Protein AF-A0A8H7FJN4-F1 (afdb_monomer)

Nearest PDB structures (foldseek):
  4h8s-assembly1_A  TM=1.788E-01  e=5.592E-01  Homo sapiens
  4eah-assembly2_B  TM=1.424E-01  e=6.650E-01  Mus musculus

pLDDT: mean 86.38, std 14.14, range [22.06, 98.62]

Mean predicted aligned error: 12.9 Å

Structure (mmCIF, N/CA/C/O backbone):
data_AF-A0A8H7FJN4-F1
#
_entry.id   AF-A0A8H7FJN4-F1
#
loop_
_atom_site.group_PDB
_atom_site.id
_atom_site.type_symbol
_atom_site.label_atom_id
_atom_site.label_alt_id
_atom_site.label_comp_id
_atom_site.label_asym_id
_atom_site.label_entity_id
_atom_site.label_seq_id
_atom_site.pdbx_PDB_ins_code
_atom_site.Cartn_x
_atom_site.Cartn_y
_atom_site.Cartn_z
_atom_site.occupancy
_atom_site.B_iso_or_equiv
_atom_site.auth_seq_id
_atom_site.auth_comp_id
_atom_site.auth_asym_id
_atom_site.auth_atom_id
_atom_site.pdbx_PDB_model_num
ATOM 1 N N . MET A 1 1 ? 7.540 -5.098 -15.852 1.00 84.69 1 MET A N 1
ATOM 2 C CA . MET A 1 1 ? 7.985 -4.522 -14.562 1.00 84.69 1 MET A CA 1
ATOM 3 C C . MET A 1 1 ? 6.885 -4.714 -13.533 1.00 84.69 1 MET A C 1
ATOM 5 O O . MET A 1 1 ? 5.757 -4.326 -13.802 1.00 84.69 1 MET A O 1
ATOM 9 N N . ASN A 1 2 ? 7.214 -5.278 -12.373 1.00 84.56 2 ASN A N 1
ATOM 10 C CA . ASN A 1 2 ? 6.299 -5.390 -11.236 1.00 84.56 2 ASN A CA 1
ATOM 11 C C . ASN A 1 2 ? 6.789 -4.509 -10.079 1.00 84.56 2 ASN A C 1
ATOM 13 O O . ASN A 1 2 ? 7.994 -4.302 -9.934 1.00 84.56 2 ASN A O 1
ATOM 17 N N . GLY A 1 3 ? 5.871 -3.982 -9.278 1.00 82.81 3 GLY A N 1
ATOM 18 C CA . GLY A 1 3 ? 6.174 -3.224 -8.073 1.00 82.81 3 GLY A CA 1
ATOM 19 C C . GLY A 1 3 ? 4.917 -2.835 -7.304 1.00 82.81 3 GLY A C 1
ATOM 20 O O . GLY A 1 3 ? 3.797 -3.219 -7.649 1.00 82.81 3 GLY A O 1
ATOM 21 N N . ASN A 1 4 ? 5.096 -2.048 -6.246 1.00 80.56 4 ASN A N 1
ATOM 22 C CA . ASN A 1 4 ? 3.973 -1.459 -5.526 1.00 80.56 4 ASN A CA 1
ATOM 23 C C . ASN A 1 4 ? 3.246 -0.399 -6.396 1.00 80.56 4 ASN A C 1
ATOM 25 O O . ASN A 1 4 ? 3.569 -0.154 -7.568 1.00 80.56 4 ASN A O 1
ATOM 29 N N . HIS A 1 5 ? 2.217 0.224 -5.823 1.00 84.31 5 HIS A N 1
ATOM 30 C CA . HIS A 1 5 ? 1.430 1.261 -6.501 1.00 84.31 5 HIS A CA 1
ATOM 31 C C . HIS A 1 5 ? 1.834 2.690 -6.124 1.00 84.31 5 HIS A C 1
ATOM 33 O O . HIS A 1 5 ? 1.048 3.619 -6.314 1.00 84.31 5 HIS A O 1
ATOM 39 N N . ALA A 1 6 ? 3.037 2.880 -5.582 1.00 84.69 6 ALA A N 1
ATOM 40 C CA . ALA A 1 6 ? 3.533 4.202 -5.237 1.00 84.69 6 ALA A CA 1
ATOM 41 C C . ALA A 1 6 ? 3.803 5.039 -6.505 1.00 84.69 6 ALA A C 1
ATOM 43 O O . ALA A 1 6 ? 4.132 4.521 -7.580 1.00 84.69 6 ALA A O 1
ATOM 44 N N . ALA A 1 7 ? 3.592 6.354 -6.409 1.00 86.00 7 ALA A N 1
ATOM 45 C CA . ALA A 1 7 ? 3.633 7.253 -7.565 1.00 86.00 7 ALA A CA 1
ATOM 46 C C . ALA A 1 7 ? 5.037 7.354 -8.186 1.00 86.00 7 ALA A C 1
ATOM 48 O O . ALA A 1 7 ? 5.188 7.509 -9.401 1.00 86.00 7 ALA A O 1
ATOM 49 N N . ASP A 1 8 ? 6.067 7.251 -7.356 1.00 84.81 8 ASP A N 1
ATOM 50 C CA . ASP A 1 8 ? 7.466 7.177 -7.750 1.00 84.81 8 ASP A CA 1
ATOM 51 C C . ASP A 1 8 ? 7.766 5.880 -8.518 1.00 84.81 8 ASP A C 1
ATOM 53 O O . ASP A 1 8 ? 8.412 5.957 -9.562 1.00 84.81 8 ASP A O 1
ATOM 57 N N . VAL A 1 9 ? 7.216 4.730 -8.108 1.00 84.81 9 VAL A N 1
ATOM 58 C CA . VAL A 1 9 ? 7.362 3.448 -8.821 1.00 84.81 9 VAL A CA 1
ATOM 59 C C . VAL A 1 9 ? 6.690 3.497 -10.191 1.00 84.81 9 VAL A C 1
ATOM 61 O O . VAL A 1 9 ? 7.279 3.064 -11.184 1.00 84.81 9 VAL A O 1
ATOM 64 N N . VAL A 1 10 ? 5.500 4.098 -10.290 1.00 86.06 10 VAL A N 1
ATOM 65 C CA . VAL A 1 10 ? 4.830 4.339 -11.583 1.00 86.06 10 VAL A CA 1
ATOM 66 C C . VAL A 1 10 ? 5.689 5.237 -12.479 1.00 86.06 10 VAL A C 1
ATOM 68 O O . VAL A 1 10 ? 5.926 4.924 -13.647 1.00 86.06 10 VAL A O 1
ATOM 71 N N . LYS A 1 11 ? 6.222 6.332 -11.928 1.00 89.19 11 LYS A N 1
ATOM 72 C CA . LYS A 1 11 ? 7.126 7.238 -12.651 1.00 89.19 11 LYS A CA 1
ATOM 73 C C . LYS A 1 11 ? 8.418 6.538 -13.075 1.00 89.19 11 LYS A C 1
ATOM 75 O O . LYS A 1 11 ? 8.953 6.823 -14.146 1.00 89.19 11 LYS A O 1
ATOM 80 N N . HIS A 1 12 ? 8.935 5.644 -12.241 1.00 89.00 12 HIS A N 1
ATOM 81 C CA . HIS A 1 12 ? 10.135 4.870 -12.518 1.00 89.00 12 HIS A CA 1
ATOM 82 C C . HIS A 1 12 ? 9.901 3.886 -13.667 1.00 89.00 12 HIS A C 1
ATOM 84 O O . HIS A 1 12 ? 10.749 3.792 -14.551 1.00 89.00 12 HIS A O 1
ATOM 90 N N . ALA A 1 13 ? 8.729 3.245 -13.729 1.00 89.81 13 ALA A N 1
ATOM 91 C CA . ALA A 1 13 ? 8.348 2.384 -14.848 1.00 89.81 13 ALA A CA 1
ATOM 92 C C . ALA A 1 13 ? 8.378 3.128 -16.191 1.00 89.81 13 ALA A C 1
ATOM 94 O O . ALA A 1 13 ? 8.994 2.640 -17.134 1.00 89.81 13 ALA A O 1
ATOM 95 N N . GLY A 1 14 ? 7.834 4.349 -16.252 1.00 91.44 14 GLY A N 1
ATOM 96 C CA . GLY A 1 14 ? 7.905 5.169 -17.469 1.00 91.44 14 GLY A CA 1
ATOM 97 C C . GLY A 1 14 ? 9.340 5.542 -17.872 1.00 91.44 14 GLY A C 1
ATOM 98 O O . GLY A 1 14 ? 9.669 5.605 -19.055 1.00 91.44 14 GLY A O 1
ATOM 99 N N . LYS A 1 15 ? 10.242 5.736 -16.899 1.00 93.75 15 LYS A N 1
ATOM 100 C CA . LYS A 1 15 ? 11.673 5.945 -17.189 1.00 93.75 15 LYS A CA 1
ATOM 101 C C . LYS A 1 15 ? 12.344 4.683 -17.728 1.00 93.75 15 LYS A C 1
ATOM 103 O O . LYS A 1 15 ? 13.183 4.793 -18.617 1.00 93.75 15 LYS A O 1
ATOM 108 N N . TRP A 1 16 ? 11.990 3.509 -17.208 1.00 93.62 16 TRP A N 1
ATOM 109 C CA . TRP A 1 16 ? 12.499 2.229 -17.707 1.00 93.62 16 TRP A CA 1
ATOM 110 C C . TRP A 1 16 ? 12.020 1.925 -19.117 1.00 93.62 16 TRP A C 1
ATOM 112 O O . TRP A 1 16 ? 12.818 1.483 -19.936 1.00 93.62 16 TRP A O 1
ATOM 122 N N . GLU A 1 17 ? 10.758 2.207 -19.418 1.00 93.88 17 GLU A N 1
ATOM 123 C CA . GLU A 1 17 ? 10.215 2.092 -20.768 1.00 93.88 17 GLU A CA 1
ATOM 124 C C . GLU A 1 17 ? 10.972 3.002 -21.746 1.00 93.88 17 GLU A C 1
ATOM 126 O O . GLU A 1 17 ? 11.465 2.547 -22.781 1.00 93.88 17 GLU A O 1
ATOM 131 N N . ALA A 1 18 ? 11.169 4.272 -21.375 1.00 93.31 18 ALA A N 1
ATOM 132 C CA . ALA A 1 18 ? 11.949 5.214 -22.172 1.00 93.31 18 ALA A CA 1
ATOM 133 C C . ALA A 1 18 ? 13.403 4.750 -22.358 1.00 93.31 18 ALA A C 1
ATOM 135 O O . ALA A 1 18 ? 13.939 4.821 -23.463 1.00 93.31 18 ALA A O 1
ATOM 136 N N . LEU A 1 19 ? 14.038 4.230 -21.302 1.00 94.00 19 LEU A N 1
ATOM 137 C CA . LEU A 1 19 ? 15.393 3.688 -21.371 1.00 94.00 19 LEU A CA 1
ATOM 138 C C . LEU A 1 19 ? 15.464 2.456 -22.282 1.00 94.00 19 LEU A C 1
ATOM 140 O O . LEU A 1 19 ? 16.357 2.387 -23.126 1.00 94.00 19 LEU A O 1
ATOM 144 N N . LYS A 1 20 ? 14.515 1.518 -22.162 1.00 93.56 20 LYS A N 1
ATOM 145 C CA . LYS A 1 20 ? 14.405 0.345 -23.040 1.00 93.56 20 LYS A CA 1
ATOM 146 C C . LYS A 1 20 ? 14.312 0.788 -24.496 1.00 93.56 20 LYS A C 1
ATOM 148 O O . LYS A 1 20 ? 15.053 0.273 -25.336 1.00 93.56 20 LYS A O 1
ATOM 153 N N . ARG A 1 21 ? 13.464 1.775 -24.793 1.00 92.00 21 ARG A N 1
ATOM 154 C CA . ARG A 1 21 ? 13.335 2.338 -26.140 1.00 92.00 21 ARG A CA 1
ATOM 155 C C . ARG A 1 21 ? 14.651 2.946 -26.620 1.00 92.00 21 ARG A C 1
ATOM 157 O O . ARG A 1 21 ? 15.100 2.615 -27.712 1.00 92.00 21 ARG A O 1
ATOM 164 N N . CYS A 1 22 ? 15.315 3.763 -25.803 1.00 90.81 22 CYS A N 1
ATOM 165 C CA . CYS A 1 22 ? 16.617 4.342 -26.145 1.00 90.81 22 CYS A CA 1
ATOM 166 C C . CYS A 1 22 ? 17.676 3.273 -26.452 1.00 90.81 22 CYS A C 1
ATOM 168 O O . CYS A 1 22 ? 18.395 3.398 -27.440 1.00 90.81 22 CYS A O 1
ATOM 170 N N . ILE A 1 23 ? 17.758 2.209 -25.647 1.00 92.31 23 ILE A N 1
ATOM 171 C CA . ILE A 1 23 ? 18.691 1.093 -25.873 1.00 92.31 23 ILE A CA 1
ATOM 172 C C . ILE A 1 23 ? 18.337 0.345 -27.163 1.00 92.31 23 ILE A C 1
ATOM 174 O O . ILE A 1 23 ? 19.227 0.032 -27.950 1.00 92.31 23 ILE A O 1
ATOM 178 N N . THR A 1 24 ? 17.049 0.102 -27.407 1.00 92.00 24 THR A N 1
ATOM 179 C CA . THR A 1 24 ? 16.553 -0.592 -28.604 1.00 92.00 24 THR A CA 1
ATOM 180 C C . THR A 1 24 ? 16.916 0.180 -29.869 1.00 92.00 24 THR A C 1
ATOM 182 O O . THR A 1 24 ? 17.625 -0.348 -30.726 1.00 92.00 24 THR A O 1
ATOM 185 N N . ILE A 1 25 ? 16.545 1.462 -29.943 1.00 92.06 25 ILE A N 1
ATOM 186 C CA . ILE A 1 25 ? 16.936 2.368 -31.035 1.00 92.06 25 ILE A CA 1
ATOM 187 C C . ILE A 1 25 ? 18.465 2.430 -31.160 1.00 92.06 25 ILE A C 1
ATOM 189 O O . ILE A 1 25 ? 19.007 2.371 -32.265 1.00 92.06 25 ILE A O 1
ATOM 193 N N . GLY A 1 26 ? 19.158 2.466 -30.018 1.00 90.12 26 GLY A N 1
ATOM 194 C CA . GLY A 1 26 ? 20.611 2.422 -29.905 1.00 90.12 26 GLY A CA 1
ATOM 195 C C . GLY A 1 26 ? 21.251 1.209 -30.586 1.00 90.12 26 GLY A C 1
ATOM 196 O O . GLY A 1 26 ? 22.253 1.317 -31.291 1.00 90.12 26 GLY A O 1
ATOM 197 N N . SER A 1 27 ? 20.665 0.035 -30.378 1.00 91.31 27 SER A N 1
ATOM 198 C CA . SER A 1 27 ? 21.135 -1.219 -30.967 1.00 91.31 27 SER A CA 1
ATOM 199 C C . SER A 1 27 ? 20.869 -1.290 -32.474 1.00 91.31 27 SER A C 1
ATOM 201 O O . SER A 1 27 ? 21.698 -1.808 -33.224 1.00 91.31 27 SER A O 1
ATOM 203 N N . LEU A 1 28 ? 19.753 -0.715 -32.931 1.00 93.75 28 LEU A N 1
ATOM 204 C CA . LEU A 1 28 ? 19.343 -0.759 -34.331 1.00 93.75 28 LEU A CA 1
ATOM 205 C C . LEU A 1 28 ? 20.243 0.095 -35.218 1.00 93.75 28 LEU A C 1
ATOM 207 O O . LEU A 1 28 ? 20.711 -0.407 -36.239 1.00 93.75 28 LEU A O 1
ATOM 211 N N . TRP A 1 29 ? 20.570 1.332 -34.828 1.00 92.25 29 TRP A N 1
ATOM 212 C CA . TRP A 1 29 ? 21.487 2.140 -35.642 1.00 92.25 29 TRP A CA 1
ATOM 213 C C . TRP A 1 29 ? 22.875 1.498 -35.738 1.00 92.25 29 TRP A C 1
ATOM 215 O O . TRP A 1 29 ? 23.477 1.526 -36.810 1.00 92.25 29 TRP A O 1
ATOM 225 N N . ARG A 1 30 ? 23.366 0.853 -34.665 1.00 90.06 30 ARG A N 1
ATOM 226 C CA . ARG A 1 30 ? 24.649 0.122 -34.690 1.00 90.06 30 ARG A CA 1
ATOM 227 C C . ARG A 1 30 ? 24.614 -0.998 -35.715 1.00 90.06 30 ARG A C 1
ATOM 229 O O . ARG A 1 30 ? 25.552 -1.141 -36.494 1.00 90.06 30 ARG A O 1
ATOM 236 N N . LYS A 1 31 ? 23.512 -1.752 -35.744 1.00 90.81 31 LYS A N 1
ATOM 237 C CA . LYS A 1 31 ? 23.301 -2.808 -36.731 1.00 90.81 31 LYS A CA 1
ATOM 238 C C . LYS A 1 31 ? 23.276 -2.236 -38.148 1.00 90.81 31 LYS A C 1
ATOM 240 O O . LYS A 1 31 ? 23.972 -2.759 -39.010 1.00 90.81 31 LYS A O 1
ATOM 245 N N . VAL A 1 32 ? 22.550 -1.140 -38.381 1.00 90.44 32 VAL A N 1
ATOM 246 C CA . VAL A 1 32 ? 22.505 -0.481 -39.699 1.00 90.44 32 VAL A CA 1
ATOM 247 C C . VAL A 1 32 ? 23.893 -0.057 -40.165 1.00 90.44 32 VAL A C 1
ATOM 249 O O . VAL A 1 32 ? 24.256 -0.362 -41.296 1.00 90.44 32 VAL A O 1
ATOM 252 N N . LEU A 1 33 ? 24.685 0.593 -39.310 1.00 88.75 33 LEU A N 1
ATOM 253 C CA . LEU A 1 33 ? 26.047 0.991 -39.674 1.00 88.75 33 LEU A CA 1
ATOM 254 C C . LEU A 1 33 ? 26.957 -0.217 -39.922 1.00 88.75 33 LEU A C 1
ATOM 256 O O . LEU A 1 33 ? 27.740 -0.185 -40.862 1.00 88.75 33 LEU A O 1
ATOM 260 N N . SER A 1 34 ? 26.820 -1.295 -39.143 1.00 88.81 34 SER A N 1
ATOM 261 C CA . SER A 1 34 ? 27.616 -2.519 -39.335 1.00 88.81 34 SER A CA 1
ATOM 262 C C . SER A 1 34 ? 27.321 -3.261 -40.642 1.00 88.81 34 SER A C 1
ATOM 264 O O . SER A 1 34 ? 28.137 -4.064 -41.079 1.00 88.81 34 SER A O 1
ATOM 266 N N . MET A 1 35 ? 26.158 -3.010 -41.254 1.00 89.69 35 MET A N 1
ATOM 267 C CA . MET A 1 35 ? 25.771 -3.603 -42.537 1.00 89.69 35 MET A CA 1
ATOM 268 C C . MET A 1 35 ? 26.256 -2.788 -43.743 1.00 89.69 35 MET A C 1
ATOM 270 O O . MET A 1 35 ? 26.157 -3.282 -44.861 1.00 89.69 35 MET A O 1
ATOM 274 N N . LYS A 1 36 ? 26.754 -1.560 -43.539 1.00 88.00 36 LYS A N 1
ATOM 275 C CA . LYS A 1 36 ? 27.287 -0.715 -44.615 1.00 88.00 36 LYS A CA 1
ATOM 276 C C . LYS A 1 36 ? 28.739 -1.064 -44.911 1.00 88.00 36 LYS A C 1
ATOM 278 O O . LYS A 1 36 ? 29.519 -1.289 -43.983 1.00 88.00 36 LYS A O 1
ATO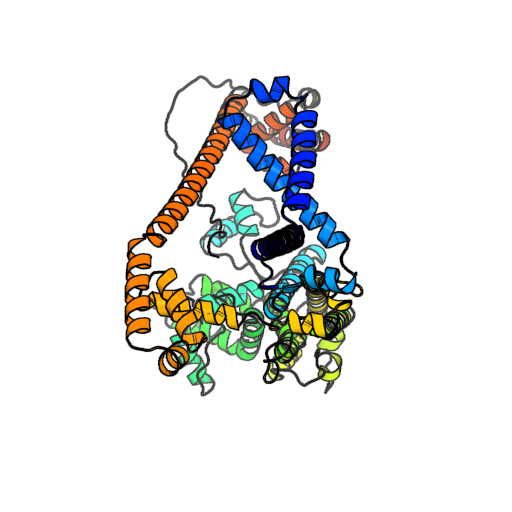M 283 N N . SER A 1 37 ? 29.122 -1.041 -46.185 1.00 90.81 37 SER A N 1
ATOM 284 C CA . SER A 1 37 ? 30.543 -1.081 -46.546 1.00 90.81 37 SER A CA 1
ATOM 285 C C . SER A 1 37 ? 31.249 0.227 -46.138 1.00 90.81 37 SER A C 1
ATOM 287 O O . SER A 1 37 ? 30.584 1.252 -45.934 1.00 90.81 37 SER A O 1
ATOM 289 N N . PRO A 1 38 ? 32.591 0.243 -46.028 1.00 88.75 38 PRO A N 1
ATOM 290 C CA . PRO A 1 38 ? 33.341 1.474 -45.775 1.00 88.75 38 PRO A CA 1
ATOM 291 C C . PRO A 1 38 ? 33.018 2.601 -46.771 1.00 88.75 38 PRO A C 1
ATOM 293 O O . PRO A 1 38 ? 32.898 3.761 -46.378 1.00 88.75 38 PRO A O 1
ATOM 296 N N . GLU A 1 39 ? 32.821 2.267 -48.047 1.00 90.38 39 GLU A N 1
ATOM 297 C CA . GLU A 1 39 ? 32.496 3.218 -49.115 1.00 90.38 39 GLU A CA 1
ATOM 298 C C . GLU A 1 39 ? 31.094 3.813 -48.931 1.00 90.38 39 GLU A C 1
ATOM 300 O O . GLU A 1 39 ? 30.915 5.030 -49.003 1.00 90.38 39 GLU A O 1
ATOM 305 N N . GLU A 1 40 ? 30.099 2.977 -48.629 1.00 87.31 40 GLU A N 1
ATOM 306 C CA . GLU A 1 40 ? 28.727 3.422 -48.357 1.00 87.31 40 GLU A CA 1
ATOM 307 C C . GLU A 1 40 ? 28.641 4.287 -47.099 1.00 87.31 40 GLU A C 1
ATOM 309 O O . GLU A 1 40 ? 27.866 5.247 -47.045 1.00 87.31 40 GLU A O 1
ATOM 314 N N . LEU A 1 41 ? 29.436 3.954 -46.079 1.00 86.19 41 LEU A N 1
ATOM 315 C CA . LEU A 1 41 ? 29.516 4.726 -44.849 1.00 86.19 41 LEU A CA 1
ATOM 316 C C . LEU A 1 41 ? 30.108 6.114 -45.111 1.00 86.19 41 LEU A C 1
ATOM 318 O O . LEU A 1 41 ? 29.571 7.101 -44.612 1.00 86.19 41 LEU A O 1
ATOM 322 N N . MET A 1 42 ? 31.162 6.206 -45.925 1.00 86.19 42 MET A N 1
ATOM 323 C CA . MET A 1 42 ? 31.768 7.484 -46.312 1.00 86.19 42 MET A CA 1
ATOM 324 C C . MET A 1 42 ? 30.789 8.379 -47.074 1.00 86.19 42 MET A C 1
ATOM 326 O O . MET A 1 42 ? 30.672 9.562 -46.753 1.00 86.19 42 MET A O 1
ATOM 330 N N . VAL A 1 43 ? 30.046 7.822 -48.037 1.00 89.94 43 VAL A N 1
ATOM 331 C CA . VAL A 1 43 ? 29.014 8.568 -48.780 1.00 89.94 43 VAL A CA 1
ATOM 332 C C . VAL A 1 43 ? 27.923 9.070 -47.834 1.00 89.94 43 VAL A C 1
ATOM 334 O O . VAL A 1 43 ? 27.578 10.252 -47.858 1.00 89.94 43 VAL A O 1
ATOM 337 N N . PHE A 1 44 ? 27.424 8.197 -46.957 1.00 86.69 44 PHE A N 1
ATOM 338 C CA . PHE A 1 44 ? 26.390 8.540 -45.983 1.00 86.69 44 PHE A CA 1
ATOM 339 C C . PHE A 1 44 ? 26.836 9.651 -45.021 1.00 86.69 44 PHE A C 1
ATOM 341 O O . PHE A 1 44 ? 26.119 10.634 -44.836 1.00 86.69 44 PHE A O 1
ATOM 348 N N . LEU A 1 45 ? 28.031 9.526 -44.433 1.00 87.44 45 LEU A N 1
ATOM 349 C CA . LEU A 1 45 ? 28.573 10.524 -43.509 1.00 87.44 45 LEU A CA 1
ATOM 350 C C . LEU A 1 45 ? 28.820 11.864 -44.204 1.00 87.44 45 LEU A C 1
ATOM 352 O O . LEU A 1 45 ? 28.557 12.909 -43.613 1.00 87.44 45 LEU A O 1
ATOM 356 N N . HIS A 1 46 ? 29.279 11.852 -45.457 1.00 88.31 46 HIS A N 1
ATOM 357 C CA . HIS A 1 46 ? 29.469 13.076 -46.230 1.00 88.31 46 HIS A CA 1
ATOM 358 C C . HIS A 1 46 ? 28.139 13.796 -46.490 1.00 88.31 46 HIS A C 1
ATOM 360 O O . HIS A 1 46 ? 28.048 15.014 -46.322 1.00 88.31 46 HIS A O 1
ATOM 366 N N . GLU A 1 47 ? 27.088 13.055 -46.846 1.00 88.75 47 GLU A N 1
ATOM 367 C CA . GLU A 1 47 ? 25.760 13.621 -47.082 1.00 88.75 47 GLU A CA 1
ATOM 368 C C . GLU A 1 47 ? 25.139 14.198 -45.801 1.00 88.75 47 GLU A C 1
ATOM 370 O O . GLU A 1 47 ? 24.611 15.312 -45.814 1.00 88.75 47 GLU A O 1
ATOM 375 N N . GLU A 1 48 ? 25.235 13.480 -44.682 1.00 88.31 48 GLU A N 1
ATOM 376 C CA . GLU A 1 48 ? 24.747 13.959 -43.386 1.00 88.31 48 GLU A CA 1
ATOM 377 C C . GLU A 1 48 ? 25.554 15.176 -42.899 1.00 88.31 48 GLU A C 1
ATOM 379 O O . GLU A 1 48 ? 24.965 16.165 -42.460 1.00 88.31 48 GLU A O 1
ATOM 384 N N . ASN A 1 49 ? 26.881 15.178 -43.065 1.00 89.31 49 ASN A N 1
ATOM 385 C CA . ASN A 1 49 ? 27.718 16.332 -42.732 1.00 89.31 49 ASN A CA 1
ATOM 386 C C . ASN A 1 49 ? 27.370 17.566 -43.583 1.00 89.31 49 ASN A C 1
ATOM 388 O O . ASN A 1 49 ? 27.329 18.684 -43.067 1.00 89.31 49 ASN A O 1
ATOM 392 N N . ARG A 1 50 ? 27.044 17.380 -44.868 1.00 90.19 50 ARG A N 1
ATOM 393 C CA . ARG A 1 50 ? 26.552 18.467 -45.724 1.00 90.19 50 ARG A CA 1
ATOM 394 C C . ARG A 1 50 ? 25.238 19.045 -45.193 1.00 90.19 50 ARG A C 1
ATOM 396 O O . ARG A 1 50 ? 25.139 20.260 -45.049 1.00 90.19 50 ARG A O 1
ATOM 403 N N . LYS A 1 51 ? 24.266 18.199 -44.823 1.00 88.81 51 LYS A N 1
ATOM 404 C CA . LYS A 1 51 ? 22.986 18.641 -44.226 1.00 88.81 51 LYS A CA 1
ATOM 405 C C . LYS A 1 51 ? 23.197 19.415 -42.922 1.00 88.81 51 LYS A C 1
ATOM 407 O O . LYS A 1 51 ? 22.522 20.416 -42.694 1.00 88.81 51 LYS A O 1
ATOM 412 N N . LYS A 1 52 ? 24.140 18.975 -42.078 1.00 92.44 52 LYS A N 1
ATOM 413 C CA . LYS A 1 52 ? 24.549 19.690 -40.856 1.00 92.44 52 LYS A CA 1
ATOM 414 C C . LYS A 1 52 ? 25.024 21.106 -41.183 1.00 92.44 52 LYS A C 1
ATOM 416 O O . LYS A 1 52 ? 24.521 22.064 -40.607 1.00 92.44 52 LYS A O 1
ATOM 421 N N . ILE A 1 53 ? 25.968 21.234 -42.115 1.00 90.88 53 ILE A N 1
ATOM 422 C CA . ILE A 1 53 ? 26.558 22.522 -42.507 1.00 90.88 53 ILE A CA 1
ATOM 423 C C . ILE A 1 53 ? 25.510 23.438 -43.154 1.00 90.88 53 ILE A C 1
ATOM 425 O O . ILE A 1 53 ? 25.445 24.622 -42.827 1.00 90.88 53 ILE A O 1
ATOM 429 N N . GLU A 1 54 ? 24.646 22.904 -44.019 1.00 92.00 54 GLU A N 1
ATOM 430 C CA . GLU A 1 54 ? 23.533 23.656 -44.614 1.00 92.00 54 GLU A CA 1
ATOM 431 C C . GLU A 1 54 ? 22.574 24.199 -43.540 1.00 92.00 54 GLU A C 1
ATOM 433 O O . GLU A 1 54 ? 22.223 25.379 -43.570 1.00 92.00 54 GLU A O 1
ATOM 438 N N . ALA A 1 55 ? 22.211 23.385 -42.543 1.00 88.19 55 ALA A N 1
ATOM 439 C CA . ALA A 1 55 ? 21.323 23.793 -41.450 1.00 88.19 55 ALA A CA 1
ATOM 440 C C . ALA A 1 55 ? 21.912 24.896 -40.548 1.00 88.19 55 ALA A C 1
ATOM 442 O O . ALA A 1 55 ? 21.160 25.638 -39.919 1.00 88.19 55 ALA A O 1
ATOM 443 N N . LEU A 1 56 ? 23.241 25.023 -40.495 1.00 89.88 56 LEU A N 1
ATOM 444 C CA . LEU A 1 56 ? 23.946 26.064 -39.738 1.00 89.88 56 LEU A CA 1
ATOM 445 C C . LEU A 1 56 ? 24.085 27.387 -40.507 1.00 89.88 56 LEU A C 1
ATOM 447 O O . LEU A 1 56 ? 24.604 28.354 -39.955 1.00 89.88 56 LEU A O 1
ATOM 451 N N . GLY A 1 57 ? 23.624 27.452 -41.760 1.00 90.81 57 GLY A N 1
ATOM 452 C CA . GLY A 1 57 ? 23.763 28.633 -42.619 1.00 90.81 57 GLY A CA 1
ATOM 453 C C . GLY A 1 57 ? 24.928 28.559 -43.608 1.00 90.81 57 GLY A C 1
ATOM 454 O O . GLY A 1 57 ? 25.283 29.573 -44.207 1.00 90.81 57 GLY A O 1
ATOM 455 N N . GLY A 1 58 ? 25.502 27.370 -43.813 1.00 91.38 58 GLY A N 1
ATOM 456 C CA . GLY A 1 58 ? 26.521 27.102 -44.826 1.00 91.38 58 GLY A CA 1
ATOM 457 C C . GLY A 1 58 ? 27.959 27.097 -44.303 1.00 91.38 58 GLY A C 1
ATOM 458 O O . GLY A 1 58 ? 28.240 27.374 -43.136 1.00 91.38 58 GLY A O 1
ATOM 459 N N . GLN A 1 59 ? 28.892 26.773 -45.203 1.00 92.31 59 GLN A N 1
ATOM 460 C CA . GLN A 1 59 ? 30.301 26.514 -44.879 1.00 92.31 59 GLN A CA 1
ATOM 461 C C . GLN A 1 59 ? 30.992 27.704 -44.196 1.00 92.31 59 GLN A C 1
ATOM 463 O O . GLN A 1 59 ? 31.742 27.520 -43.247 1.00 92.31 59 GLN A O 1
ATOM 468 N N . THR A 1 60 ? 30.677 28.934 -44.608 1.00 91.31 60 THR A N 1
ATOM 469 C CA . THR A 1 60 ? 31.273 30.150 -44.036 1.00 91.31 60 THR A CA 1
ATOM 470 C C . THR A 1 60 ? 30.957 30.323 -42.551 1.00 91.31 60 THR A C 1
ATOM 472 O O . THR A 1 60 ? 31.788 30.832 -41.808 1.00 91.31 60 THR A O 1
ATOM 475 N N . VAL A 1 61 ? 29.772 29.894 -42.104 1.00 89.75 61 VAL A N 1
ATOM 476 C CA . VAL A 1 61 ? 29.399 29.947 -40.682 1.00 89.75 61 VAL A CA 1
ATOM 477 C C . VAL A 1 61 ? 30.148 28.870 -39.899 1.00 89.75 61 VAL A C 1
ATOM 479 O O . VAL A 1 61 ? 30.629 29.142 -38.804 1.00 89.75 61 VAL A O 1
ATOM 482 N N . TRP A 1 62 ? 30.294 27.676 -40.479 1.00 90.25 62 TRP A N 1
ATOM 483 C CA . TRP A 1 62 ? 31.038 26.566 -39.882 1.00 90.25 62 TRP A CA 1
ATOM 484 C C . TRP A 1 62 ? 32.528 26.885 -39.701 1.00 90.25 62 TRP A C 1
ATOM 486 O O . TRP A 1 62 ? 33.078 26.659 -38.626 1.00 90.25 62 TRP A O 1
ATOM 496 N N . ASP A 1 63 ? 33.172 27.461 -40.716 1.00 91.62 63 ASP A N 1
ATOM 497 C CA . ASP A 1 63 ? 34.619 27.721 -40.716 1.00 91.62 63 ASP A CA 1
ATOM 498 C C . ASP A 1 63 ? 35.047 28.808 -39.712 1.00 91.62 63 ASP A C 1
ATOM 500 O O . ASP A 1 63 ? 36.210 28.858 -39.315 1.00 91.62 63 ASP A O 1
ATOM 504 N N . VAL A 1 64 ? 34.123 29.683 -39.297 1.00 93.31 64 VAL A N 1
ATOM 505 C CA . VAL A 1 64 ? 34.377 30.768 -38.327 1.00 93.31 64 VAL A CA 1
ATOM 506 C C . VAL A 1 64 ? 34.112 30.325 -36.878 1.00 93.31 64 VAL A C 1
ATOM 508 O O . VAL A 1 64 ? 34.512 31.017 -35.940 1.00 93.31 64 VAL A O 1
ATOM 511 N N . MET A 1 65 ? 33.463 29.173 -36.668 1.00 93.00 65 MET A N 1
ATOM 512 C CA . MET A 1 65 ? 33.272 28.598 -35.332 1.00 93.00 65 MET A CA 1
ATOM 513 C C . MET A 1 65 ? 34.607 28.161 -34.720 1.00 93.00 65 MET A C 1
ATOM 515 O O . MET A 1 65 ? 35.500 27.677 -35.415 1.00 93.00 65 MET A O 1
ATOM 519 N N . SER A 1 66 ? 34.736 28.289 -33.398 1.00 94.38 66 SER A N 1
ATOM 520 C CA . SER A 1 66 ? 35.875 27.702 -32.687 1.00 94.38 66 SER A CA 1
ATOM 521 C C . SER A 1 66 ? 35.807 26.172 -32.716 1.00 94.38 66 SER A C 1
ATOM 523 O O . SER A 1 66 ? 34.733 25.594 -32.882 1.00 94.38 66 SER A O 1
ATOM 525 N N . THR A 1 67 ? 36.937 25.499 -32.485 1.00 91.44 67 THR A N 1
ATOM 526 C CA . THR A 1 67 ? 36.982 24.028 -32.384 1.00 91.44 67 THR A CA 1
ATOM 527 C C . THR A 1 67 ? 35.988 23.499 -31.349 1.00 91.44 67 THR A C 1
ATOM 529 O O . THR A 1 67 ? 35.241 22.575 -31.628 1.00 91.44 67 THR A O 1
ATOM 532 N N . GLU A 1 68 ? 35.884 24.153 -30.191 1.00 90.94 68 GLU A N 1
ATOM 533 C CA . GLU A 1 68 ? 34.945 23.773 -29.126 1.00 90.94 68 GLU A CA 1
ATOM 534 C C . GLU A 1 68 ? 33.476 23.891 -29.566 1.00 90.94 68 GLU A C 1
ATOM 536 O O . GLU A 1 68 ? 32.632 23.087 -29.172 1.00 90.94 68 GLU A O 1
ATOM 541 N N . GLN A 1 69 ? 33.153 24.891 -30.393 1.00 89.88 69 GLN A N 1
ATOM 542 C CA . GLN A 1 69 ? 31.814 25.057 -30.959 1.00 89.88 69 GLN A CA 1
ATOM 543 C C . GLN A 1 69 ? 31.528 24.005 -32.033 1.00 89.88 69 GLN A C 1
ATOM 545 O O . GLN A 1 69 ? 30.427 23.457 -32.056 1.00 89.88 69 GLN A O 1
ATOM 550 N N . GLN A 1 70 ? 32.506 23.710 -32.892 1.00 90.19 70 GLN A N 1
ATOM 551 C CA . GLN A 1 70 ? 32.396 22.657 -33.901 1.00 90.19 70 GLN A CA 1
ATOM 552 C C . GLN A 1 70 ? 32.187 21.290 -33.240 1.00 90.19 70 GLN A C 1
ATOM 554 O O . GLN A 1 70 ? 31.231 20.603 -33.594 1.00 90.19 70 GLN A O 1
ATOM 559 N N . ASP A 1 71 ? 32.977 20.954 -32.216 1.00 90.50 71 ASP A N 1
ATOM 560 C CA . ASP A 1 71 ? 32.861 19.704 -31.457 1.00 90.50 71 ASP A CA 1
ATOM 561 C C . ASP A 1 71 ? 31.484 19.568 -30.789 1.00 90.50 71 ASP A C 1
ATOM 563 O O . ASP A 1 71 ? 30.840 18.522 -30.886 1.00 90.50 71 ASP A O 1
ATOM 567 N N . ALA A 1 72 ? 30.983 20.633 -30.150 1.00 89.19 72 ALA A N 1
ATOM 568 C CA . ALA A 1 72 ? 29.664 20.619 -29.516 1.00 89.19 72 ALA A CA 1
ATOM 569 C C . ALA A 1 72 ? 28.529 20.428 -30.538 1.00 89.19 72 ALA A C 1
ATOM 571 O O . ALA A 1 72 ? 27.555 19.711 -30.282 1.00 89.19 72 ALA A O 1
ATOM 572 N N . VAL A 1 73 ? 28.640 21.061 -31.708 1.00 90.19 73 VAL A N 1
ATOM 573 C CA . VAL A 1 73 ? 27.672 20.894 -32.796 1.00 90.19 73 VAL A CA 1
ATOM 574 C C . VAL A 1 73 ? 27.759 19.491 -33.395 1.00 90.19 73 VAL A C 1
ATOM 576 O O . VAL A 1 73 ? 26.717 18.886 -33.658 1.00 90.19 73 VAL A O 1
ATOM 579 N N . ASP A 1 74 ? 28.964 18.948 -33.563 1.00 90.06 74 ASP A N 1
ATOM 580 C CA . ASP A 1 74 ? 29.190 17.585 -34.039 1.00 90.06 74 ASP A CA 1
ATOM 581 C C . ASP A 1 74 ? 28.618 16.547 -33.084 1.00 90.06 74 ASP A C 1
ATOM 583 O O . ASP A 1 74 ? 27.910 15.643 -33.527 1.00 90.06 74 ASP A O 1
ATOM 587 N N . GLU A 1 75 ? 28.825 16.697 -31.778 1.00 88.94 75 GLU A N 1
ATOM 588 C CA . GLU A 1 75 ? 28.260 15.791 -30.780 1.00 88.94 75 GLU A CA 1
ATOM 589 C C . GLU A 1 75 ? 26.724 15.761 -30.855 1.00 88.94 75 GLU A C 1
ATOM 591 O O . GLU A 1 75 ? 26.108 14.689 -30.916 1.00 88.94 75 GLU A O 1
ATOM 596 N N . VAL A 1 76 ? 26.082 16.932 -30.895 1.00 88.88 76 VAL A N 1
ATOM 597 C CA . VAL A 1 76 ? 24.619 17.038 -31.010 1.00 88.88 76 VAL A CA 1
ATOM 598 C C . VAL A 1 76 ? 24.133 16.453 -32.337 1.00 88.88 76 VAL A C 1
ATOM 600 O O . VAL A 1 76 ? 23.147 15.706 -32.363 1.00 88.88 76 VAL A O 1
ATOM 603 N N . PHE A 1 77 ? 24.823 16.763 -33.435 1.00 90.38 77 PHE A N 1
ATOM 604 C CA . PHE A 1 77 ? 24.456 16.296 -34.765 1.00 90.38 77 PHE A CA 1
ATOM 605 C C . PHE A 1 77 ? 24.579 14.778 -34.890 1.00 90.38 77 PHE A C 1
ATOM 607 O O . PHE A 1 77 ? 23.623 14.131 -35.323 1.00 90.38 77 PHE A O 1
ATOM 614 N N . VAL A 1 78 ? 25.711 14.204 -34.475 1.00 89.06 78 VAL A N 1
ATOM 615 C CA . VAL A 1 78 ? 25.960 12.760 -34.509 1.00 89.06 78 VAL A CA 1
ATOM 616 C C . VAL A 1 78 ? 24.911 12.039 -33.672 1.00 89.06 78 VAL A C 1
ATOM 618 O O . VAL A 1 78 ? 24.255 11.131 -34.180 1.00 89.06 78 VAL A O 1
ATOM 621 N N . ASN A 1 79 ? 24.654 12.478 -32.438 1.00 88.31 79 ASN A N 1
ATOM 622 C CA . ASN A 1 79 ? 23.612 11.879 -31.601 1.00 88.31 79 ASN A CA 1
ATOM 623 C C . ASN A 1 79 ? 22.222 11.945 -32.262 1.00 88.31 79 ASN A C 1
ATOM 625 O O . ASN A 1 79 ? 21.476 10.961 -32.251 1.00 88.31 79 ASN A O 1
ATOM 629 N N . GLY A 1 80 ? 21.883 13.076 -32.888 1.00 88.94 80 GLY A N 1
ATOM 630 C CA . GLY A 1 80 ? 20.639 13.238 -33.641 1.00 88.94 80 GLY A CA 1
ATOM 631 C C . GLY A 1 80 ? 20.551 12.325 -34.869 1.00 88.94 80 GLY A C 1
ATOM 632 O O . GLY A 1 80 ? 19.515 11.701 -35.096 1.00 88.94 80 GLY A O 1
ATOM 633 N N . MET A 1 81 ? 21.631 12.214 -35.642 1.00 90.62 81 MET A N 1
ATOM 634 C CA . MET A 1 81 ? 21.741 11.350 -36.820 1.00 90.62 81 MET A CA 1
ATOM 635 C C . MET A 1 81 ? 21.586 9.874 -36.445 1.00 90.62 81 MET A C 1
ATOM 637 O O . MET A 1 81 ? 20.761 9.178 -37.036 1.00 90.62 81 MET A O 1
ATOM 641 N N . LEU A 1 82 ? 22.328 9.400 -35.439 1.00 90.75 82 LEU A N 1
ATOM 642 C CA . LEU A 1 82 ? 22.263 8.012 -34.973 1.00 90.75 82 LEU A CA 1
ATOM 643 C C . LEU A 1 82 ? 20.862 7.661 -34.462 1.00 90.75 82 LEU A C 1
ATOM 645 O O . LEU A 1 82 ? 20.338 6.589 -34.769 1.00 90.75 82 LEU A O 1
ATOM 649 N N . LYS A 1 83 ? 20.217 8.587 -33.743 1.00 90.25 83 LYS A N 1
ATOM 650 C CA . LYS A 1 83 ? 18.827 8.426 -33.308 1.00 90.25 83 LYS A CA 1
ATOM 651 C C . LYS A 1 83 ? 17.873 8.289 -34.500 1.00 90.25 83 LYS A C 1
ATOM 653 O O . LYS A 1 83 ? 17.123 7.318 -34.533 1.00 90.25 83 LYS A O 1
ATOM 658 N N . ARG A 1 84 ? 17.944 9.188 -35.494 1.00 91.50 84 ARG A N 1
ATOM 659 C CA . ARG A 1 84 ? 17.113 9.116 -36.717 1.00 91.50 84 ARG A CA 1
ATOM 660 C C . ARG A 1 84 ? 17.314 7.802 -37.467 1.00 91.50 84 ARG A C 1
ATOM 662 O O . ARG A 1 84 ? 16.343 7.196 -37.905 1.00 91.50 84 ARG A O 1
ATOM 669 N N . LEU A 1 85 ? 18.563 7.350 -37.593 1.00 92.50 85 LEU A N 1
ATOM 670 C CA . LEU A 1 85 ? 18.894 6.094 -38.265 1.00 92.50 85 LEU A CA 1
ATOM 671 C C . LEU A 1 85 ? 18.265 4.894 -37.546 1.00 92.50 85 LEU A C 1
ATOM 673 O O . LEU A 1 85 ? 17.684 4.021 -38.187 1.00 92.50 85 LEU A O 1
ATOM 677 N N . GLY A 1 86 ? 18.353 4.865 -36.215 1.00 94.19 86 GLY A N 1
ATOM 678 C CA . GLY A 1 86 ? 17.749 3.813 -35.402 1.00 94.19 86 GLY A CA 1
ATOM 679 C C . GLY A 1 86 ? 16.219 3.846 -35.432 1.00 94.19 86 GLY A C 1
ATOM 680 O O . GLY A 1 86 ? 15.599 2.791 -35.509 1.00 94.19 86 GLY A O 1
ATOM 681 N N . GLU A 1 87 ? 15.607 5.033 -35.419 1.00 94.56 87 GLU A N 1
ATOM 682 C CA . GLU A 1 87 ? 14.152 5.210 -35.541 1.00 94.56 87 GLU A CA 1
ATOM 683 C C . GLU A 1 87 ? 13.635 4.774 -36.917 1.00 94.56 87 GLU A C 1
ATOM 685 O O . GLU A 1 87 ? 12.632 4.070 -36.993 1.00 94.56 87 GLU A O 1
ATOM 690 N N . ALA A 1 88 ? 14.342 5.116 -37.998 1.00 94.00 88 ALA A N 1
ATOM 691 C CA . ALA A 1 88 ? 14.003 4.659 -39.344 1.00 94.00 88 ALA A CA 1
ATOM 692 C C . ALA A 1 88 ? 14.119 3.132 -39.465 1.00 94.00 88 ALA A C 1
ATOM 694 O O . ALA A 1 88 ? 13.225 2.480 -40.004 1.00 94.00 88 ALA A O 1
ATOM 695 N N . ALA A 1 89 ? 15.187 2.553 -38.907 1.00 94.38 89 ALA A N 1
ATOM 696 C CA . ALA A 1 89 ? 15.366 1.107 -38.866 1.00 94.38 89 ALA A CA 1
ATOM 697 C C . ALA A 1 89 ? 14.242 0.423 -38.080 1.00 94.38 89 ALA A C 1
ATOM 699 O O . ALA A 1 89 ? 13.677 -0.554 -38.560 1.00 94.38 89 ALA A O 1
ATOM 700 N N . HIS A 1 90 ? 13.878 0.963 -36.914 1.00 95.69 90 HIS A N 1
ATOM 701 C CA . HIS A 1 90 ? 12.774 0.467 -36.090 1.00 95.69 90 HIS A CA 1
ATOM 702 C C . HIS A 1 90 ? 11.432 0.519 -36.825 1.00 95.69 90 HIS A C 1
ATOM 704 O O . HIS A 1 90 ? 10.716 -0.478 -36.852 1.00 95.69 90 HIS A O 1
ATOM 710 N N . ALA A 1 91 ? 11.126 1.634 -37.493 1.00 95.06 91 ALA A N 1
ATOM 711 C CA . ALA A 1 91 ? 9.902 1.790 -38.276 1.00 95.06 91 ALA A CA 1
ATOM 712 C C . ALA A 1 91 ? 9.822 0.810 -39.459 1.00 95.06 91 ALA A C 1
ATOM 714 O O . ALA A 1 91 ? 8.729 0.380 -39.818 1.00 95.06 91 ALA A O 1
ATOM 715 N N . SER A 1 92 ? 10.969 0.434 -40.037 1.00 94.56 92 SER A N 1
ATOM 716 C CA . SER A 1 92 ? 11.053 -0.534 -41.139 1.00 94.56 92 SER A CA 1
ATOM 717 C C . SER A 1 92 ? 10.938 -2.003 -40.714 1.00 94.56 92 SER A C 1
ATOM 719 O O . SER A 1 92 ? 10.867 -2.879 -41.576 1.00 94.56 92 SER A O 1
ATOM 721 N N . LEU A 1 93 ? 10.946 -2.293 -39.407 1.00 94.88 93 LEU A N 1
ATOM 722 C CA . LEU A 1 93 ? 10.797 -3.661 -38.916 1.00 94.88 93 LEU A CA 1
ATOM 723 C C . LEU A 1 93 ? 9.388 -4.200 -39.210 1.00 94.88 93 LEU A C 1
ATOM 725 O O . LEU A 1 93 ? 8.417 -3.440 -39.114 1.00 94.88 93 LEU A O 1
ATOM 729 N N . PRO A 1 94 ? 9.264 -5.515 -39.476 1.00 96.44 94 PRO A N 1
ATOM 730 C CA . PRO A 1 94 ? 7.982 -6.209 -39.441 1.00 96.44 94 PRO A CA 1
ATOM 731 C C . PRO A 1 94 ? 7.228 -5.940 -38.133 1.00 96.44 94 PRO A C 1
ATOM 733 O O . PRO A 1 94 ? 7.844 -5.783 -37.074 1.00 96.44 94 PRO A O 1
ATOM 736 N N . ASP A 1 95 ? 5.898 -5.876 -38.206 1.00 94.25 95 ASP A N 1
ATOM 737 C CA . ASP A 1 95 ? 5.053 -5.455 -37.083 1.00 94.25 95 ASP A CA 1
ATOM 738 C C . ASP A 1 95 ? 5.213 -6.344 -35.841 1.00 94.25 95 ASP A C 1
ATOM 740 O O . ASP A 1 95 ? 5.227 -5.831 -34.724 1.00 94.25 95 ASP A O 1
ATOM 744 N N . ASP A 1 96 ? 5.386 -7.652 -36.024 1.00 91.31 96 ASP A N 1
ATOM 745 C CA . ASP A 1 96 ? 5.631 -8.635 -34.964 1.00 91.31 96 ASP A CA 1
ATOM 746 C C . ASP A 1 96 ? 6.979 -8.403 -34.264 1.00 91.31 96 ASP A C 1
ATOM 748 O O . ASP A 1 96 ? 7.048 -8.350 -33.033 1.00 91.31 96 ASP A O 1
ATOM 752 N N . VAL A 1 97 ? 8.044 -8.169 -35.035 1.00 92.19 97 VAL A N 1
ATOM 753 C CA . VAL A 1 97 ? 9.387 -7.885 -34.502 1.00 92.19 97 VAL A CA 1
ATOM 754 C C . VAL A 1 97 ? 9.405 -6.544 -33.774 1.00 92.19 97 VAL A C 1
ATOM 756 O O . VAL A 1 97 ? 9.951 -6.433 -32.671 1.00 92.19 97 VAL A O 1
ATOM 759 N N . ARG A 1 98 ? 8.786 -5.520 -34.370 1.00 93.31 98 ARG A N 1
ATOM 760 C CA . ARG A 1 98 ? 8.670 -4.188 -33.770 1.00 93.31 98 ARG A CA 1
ATOM 761 C C . ARG A 1 98 ? 7.885 -4.252 -32.463 1.00 93.31 98 ARG A C 1
ATOM 763 O O . ARG A 1 98 ? 8.339 -3.716 -31.455 1.00 93.31 98 ARG A O 1
ATOM 770 N N . ARG A 1 99 ? 6.761 -4.975 -32.454 1.00 93.38 99 ARG A N 1
ATOM 771 C CA . ARG A 1 99 ? 5.943 -5.195 -31.260 1.00 93.38 99 ARG A CA 1
ATOM 772 C C . ARG A 1 99 ? 6.731 -5.887 -30.155 1.00 93.38 99 ARG A C 1
ATOM 774 O O . ARG A 1 99 ? 6.735 -5.375 -29.042 1.00 93.38 99 ARG A O 1
ATOM 781 N N . ALA A 1 100 ? 7.447 -6.972 -30.446 1.00 91.69 100 ALA A N 1
ATOM 782 C CA . ALA A 1 100 ? 8.269 -7.659 -29.448 1.00 91.69 100 ALA A CA 1
ATOM 783 C C . ALA A 1 100 ? 9.352 -6.737 -28.850 1.00 91.69 100 ALA A C 1
ATOM 785 O O . ALA A 1 100 ? 9.587 -6.730 -27.638 1.00 91.69 100 ALA A O 1
ATOM 786 N N . MET A 1 101 ? 9.984 -5.905 -29.685 1.00 91.06 101 MET A N 1
ATOM 787 C CA . MET A 1 101 ? 10.957 -4.906 -29.233 1.00 91.06 101 MET A CA 1
ATOM 788 C C . MET A 1 101 ? 10.328 -3.826 -28.352 1.00 91.06 101 MET A C 1
ATOM 790 O O . MET A 1 101 ? 10.922 -3.442 -27.342 1.00 91.06 101 MET A O 1
ATOM 794 N N . ASP A 1 102 ? 9.125 -3.368 -28.682 1.00 91.94 102 ASP A N 1
ATOM 795 C CA . ASP A 1 102 ? 8.442 -2.301 -27.951 1.00 91.94 102 ASP A CA 1
ATOM 796 C C . ASP A 1 102 ? 7.733 -2.807 -26.694 1.00 91.94 102 ASP A C 1
ATOM 798 O O . ASP A 1 102 ? 7.643 -2.066 -25.718 1.00 91.94 102 ASP A O 1
ATOM 802 N N . PHE A 1 103 ? 7.339 -4.083 -26.648 1.00 94.12 103 PHE A N 1
ATOM 803 C CA . PHE A 1 103 ? 6.506 -4.662 -25.595 1.00 94.12 103 PHE A CA 1
ATOM 804 C C . PHE A 1 103 ? 7.072 -4.419 -24.190 1.00 94.12 103 PHE A C 1
ATOM 806 O O . PHE A 1 103 ? 8.042 -5.044 -23.750 1.00 94.12 103 PHE A O 1
ATOM 813 N N . PHE A 1 104 ? 6.489 -3.464 -23.474 1.00 94.56 104 PHE A N 1
ATOM 814 C CA . PHE A 1 104 ? 6.844 -3.133 -22.105 1.00 94.56 104 PHE A CA 1
ATOM 815 C C . PHE A 1 104 ? 5.561 -3.046 -21.300 1.00 94.56 104 PHE A C 1
ATOM 817 O O . PHE A 1 104 ? 4.712 -2.196 -21.543 1.00 94.56 104 PHE A O 1
ATOM 824 N N . VAL A 1 105 ? 5.429 -3.936 -20.327 1.00 93.69 105 VAL A N 1
ATOM 825 C CA . VAL A 1 105 ? 4.220 -4.044 -19.521 1.00 93.69 105 VAL A CA 1
ATOM 826 C C . VAL A 1 105 ? 4.545 -3.830 -18.052 1.00 93.69 105 VAL A C 1
ATOM 828 O O . VAL A 1 105 ? 5.563 -4.310 -17.535 1.00 93.69 105 VAL A O 1
ATOM 831 N N . ARG A 1 106 ? 3.677 -3.082 -17.372 1.00 92.00 106 ARG A N 1
ATOM 832 C CA . ARG A 1 106 ? 3.679 -2.933 -15.919 1.00 92.00 106 ARG A CA 1
ATOM 833 C C . ARG A 1 106 ? 2.459 -3.641 -15.353 1.00 92.00 106 ARG A C 1
ATOM 835 O O . ARG A 1 106 ? 1.354 -3.398 -15.818 1.00 92.00 106 ARG A O 1
ATOM 842 N N . ALA A 1 107 ? 2.663 -4.393 -14.283 1.00 91.56 107 ALA A N 1
ATOM 843 C CA . ALA A 1 107 ? 1.590 -4.791 -13.386 1.00 91.56 107 ALA A CA 1
ATOM 844 C C . ALA A 1 107 ? 1.941 -4.364 -11.959 1.00 91.56 107 ALA A C 1
ATOM 846 O O . ALA A 1 107 ? 3.118 -4.262 -11.605 1.00 91.56 107 ALA A O 1
ATOM 847 N N . GLY A 1 108 ? 0.933 -4.051 -11.151 1.00 89.69 108 GLY A N 1
ATOM 848 C CA . GLY A 1 108 ? 1.144 -3.766 -9.733 1.00 89.69 108 GLY A CA 1
ATOM 849 C C . GLY A 1 108 ? 0.878 -4.973 -8.835 1.00 89.69 108 GLY A C 1
ATOM 850 O O . GLY A 1 108 ? 0.010 -5.793 -9.131 1.00 89.69 108 GLY A O 1
ATOM 851 N N . CYS A 1 109 ? 1.566 -5.026 -7.694 1.00 91.75 109 CYS A N 1
ATOM 852 C CA . CYS A 1 109 ? 1.430 -6.075 -6.682 1.00 91.75 109 CYS A CA 1
ATOM 853 C C . CYS A 1 109 ? -0.031 -6.295 -6.258 1.00 91.75 109 CYS A C 1
ATOM 855 O O . CYS A 1 109 ? -0.715 -5.347 -5.850 1.00 91.75 109 CYS A O 1
ATOM 857 N N . CYS A 1 110 ? -0.487 -7.551 -6.295 1.00 93.62 110 CYS A N 1
ATOM 858 C CA . CYS A 1 110 ? -1.855 -7.928 -5.943 1.00 93.62 110 CYS A CA 1
ATOM 859 C C . CYS A 1 110 ? -2.207 -7.628 -4.479 1.00 93.62 110 CYS A C 1
ATOM 861 O O . CYS A 1 110 ? -3.308 -7.150 -4.214 1.00 93.62 110 CYS A O 1
ATOM 863 N N . MET A 1 111 ? -1.277 -7.824 -3.542 1.00 90.81 111 MET A N 1
ATOM 864 C CA . MET A 1 111 ? -1.508 -7.565 -2.112 1.00 90.81 111 MET A CA 1
ATOM 865 C C . MET A 1 111 ? -1.707 -6.076 -1.818 1.00 90.81 111 MET A C 1
ATOM 867 O O . MET A 1 111 ? -2.609 -5.686 -1.079 1.00 90.81 111 MET A O 1
ATOM 871 N N . HIS A 1 112 ? -0.918 -5.220 -2.474 1.00 90.50 112 HIS A N 1
ATOM 872 C CA . HIS A 1 112 ? -1.096 -3.774 -2.383 1.00 90.50 112 HIS A CA 1
ATOM 873 C C . HIS A 1 112 ? -2.382 -3.295 -3.051 1.00 90.50 112 HIS A C 1
ATOM 875 O O . HIS A 1 112 ? -2.890 -2.249 -2.646 1.00 90.50 112 HIS A O 1
ATOM 881 N N . LYS A 1 113 ? -2.906 -4.006 -4.064 1.00 92.38 113 LYS A N 1
ATOM 882 C CA . LYS A 1 113 ? -4.256 -3.706 -4.555 1.00 92.38 113 LYS A CA 1
ATOM 883 C C . LYS A 1 113 ? -5.199 -3.853 -3.366 1.00 92.38 113 LYS A C 1
ATOM 885 O O . LYS A 1 113 ? -5.768 -2.850 -2.950 1.00 92.38 113 LYS A O 1
ATOM 890 N N . ASP A 1 114 ? -5.327 -5.055 -2.799 1.00 93.62 114 ASP A N 1
ATOM 891 C CA . ASP A 1 114 ? -6.303 -5.344 -1.733 1.00 93.62 114 ASP A CA 1
ATOM 892 C C . ASP A 1 114 ? -6.190 -4.388 -0.532 1.00 93.62 114 ASP A C 1
ATOM 894 O O . ASP A 1 114 ? -7.183 -3.813 -0.087 1.00 93.62 114 ASP A O 1
ATOM 898 N N . LEU A 1 115 ? -4.970 -4.091 -0.081 1.00 91.50 115 LEU A N 1
ATOM 899 C CA . LEU A 1 115 ? -4.749 -3.122 0.996 1.00 91.50 115 LEU A CA 1
ATOM 900 C C . LEU A 1 115 ? -5.312 -1.730 0.670 1.00 91.50 115 LEU A C 1
ATOM 902 O O . LEU A 1 115 ? -5.957 -1.088 1.503 1.00 91.50 115 LEU A O 1
ATOM 906 N N . ASN A 1 116 ? -5.087 -1.247 -0.553 1.00 92.06 116 ASN A N 1
ATOM 907 C CA . ASN A 1 116 ? -5.626 0.041 -0.980 1.00 92.06 116 ASN A CA 1
ATOM 908 C C . ASN A 1 116 ? -7.156 0.023 -1.099 1.00 92.06 116 ASN A C 1
ATOM 910 O O . ASN A 1 116 ? -7.791 1.071 -0.978 1.00 92.06 116 ASN A O 1
ATOM 914 N N . LEU A 1 117 ? -7.747 -1.147 -1.311 1.00 92.88 117 LEU A N 1
ATOM 915 C CA . LEU A 1 117 ? -9.184 -1.343 -1.484 1.00 92.88 117 LEU A CA 1
ATOM 916 C C . LEU A 1 117 ? -9.931 -1.269 -0.166 1.00 92.88 117 LEU A C 1
ATOM 918 O O . LEU A 1 117 ? -10.963 -0.599 -0.089 1.00 92.88 117 LEU A O 1
ATOM 922 N N . VAL A 1 118 ? -9.347 -1.851 0.879 1.00 94.81 118 VAL A N 1
ATOM 923 C CA . VAL A 1 118 ? -9.776 -1.641 2.264 1.00 94.81 118 VAL A CA 1
ATOM 924 C C . VAL A 1 118 ? -9.717 -0.152 2.607 1.00 94.81 118 VAL A C 1
ATOM 926 O O . VAL A 1 118 ? -10.683 0.408 3.118 1.00 94.81 118 VAL A O 1
ATOM 929 N N . LYS A 1 119 ? -8.625 0.540 2.247 1.00 94.12 119 LYS A N 1
ATOM 930 C CA . LYS A 1 119 ? -8.498 1.993 2.463 1.00 94.12 119 LYS A CA 1
ATOM 931 C C . LYS A 1 119 ? -9.584 2.791 1.727 1.00 94.12 119 LYS A C 1
ATOM 933 O O . LYS A 1 119 ? -10.109 3.759 2.281 1.00 94.12 119 LYS A O 1
ATOM 938 N N . GLY A 1 120 ? -9.924 2.397 0.500 1.00 96.19 120 GLY A N 1
ATOM 939 C CA . GLY A 1 120 ? -11.026 2.975 -0.273 1.00 96.19 120 GLY A CA 1
ATOM 940 C C . GLY A 1 120 ? -12.383 2.787 0.408 1.00 96.19 120 GLY A C 1
ATOM 941 O O . GLY A 1 120 ? -13.128 3.758 0.558 1.00 96.19 120 GLY A O 1
ATOM 942 N N . GLY A 1 121 ? -12.660 1.572 0.887 1.00 97.25 121 GLY A N 1
ATOM 943 C CA . GLY A 1 121 ? -13.887 1.239 1.610 1.00 97.25 121 GLY A CA 1
ATOM 944 C C . GLY A 1 121 ? -14.023 1.997 2.928 1.00 97.25 121 GLY A C 1
ATOM 945 O O . GLY A 1 121 ? -15.030 2.670 3.143 1.00 97.25 121 GLY A O 1
ATOM 946 N N . CYS A 1 122 ? -12.977 2.018 3.761 1.00 96.25 122 CYS A N 1
ATOM 947 C CA . CYS A 1 122 ? -12.959 2.795 5.006 1.00 96.25 122 CYS A CA 1
ATOM 948 C C . CYS A 1 122 ? -13.218 4.288 4.760 1.00 96.25 122 CYS A C 1
ATOM 950 O O . CYS A 1 122 ? -13.947 4.930 5.515 1.00 96.25 122 CYS A O 1
ATOM 952 N N . LYS A 1 123 ? -12.651 4.856 3.686 1.00 96.06 123 LYS A N 1
ATOM 953 C CA . LYS A 1 123 ? -12.873 6.262 3.329 1.00 96.06 123 LYS A CA 1
ATOM 954 C C . LYS A 1 123 ? -14.328 6.533 2.938 1.00 96.06 123 LYS A C 1
ATOM 956 O O . LYS A 1 123 ? -14.872 7.562 3.335 1.00 96.06 123 LYS A O 1
ATOM 961 N N . ALA A 1 124 ? -14.945 5.648 2.158 1.00 97.25 124 ALA A N 1
ATOM 962 C CA . ALA A 1 124 ? -16.343 5.792 1.759 1.00 97.25 124 ALA A CA 1
ATOM 963 C C . ALA A 1 124 ? -17.298 5.614 2.948 1.00 97.25 124 ALA A C 1
ATOM 965 O O . ALA A 1 124 ? -18.231 6.398 3.099 1.00 97.25 124 ALA A O 1
ATOM 966 N N . MET A 1 125 ? -17.006 4.663 3.835 1.00 95.75 125 MET A N 1
ATOM 967 C CA . MET A 1 125 ? -17.731 4.458 5.089 1.00 95.75 125 MET A CA 1
ATOM 968 C C . MET A 1 125 ? -17.674 5.707 5.985 1.00 95.75 125 MET A C 1
ATOM 970 O O . MET A 1 125 ? -18.707 6.198 6.429 1.00 95.75 125 MET A O 1
ATOM 974 N N . ALA A 1 126 ? -16.491 6.306 6.159 1.00 93.81 126 ALA A N 1
ATOM 975 C CA . ALA A 1 126 ? -16.344 7.560 6.899 1.00 93.81 126 ALA A CA 1
ATOM 976 C C . ALA A 1 126 ? -17.111 8.730 6.246 1.00 93.81 126 ALA A C 1
ATOM 978 O O . ALA A 1 126 ? -17.713 9.553 6.939 1.00 93.81 126 ALA A O 1
ATOM 979 N N . ALA A 1 127 ? -17.115 8.807 4.910 1.00 94.88 127 ALA A N 1
ATOM 980 C CA . ALA A 1 127 ? -17.849 9.835 4.172 1.00 94.88 127 ALA A CA 1
ATOM 981 C C . ALA A 1 127 ? -19.373 9.668 4.287 1.00 94.88 127 ALA A C 1
ATOM 983 O O . ALA A 1 127 ? -20.085 10.670 4.356 1.00 94.88 127 ALA A O 1
ATOM 984 N N . TRP A 1 128 ? -19.868 8.428 4.361 1.00 97.12 128 TRP A N 1
ATOM 985 C CA . TRP A 1 128 ? -21.295 8.128 4.478 1.00 97.12 128 TRP A CA 1
ATOM 986 C C . TRP A 1 128 ? -21.932 8.814 5.692 1.00 97.12 128 TRP A C 1
ATOM 988 O O . TRP A 1 128 ? -22.960 9.475 5.532 1.00 97.12 128 TRP A O 1
ATOM 998 N N . TYR A 1 129 ? -21.279 8.779 6.862 1.00 94.81 129 TYR A N 1
ATOM 999 C CA . TYR A 1 129 ? -21.771 9.447 8.079 1.00 94.81 129 TYR A CA 1
ATOM 1000 C C . TYR A 1 129 ? -22.006 10.950 7.890 1.00 94.81 129 TYR A C 1
ATOM 1002 O O . TYR A 1 129 ? -22.953 11.508 8.436 1.00 94.81 129 TYR A O 1
ATOM 1010 N N . SER A 1 130 ? -21.176 11.612 7.075 1.00 89.56 130 SER A N 1
ATOM 1011 C CA . SER A 1 130 ? -21.319 13.050 6.802 1.00 89.56 130 SER A CA 1
ATOM 1012 C C . SER A 1 130 ? -22.571 13.374 5.978 1.00 89.56 130 SER A C 1
ATOM 1014 O O . SER A 1 130 ? -23.041 14.507 5.992 1.00 89.56 130 SER A O 1
ATOM 1016 N N . THR A 1 131 ? -23.100 12.392 5.245 1.00 91.62 131 THR A N 1
ATOM 1017 C CA . THR A 1 131 ? -24.251 12.550 4.342 1.00 91.62 131 THR A CA 1
ATOM 1018 C C . THR A 1 131 ? -25.538 11.933 4.883 1.00 91.62 131 THR A C 1
ATOM 1020 O O . THR A 1 131 ? -26.616 12.351 4.474 1.00 91.62 131 THR A O 1
ATOM 1023 N N . SER A 1 132 ? -25.447 10.962 5.797 1.00 93.75 132 SER A N 1
ATOM 1024 C CA . SER A 1 132 ? -26.608 10.235 6.324 1.00 93.75 132 SER A CA 1
ATOM 1025 C C . SER A 1 132 ? -27.259 10.895 7.539 1.00 93.75 132 SER A C 1
ATOM 1027 O O . SER A 1 132 ? -28.406 10.590 7.852 1.00 93.75 132 SER A O 1
ATOM 1029 N N . GLY A 1 133 ? -26.536 11.774 8.243 1.00 89.31 133 GLY A N 1
ATOM 1030 C CA . GLY A 1 133 ? -26.971 12.331 9.528 1.00 89.31 133 GLY A CA 1
ATOM 1031 C C . GLY A 1 133 ? -26.888 11.338 10.696 1.00 89.31 133 GLY A C 1
ATOM 1032 O O . GLY A 1 133 ? -27.304 11.670 11.804 1.00 89.31 133 GLY A O 1
ATOM 1033 N N . ALA A 1 134 ? -26.348 10.135 10.468 1.00 94.44 134 ALA A N 1
ATOM 1034 C CA . ALA A 1 134 ? -26.117 9.144 11.512 1.00 94.44 134 ALA A CA 1
ATOM 1035 C C . ALA A 1 134 ? -24.981 9.573 12.453 1.00 94.44 134 ALA A C 1
ATOM 1037 O O . ALA A 1 134 ? -24.043 10.268 12.054 1.00 94.44 134 ALA A O 1
ATOM 1038 N N . THR A 1 135 ? -25.034 9.116 13.705 1.00 94.12 135 THR A N 1
ATOM 1039 C CA . THR A 1 135 ? -23.967 9.372 14.678 1.00 94.12 135 THR A CA 1
ATOM 1040 C C . THR A 1 135 ? -22.679 8.662 14.245 1.00 94.12 135 THR A C 1
ATOM 1042 O O . THR A 1 135 ? -22.679 7.435 14.132 1.00 94.12 135 THR A O 1
ATOM 1045 N N . PRO A 1 136 ? -21.578 9.398 13.997 1.00 94.88 136 PRO A N 1
ATOM 1046 C CA . PRO A 1 136 ? -20.310 8.788 13.623 1.00 94.88 136 PRO A CA 1
ATOM 1047 C C . PRO A 1 136 ? -19.645 8.104 14.825 1.00 94.88 136 PRO A C 1
ATOM 1049 O O . PRO A 1 136 ? -19.965 8.434 15.970 1.00 94.88 136 PRO A O 1
ATOM 1052 N N . PRO A 1 137 ? -18.647 7.235 14.585 1.00 96.94 137 PRO A N 1
ATOM 1053 C CA . PRO A 1 137 ? -17.853 6.645 15.650 1.00 96.94 137 PRO A CA 1
ATOM 1054 C C . PRO A 1 137 ? -17.194 7.678 16.556 1.00 96.94 137 PRO A C 1
ATOM 1056 O O . PRO A 1 137 ? -16.856 8.795 16.124 1.00 96.94 137 PRO A O 1
ATOM 1059 N N . VAL A 1 138 ? -16.965 7.265 17.803 1.00 94.81 138 VAL A N 1
ATOM 1060 C CA . VAL A 1 138 ? -16.305 8.093 18.813 1.00 94.81 138 VAL A CA 1
ATOM 1061 C C . VAL A 1 138 ? -14.928 8.553 18.335 1.00 94.81 138 VAL A C 1
ATOM 1063 O O . VAL A 1 138 ? -14.147 7.804 17.743 1.00 94.81 138 VAL A O 1
ATOM 1066 N N . LEU A 1 139 ? -14.626 9.821 18.596 1.00 93.75 139 LEU A N 1
ATOM 1067 C CA . LEU A 1 139 ? -13.350 10.421 18.249 1.00 93.75 139 LEU A CA 1
ATOM 1068 C C . LEU A 1 139 ? -12.245 9.904 19.186 1.00 93.75 139 LEU A C 1
ATOM 1070 O O . LEU A 1 139 ? -12.394 9.946 20.407 1.00 93.75 139 LEU A O 1
ATOM 1074 N N . LEU A 1 140 ? -11.132 9.428 18.623 1.00 94.38 140 LEU A N 1
ATOM 1075 C CA . LEU A 1 140 ? -10.032 8.798 19.365 1.00 94.38 140 LEU A CA 1
ATOM 1076 C C . LEU A 1 140 ? -8.791 9.704 19.348 1.00 94.38 140 LEU A C 1
ATOM 1078 O O . LEU A 1 140 ? -7.754 9.367 18.770 1.00 94.38 140 LEU A O 1
ATOM 1082 N N . ALA A 1 141 ? -8.934 10.888 19.948 1.00 90.88 141 ALA A N 1
ATOM 1083 C CA . ALA A 1 141 ? -7.902 11.925 20.018 1.00 90.88 141 ALA A CA 1
ATOM 1084 C C . ALA A 1 141 ? -6.649 11.443 20.742 1.00 90.88 141 ALA A C 1
ATOM 1086 O O . ALA A 1 141 ? -6.743 10.703 21.709 1.00 90.88 141 ALA A O 1
ATOM 1087 N N . ASN A 1 142 ? -5.461 11.862 20.304 1.00 90.75 142 ASN A N 1
ATOM 1088 C CA . ASN A 1 142 ? -4.278 11.727 21.154 1.00 90.75 142 ASN A CA 1
ATOM 1089 C C . ASN A 1 142 ? -4.373 12.724 22.325 1.00 90.75 142 ASN A C 1
ATOM 1091 O O . ASN A 1 142 ? -5.231 13.603 22.322 1.00 90.75 142 ASN A O 1
ATOM 1095 N N . LYS A 1 143 ? -3.489 12.604 23.320 1.00 87.94 143 LYS A N 1
ATOM 1096 C CA . LYS A 1 143 ? -3.534 13.435 24.533 1.00 87.94 143 LYS A CA 1
ATOM 1097 C C . LYS A 1 143 ? -3.602 14.939 24.233 1.00 87.94 143 LYS A C 1
ATOM 1099 O O . LYS A 1 143 ? -4.379 15.639 24.871 1.00 87.94 143 LYS A O 1
ATOM 1104 N N . ASP A 1 144 ? -2.806 15.416 23.283 1.00 86.56 144 ASP A N 1
ATOM 1105 C CA . ASP A 1 144 ? -2.703 16.847 22.990 1.00 86.56 144 ASP A CA 1
ATOM 1106 C C . ASP A 1 144 ? -3.958 17.353 22.272 1.00 86.56 144 ASP A C 1
ATOM 1108 O O . ASP A 1 144 ? -4.548 18.358 22.670 1.00 86.56 144 ASP A O 1
ATOM 1112 N N . ASN A 1 145 ? -4.438 16.603 21.279 1.00 88.75 145 ASN A N 1
ATOM 1113 C CA . ASN A 1 145 ? -5.674 16.921 20.574 1.00 88.75 145 ASN A CA 1
ATOM 1114 C C . ASN A 1 145 ? -6.890 16.820 21.495 1.00 88.75 145 ASN A C 1
ATOM 1116 O O . ASN A 1 145 ? -7.799 17.627 21.364 1.00 88.75 145 ASN A O 1
ATOM 1120 N N . ASP A 1 146 ? -6.921 15.862 22.422 1.00 87.31 146 ASP A N 1
ATOM 1121 C CA . ASP A 1 146 ? -8.032 15.674 23.362 1.00 87.31 146 ASP A CA 1
ATOM 1122 C C . ASP A 1 146 ? -8.185 16.899 24.268 1.00 87.31 146 ASP A C 1
ATOM 1124 O O . ASP A 1 146 ? -9.294 17.388 24.456 1.00 87.31 146 ASP A O 1
ATOM 1128 N N . VAL A 1 147 ? -7.070 17.471 24.742 1.00 86.38 147 VAL A N 1
ATOM 1129 C CA . VAL A 1 147 ? -7.082 18.739 25.490 1.00 86.38 147 VAL A CA 1
ATOM 1130 C C . VAL A 1 147 ? -7.651 19.864 24.627 1.00 86.38 147 VAL A C 1
ATOM 1132 O O . VAL A 1 147 ? -8.556 20.567 25.071 1.00 86.38 147 VAL A O 1
ATOM 1135 N N . VAL A 1 148 ? -7.174 20.011 23.389 1.00 84.75 148 VAL A N 1
ATOM 1136 C CA . VAL A 1 148 ? -7.664 21.047 22.464 1.00 84.75 148 VAL A CA 1
ATOM 1137 C C . VAL A 1 148 ? -9.163 20.887 22.188 1.00 84.75 148 VAL A C 1
ATOM 1139 O O . VAL A 1 148 ? -9.908 21.856 22.278 1.00 84.75 148 VAL A O 1
ATOM 1142 N N . ILE A 1 149 ? -9.616 19.666 21.908 1.00 85.25 149 ILE A N 1
ATOM 1143 C CA . ILE A 1 149 ? -11.009 19.356 21.569 1.00 85.25 149 ILE A CA 1
ATOM 1144 C C . ILE A 1 149 ? -11.919 19.525 22.789 1.00 85.25 149 ILE A C 1
ATOM 1146 O O . ILE A 1 149 ? -13.013 20.064 22.664 1.00 85.25 149 ILE A O 1
ATOM 1150 N N . SER A 1 150 ? -11.476 19.112 23.978 1.00 82.12 150 SER A N 1
ATOM 1151 C CA . SER A 1 150 ? -12.264 19.242 25.212 1.00 82.12 150 SER A CA 1
ATOM 1152 C C . SER A 1 150 ? -12.512 20.694 25.631 1.00 82.12 150 SER A C 1
ATOM 1154 O O . SER A 1 150 ? -13.504 20.972 26.298 1.00 82.12 150 SER A O 1
ATOM 1156 N N . ASN A 1 151 ? -11.637 21.613 25.216 1.00 81.25 151 ASN A N 1
ATOM 1157 C CA . ASN A 1 151 ? -11.764 23.043 25.484 1.00 81.25 151 ASN A CA 1
ATOM 1158 C C . ASN A 1 151 ? -12.605 23.783 24.428 1.00 81.25 151 ASN A C 1
ATOM 1160 O O . ASN A 1 151 ? -12.837 24.983 24.575 1.00 81.25 151 ASN A O 1
ATOM 1164 N N . MET A 1 152 ? -13.080 23.093 23.384 1.00 78.50 152 MET A N 1
ATOM 1165 C CA . MET A 1 152 ? -13.967 23.690 22.388 1.00 78.50 152 MET A CA 1
ATOM 1166 C C . MET A 1 152 ? -15.325 24.020 23.005 1.00 78.50 152 MET A C 1
ATOM 1168 O O . MET A 1 152 ? -16.008 23.141 23.529 1.00 78.50 152 MET A O 1
ATOM 1172 N N . ALA A 1 153 ? -15.762 25.272 22.858 1.00 67.81 153 ALA A N 1
ATOM 1173 C CA . ALA A 1 153 ? -17.094 25.694 23.294 1.00 67.81 153 ALA A CA 1
ATOM 1174 C C . ALA A 1 153 ? -18.218 24.968 22.527 1.00 67.81 153 ALA A C 1
ATOM 1176 O O . ALA A 1 153 ? -19.244 24.628 23.114 1.00 67.81 153 ALA A O 1
ATOM 1177 N N . ASN A 1 154 ? -18.016 24.703 21.229 1.00 66.25 154 ASN A N 1
ATOM 1178 C CA . ASN A 1 154 ? -18.919 23.901 20.407 1.00 66.25 154 ASN A CA 1
ATOM 1179 C C . ASN A 1 154 ? -18.137 23.152 19.304 1.00 66.25 154 ASN A C 1
ATOM 1181 O O . ASN A 1 154 ? 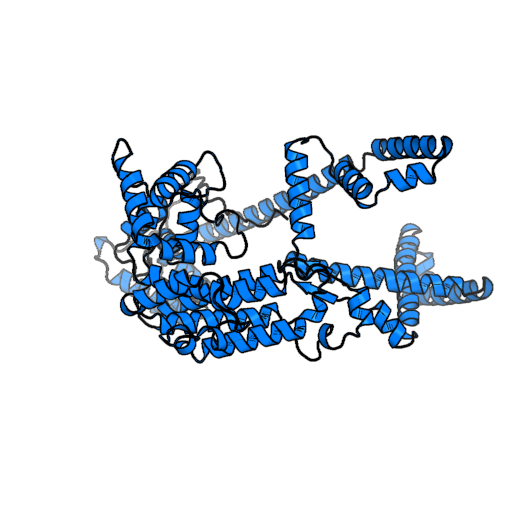-17.661 23.790 18.365 1.00 66.25 154 ASN A O 1
ATOM 1185 N N . PRO A 1 155 ? -18.036 21.809 19.350 1.00 61.47 155 PRO A N 1
ATOM 1186 C CA . PRO A 1 155 ? -17.351 21.014 18.321 1.00 61.47 155 PRO A CA 1
ATOM 1187 C C . PRO A 1 155 ? -17.998 21.085 16.928 1.00 61.47 155 PRO A C 1
ATOM 1189 O O . PRO A 1 155 ? -17.397 20.646 15.949 1.00 61.47 155 PRO A O 1
ATOM 1192 N N . SER A 1 156 ? -19.239 21.580 16.844 1.00 58.22 156 SER A N 1
ATOM 1193 C CA . SER A 1 156 ? -20.007 21.689 15.595 1.00 58.22 156 SER A CA 1
ATOM 1194 C C . SER A 1 156 ? -19.855 23.051 14.909 1.00 58.22 156 SER A C 1
ATOM 1196 O O . SER A 1 156 ? -20.366 23.239 13.805 1.00 58.22 156 SER A O 1
ATOM 1198 N N . GLU A 1 157 ? -19.161 23.998 15.541 1.00 61.44 157 GLU A N 1
ATOM 1199 C CA . GLU A 1 157 ? -18.878 25.323 14.989 1.00 61.44 157 GLU A CA 1
ATOM 1200 C C . GLU A 1 157 ? -17.411 25.437 14.550 1.00 61.44 157 GLU A C 1
ATOM 1202 O O . GLU A 1 157 ? -16.554 24.696 15.038 1.00 61.44 157 GLU A O 1
ATOM 1207 N N . PRO A 1 158 ? -17.084 26.347 13.612 1.00 58.44 158 PRO A N 1
ATOM 1208 C CA . PRO A 1 158 ? -15.699 26.600 13.237 1.00 58.44 158 PRO A CA 1
ATOM 1209 C C . PRO A 1 158 ? -14.894 27.078 14.453 1.00 58.44 158 PRO A C 1
ATOM 1211 O O . PRO A 1 158 ? -15.057 28.207 14.906 1.00 58.44 158 PRO A O 1
ATOM 1214 N N . GLY A 1 159 ? -14.006 26.221 14.959 1.00 69.25 159 GLY A N 1
ATOM 1215 C CA . GLY A 1 159 ? -13.090 26.568 16.044 1.00 69.25 159 GLY A CA 1
ATOM 1216 C C . GLY A 1 159 ? -11.895 27.404 15.573 1.00 69.25 159 GLY A C 1
ATOM 1217 O O . GLY A 1 159 ? -11.792 27.809 14.408 1.00 69.25 159 GLY A O 1
ATOM 1218 N N . THR A 1 160 ? -10.925 27.616 16.456 1.00 79.88 160 THR A N 1
ATOM 1219 C CA . THR A 1 160 ? -9.601 28.152 16.112 1.00 79.88 160 THR A CA 1
ATOM 1220 C C . THR A 1 160 ? -8.871 27.263 15.090 1.00 79.88 160 THR A C 1
ATOM 1222 O O . THR A 1 160 ? -9.261 26.131 14.794 1.00 79.88 160 THR A O 1
ATOM 1225 N N . ALA A 1 161 ? -7.775 27.756 14.506 1.00 78.81 161 ALA A N 1
ATOM 1226 C CA . ALA A 1 161 ? -6.982 26.959 13.565 1.00 78.81 161 ALA A CA 1
ATOM 1227 C C . ALA A 1 161 ? -6.438 25.666 14.207 1.00 78.81 161 ALA A C 1
ATOM 1229 O O . ALA A 1 161 ? -6.479 24.615 13.571 1.00 78.81 161 ALA A O 1
ATOM 1230 N N . ALA A 1 162 ? -5.989 25.738 15.465 1.00 76.69 162 ALA A N 1
ATOM 1231 C CA . ALA A 1 162 ? -5.496 24.589 16.227 1.00 76.69 162 ALA A CA 1
ATOM 1232 C C . ALA A 1 162 ? -6.615 23.582 16.532 1.00 76.69 162 ALA A C 1
ATOM 1234 O O . ALA A 1 162 ? -6.435 22.380 16.384 1.00 76.69 162 ALA A O 1
ATOM 1235 N N . GLU A 1 163 ? -7.789 24.091 16.883 1.00 80.44 163 GLU A N 1
ATOM 1236 C CA . GLU A 1 163 ? -9.015 23.336 17.127 1.00 80.44 163 GLU A CA 1
ATOM 1237 C C . GLU A 1 163 ? -9.501 22.568 15.890 1.00 80.44 163 GLU A C 1
ATOM 1239 O O . GLU A 1 163 ? -9.690 21.350 15.932 1.00 80.44 163 GLU A O 1
ATOM 1244 N N . ASN A 1 164 ? -9.622 23.255 14.754 1.00 78.75 164 ASN A N 1
ATOM 1245 C CA . ASN A 1 164 ? -9.984 22.617 13.489 1.00 78.75 164 ASN A CA 1
ATOM 1246 C C . ASN A 1 164 ? -8.922 21.603 13.052 1.00 78.75 164 ASN A C 1
ATOM 1248 O O . ASN A 1 164 ? -9.262 20.527 12.565 1.00 78.75 164 ASN A O 1
ATOM 1252 N N . HIS A 1 165 ? -7.639 21.926 13.233 1.00 82.06 165 HIS A N 1
ATOM 1253 C CA . HIS A 1 165 ? -6.556 20.998 12.936 1.00 82.06 165 HIS A CA 1
ATOM 1254 C C . HIS A 1 165 ? -6.662 19.734 13.796 1.00 82.06 165 HIS A C 1
ATOM 1256 O O . HIS A 1 165 ? -6.654 18.638 13.242 1.00 82.06 165 HIS A O 1
ATOM 1262 N N . ALA A 1 166 ? -6.848 19.871 15.113 1.00 81.62 166 ALA A N 1
ATOM 1263 C CA . ALA A 1 166 ? -7.010 18.752 16.039 1.00 81.62 166 ALA A CA 1
ATOM 1264 C C . ALA A 1 166 ? -8.188 17.843 15.653 1.00 81.62 166 ALA A C 1
ATOM 1266 O O . ALA A 1 166 ? -8.039 16.620 15.686 1.00 81.62 166 ALA A O 1
ATOM 1267 N N . LEU A 1 167 ? -9.321 18.406 15.216 1.00 81.88 167 LEU A N 1
ATOM 1268 C CA . LEU A 1 167 ? -10.447 17.623 14.691 1.00 81.88 167 LEU A CA 1
ATOM 1269 C C . LEU A 1 167 ? -10.108 16.891 13.384 1.00 81.88 167 LEU A C 1
ATOM 1271 O O . LEU A 1 167 ? -10.512 15.742 13.215 1.00 81.88 167 LEU A O 1
ATOM 1275 N N . ILE A 1 168 ? -9.373 17.533 12.470 1.00 81.75 168 ILE A N 1
ATOM 1276 C CA . ILE A 1 168 ? -9.010 16.963 11.162 1.00 81.75 168 ILE A CA 1
ATOM 1277 C C . ILE A 1 168 ? -8.013 15.810 11.306 1.00 81.75 168 ILE A C 1
ATOM 1279 O O . ILE A 1 168 ? -8.166 14.787 10.639 1.00 81.75 168 ILE A O 1
ATOM 1283 N N . VAL A 1 169 ? -6.987 15.965 12.147 1.00 82.69 169 VAL A N 1
ATOM 1284 C CA . VAL A 1 169 ? -5.929 14.950 12.291 1.00 82.69 169 VAL A CA 1
ATOM 1285 C C . VAL A 1 169 ? -6.319 13.808 13.226 1.00 82.69 169 VAL A C 1
ATOM 1287 O O . VAL A 1 169 ? -5.647 12.777 13.266 1.00 82.69 169 VAL A O 1
ATOM 1290 N N . THR A 1 170 ? -7.395 13.972 13.995 1.00 87.50 170 THR A N 1
ATOM 1291 C CA . THR A 1 170 ? -7.849 12.936 14.915 1.00 87.50 170 THR A CA 1
ATOM 1292 C C . THR A 1 170 ? -8.683 11.878 14.198 1.00 87.50 170 THR A C 1
ATOM 1294 O O . THR A 1 170 ? -9.754 12.149 13.656 1.00 87.50 170 THR A O 1
ATOM 1297 N N . GLY A 1 171 ? -8.204 10.636 14.257 1.00 90.88 171 GLY A N 1
ATOM 1298 C CA . GLY A 1 171 ? -8.920 9.470 13.746 1.00 90.88 171 GLY A CA 1
ATOM 1299 C C . GLY A 1 171 ? -10.083 9.019 14.637 1.00 90.88 171 GLY A C 1
ATOM 1300 O O . GLY A 1 171 ? -10.198 9.392 15.805 1.00 90.88 171 GLY A O 1
ATOM 1301 N N . ARG A 1 172 ? -10.938 8.162 14.077 1.00 94.38 172 ARG A N 1
ATOM 1302 C CA . ARG A 1 172 ? -12.074 7.519 14.752 1.00 94.38 172 ARG A CA 1
ATOM 1303 C C . ARG A 1 172 ? -12.349 6.142 14.146 1.00 94.38 172 ARG A C 1
ATOM 1305 O O . ARG A 1 172 ? -11.761 5.807 13.115 1.00 94.38 172 ARG A O 1
ATOM 1312 N N . GLY A 1 173 ? -13.248 5.390 14.775 1.00 95.62 173 GLY A N 1
ATOM 1313 C CA . GLY A 1 173 ? -13.818 4.177 14.197 1.00 95.62 173 GLY A CA 1
ATOM 1314 C C . GLY A 1 173 ? -12.851 2.998 14.085 1.00 95.62 173 GLY A C 1
ATOM 1315 O O . GLY A 1 173 ? -11.808 2.956 14.745 1.00 95.62 173 GLY A O 1
ATOM 1316 N N . GLY A 1 174 ? -13.215 2.018 13.260 1.00 96.38 174 GLY A N 1
ATOM 1317 C CA . GLY A 1 174 ? -12.557 0.712 13.174 1.00 96.38 174 GLY A CA 1
ATOM 1318 C C . GLY 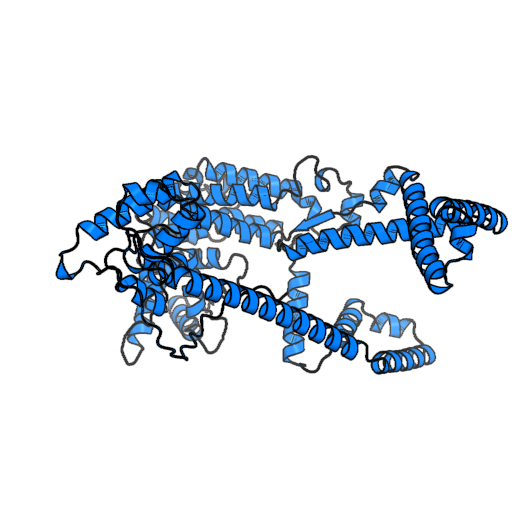A 1 174 ? -11.065 0.773 12.806 1.00 96.38 174 GLY A C 1
ATOM 1319 O O . GLY A 1 174 ? -10.240 0.168 13.505 1.00 96.38 174 GLY A O 1
ATOM 1320 N N . PRO A 1 175 ? -10.662 1.547 11.777 1.00 94.75 175 PRO A N 1
ATOM 1321 C CA . PRO A 1 175 ? -9.253 1.690 11.412 1.00 94.75 175 PRO A CA 1
ATOM 1322 C C . PRO A 1 175 ? -8.402 2.259 12.550 1.00 94.75 175 PRO A C 1
ATOM 1324 O O . PRO A 1 175 ? -7.323 1.742 12.835 1.00 94.75 175 PRO A O 1
ATOM 1327 N N . LYS A 1 176 ? -8.902 3.284 13.255 1.00 95.62 176 LYS A N 1
ATOM 1328 C CA . LYS A 1 176 ? -8.158 3.883 14.367 1.00 95.62 176 LYS A CA 1
ATOM 1329 C C . LYS A 1 176 ? -8.144 2.978 15.600 1.00 95.62 176 LYS A C 1
ATOM 1331 O O . LYS A 1 176 ? -7.129 2.907 16.287 1.00 95.62 176 LYS A O 1
ATOM 1336 N N . ALA A 1 177 ? -9.232 2.256 15.867 1.00 97.50 177 ALA A N 1
ATOM 1337 C CA . ALA A 1 177 ? -9.297 1.288 16.959 1.00 97.50 177 ALA A CA 1
ATOM 1338 C C . ALA A 1 177 ? -8.258 0.165 16.792 1.00 97.50 177 ALA A C 1
ATOM 1340 O O . ALA A 1 177 ? -7.541 -0.153 17.737 1.00 97.50 177 ALA A O 1
ATOM 1341 N N . THR A 1 178 ? -8.124 -0.386 15.584 1.00 96.88 178 THR A N 1
ATOM 1342 C CA . THR A 1 178 ? -7.144 -1.446 15.270 1.00 96.88 178 THR A CA 1
ATOM 1343 C C . THR A 1 178 ? -5.698 -0.942 15.259 1.00 96.88 178 THR A C 1
ATOM 1345 O O . THR A 1 178 ? -4.791 -1.671 15.664 1.00 96.88 178 THR A O 1
ATOM 1348 N N . GLU A 1 179 ? -5.468 0.314 14.869 1.00 94.75 179 GLU A N 1
ATOM 1349 C CA . GLU A 1 179 ? -4.168 0.986 15.015 1.00 94.75 179 GLU A CA 1
ATOM 1350 C C . GLU A 1 179 ? -3.765 1.105 16.496 1.00 94.75 179 GLU A C 1
ATOM 1352 O O . GLU A 1 179 ? -2.667 0.701 16.880 1.00 94.75 179 GLU A O 1
ATOM 1357 N N . ILE A 1 180 ? -4.669 1.599 17.353 1.00 95.44 180 ILE A N 1
ATOM 1358 C CA . ILE A 1 180 ? -4.416 1.725 18.797 1.00 95.44 180 ILE A CA 1
ATOM 1359 C C . ILE A 1 180 ? -4.236 0.342 19.434 1.00 95.44 180 ILE A C 1
ATOM 1361 O O . ILE A 1 180 ? -3.339 0.167 20.256 1.00 95.44 180 ILE A O 1
ATOM 1365 N N . ALA A 1 181 ? -5.046 -0.647 19.047 1.00 95.88 181 ALA A N 1
ATOM 1366 C CA . ALA A 1 181 ? -4.920 -2.014 19.540 1.00 95.88 181 ALA A CA 1
ATOM 1367 C C . ALA A 1 181 ? -3.542 -2.607 19.224 1.00 95.88 181 ALA A C 1
ATOM 1369 O O . ALA A 1 181 ? -2.893 -3.111 20.134 1.00 95.88 181 ALA A O 1
ATOM 1370 N N . GLY A 1 182 ? -3.034 -2.462 17.997 1.00 94.31 182 GLY A N 1
ATOM 1371 C CA . GLY A 1 182 ? -1.672 -2.904 17.680 1.00 94.31 182 GLY A CA 1
ATOM 1372 C C . GLY A 1 182 ? -0.607 -2.124 18.441 1.00 94.31 182 GLY A C 1
ATOM 1373 O O . GLY A 1 182 ? 0.314 -2.725 18.981 1.00 94.31 182 GLY A O 1
ATOM 1374 N N . ALA A 1 183 ? -0.757 -0.808 18.599 1.00 92.75 183 ALA A N 1
ATOM 1375 C CA . ALA A 1 183 ? 0.176 -0.015 19.400 1.00 92.75 183 ALA A CA 1
ATOM 1376 C C . ALA A 1 183 ? 0.207 -0.427 20.889 1.00 92.75 183 ALA A C 1
ATOM 1378 O O . ALA A 1 183 ? 1.208 -0.200 21.570 1.00 92.75 183 ALA A O 1
ATOM 1379 N N . ILE A 1 184 ? -0.863 -1.029 21.415 1.00 94.00 184 ILE A N 1
ATOM 1380 C CA . ILE A 1 184 ? -0.893 -1.551 22.786 1.00 94.00 184 ILE A CA 1
ATOM 1381 C C . ILE A 1 184 ? -0.430 -3.012 22.826 1.00 94.00 184 ILE A C 1
ATOM 1383 O O . ILE A 1 184 ? 0.370 -3.354 23.690 1.00 94.00 184 ILE A O 1
ATOM 1387 N N . PHE A 1 185 ? -0.907 -3.874 21.929 1.00 94.00 185 PHE A N 1
ATOM 1388 C CA . PHE A 1 185 ? -0.779 -5.333 22.047 1.00 94.00 185 PHE A CA 1
ATOM 1389 C C . PHE A 1 185 ? 0.325 -5.953 21.179 1.00 94.00 185 PHE A C 1
ATOM 1391 O O . PHE A 1 185 ? 0.718 -7.085 21.435 1.00 94.00 185 PHE A O 1
ATOM 1398 N N . ASN A 1 186 ? 0.841 -5.241 20.175 1.00 92.00 186 ASN A N 1
ATOM 1399 C CA . ASN A 1 186 ? 1.950 -5.682 19.323 1.00 92.00 186 ASN A CA 1
ATOM 1400 C C . ASN A 1 186 ? 2.707 -4.463 18.768 1.00 92.00 186 ASN A C 1
ATOM 1402 O O . ASN A 1 186 ? 2.583 -4.078 17.600 1.00 92.00 186 ASN A O 1
ATOM 1406 N N . HIS A 1 187 ? 3.427 -3.784 19.657 1.00 90.62 187 HIS A N 1
ATOM 1407 C CA . HIS A 1 187 ? 4.022 -2.492 19.359 1.00 90.62 187 HIS A CA 1
ATOM 1408 C C . HIS A 1 187 ? 5.326 -2.669 18.559 1.00 90.62 187 HIS A C 1
ATOM 1410 O O . HIS A 1 187 ? 6.160 -3.511 18.879 1.00 90.62 187 HIS A O 1
ATOM 1416 N N . GLN A 1 188 ? 5.576 -1.803 17.569 1.00 83.69 188 GLN A N 1
ATOM 1417 C CA . GLN A 1 188 ? 6.788 -1.841 16.718 1.00 83.69 188 GLN A CA 1
ATOM 1418 C C . GLN A 1 188 ? 8.133 -1.814 17.480 1.00 83.69 188 GLN A C 1
ATOM 1420 O O . GLN A 1 188 ? 9.173 -2.222 16.971 1.00 83.69 188 GLN A O 1
ATOM 1425 N N . ASN A 1 189 ? 8.116 -1.282 18.699 1.00 85.06 189 ASN A N 1
ATOM 1426 C CA . ASN A 1 189 ? 9.219 -1.311 19.653 1.00 85.06 189 ASN A CA 1
ATOM 1427 C C . ASN A 1 189 ? 8.873 -2.316 20.750 1.00 85.06 189 ASN A C 1
ATOM 1429 O O . ASN A 1 189 ? 7.964 -2.051 21.537 1.00 85.06 189 ASN A O 1
ATOM 1433 N N . ASP A 1 190 ? 9.636 -3.402 20.805 1.00 79.12 190 ASP A N 1
ATOM 1434 C CA . ASP A 1 190 ? 9.487 -4.533 21.723 1.00 79.12 190 ASP A CA 1
ATOM 1435 C C . ASP A 1 190 ? 9.627 -4.162 23.213 1.00 79.12 190 ASP A C 1
ATOM 1437 O O . ASP A 1 190 ? 9.198 -4.906 24.091 1.00 79.12 190 ASP A O 1
ATOM 1441 N N . LYS A 1 191 ? 10.173 -2.982 23.523 1.00 84.25 191 LYS A N 1
ATOM 1442 C CA . LYS A 1 191 ? 10.259 -2.448 24.894 1.00 84.25 191 LYS A CA 1
ATOM 1443 C C . LYS A 1 191 ? 9.046 -1.620 25.309 1.00 84.25 191 LYS A C 1
ATOM 1445 O O . LYS A 1 191 ? 9.013 -1.104 26.426 1.00 84.25 191 LYS A O 1
ATOM 1450 N N . LYS A 1 192 ? 8.093 -1.400 24.404 1.00 84.06 192 LYS A N 1
ATOM 1451 C CA . LYS A 1 192 ? 6.879 -0.611 24.639 1.00 84.06 192 LYS A CA 1
ATOM 1452 C C . LYS A 1 192 ? 5.645 -1.492 24.430 1.00 84.06 192 LYS A C 1
ATOM 1454 O O . LYS A 1 192 ? 5.704 -2.488 23.722 1.00 84.06 192 LYS A O 1
ATOM 1459 N N . GLY A 1 193 ? 4.524 -1.088 25.023 1.00 86.75 193 GLY A N 1
ATOM 1460 C CA . GLY A 1 193 ? 3.253 -1.806 24.916 1.00 86.75 193 GLY A CA 1
ATOM 1461 C C . GLY A 1 193 ? 3.043 -2.844 26.021 1.00 86.75 193 GLY A C 1
ATOM 1462 O O . GLY A 1 193 ? 3.701 -2.814 27.057 1.00 86.75 193 GLY A O 1
ATOM 1463 N N . GLN A 1 194 ? 2.069 -3.719 25.794 1.00 91.00 194 GLN A N 1
ATOM 1464 C CA . GLN A 1 194 ? 1.556 -4.745 26.704 1.00 91.00 194 GLN A CA 1
ATOM 1465 C C . GLN A 1 194 ? 1.599 -6.136 26.052 1.00 91.00 194 GLN A C 1
ATOM 1467 O O . GLN A 1 194 ? 0.831 -7.008 26.432 1.00 91.00 194 GLN A O 1
ATOM 1472 N N . GLN A 1 195 ? 2.447 -6.350 25.042 1.00 92.06 195 GLN A N 1
ATOM 1473 C CA . GLN A 1 195 ? 2.417 -7.553 24.196 1.00 92.06 195 GLN A CA 1
ATOM 1474 C C . GLN A 1 195 ? 2.693 -8.871 24.930 1.00 92.06 195 GLN A C 1
ATOM 1476 O O . GLN A 1 195 ? 2.017 -9.864 24.673 1.00 92.06 195 GLN A O 1
ATOM 1481 N N . ASP A 1 196 ? 3.642 -8.894 25.872 1.00 91.88 196 ASP A N 1
ATOM 1482 C CA . ASP A 1 196 ? 3.906 -10.091 26.679 1.00 91.88 196 ASP A CA 1
ATOM 1483 C C . ASP A 1 196 ? 2.747 -10.358 27.644 1.00 91.88 196 ASP A C 1
ATOM 1485 O O . ASP A 1 196 ? 2.210 -11.460 27.682 1.00 91.88 196 ASP A O 1
ATOM 1489 N N . THR A 1 197 ? 2.287 -9.319 28.346 1.00 92.56 197 THR A N 1
ATOM 1490 C CA . THR A 1 197 ? 1.137 -9.404 29.257 1.00 92.56 197 THR A CA 1
ATOM 1491 C C . THR A 1 197 ? -0.146 -9.812 28.535 1.00 92.56 197 THR A C 1
ATOM 1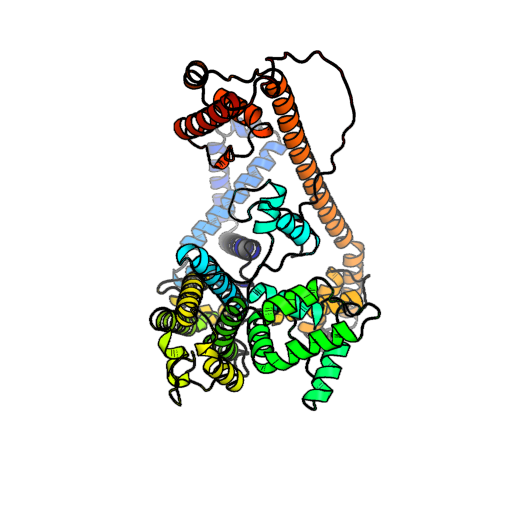493 O O . THR A 1 197 ? -0.934 -10.578 29.077 1.00 92.56 197 THR A O 1
ATOM 1496 N N . HIS A 1 198 ? -0.358 -9.325 27.311 1.00 94.25 198 HIS A N 1
ATOM 1497 C CA . HIS A 1 198 ? -1.461 -9.721 26.436 1.00 94.25 198 HIS A CA 1
ATOM 1498 C C . HIS A 1 198 ? -1.373 -11.208 26.105 1.00 94.25 198 HIS A C 1
ATOM 1500 O O . HIS A 1 198 ? -2.314 -11.944 26.391 1.00 94.25 198 HIS A O 1
ATOM 1506 N N . ARG A 1 199 ? -0.226 -11.669 25.600 1.00 93.38 199 ARG A N 1
ATOM 1507 C CA . ARG A 1 199 ? -0.014 -13.083 25.272 1.00 93.38 199 ARG A CA 1
ATOM 1508 C C . ARG A 1 199 ? -0.248 -14.006 26.462 1.00 93.38 199 ARG A C 1
ATOM 1510 O O . ARG A 1 199 ? -0.898 -15.033 26.296 1.00 93.38 199 ARG A O 1
ATOM 1517 N N . ASP A 1 200 ? 0.270 -13.651 27.632 1.00 94.12 200 ASP A N 1
ATOM 1518 C CA . ASP A 1 200 ? 0.153 -14.485 28.829 1.00 94.12 200 ASP A CA 1
ATOM 1519 C C . ASP A 1 200 ? -1.288 -14.484 29.381 1.00 94.12 200 ASP A C 1
ATOM 1521 O O . ASP A 1 200 ? -1.816 -15.543 29.712 1.00 94.12 200 ASP A O 1
ATOM 1525 N N . TYR A 1 201 ? -1.977 -13.334 29.390 1.00 94.06 201 TYR A N 1
ATOM 1526 C CA . TYR A 1 201 ? -3.384 -13.242 29.814 1.00 94.06 201 TYR A CA 1
ATOM 1527 C C . TYR A 1 201 ? -4.319 -14.065 28.917 1.00 94.06 201 TYR A C 1
ATOM 1529 O O . TYR A 1 201 ? -5.244 -14.731 29.387 1.00 94.06 201 TYR A O 1
ATOM 1537 N N . PHE A 1 202 ? -4.097 -14.019 27.604 1.00 94.00 202 PHE A N 1
ATOM 1538 C CA . PHE A 1 202 ? -4.916 -14.760 26.650 1.00 94.00 202 PHE A CA 1
ATOM 1539 C C . PHE A 1 202 ? -4.554 -16.253 26.603 1.00 94.00 202 PHE A C 1
ATOM 1541 O O . PHE A 1 202 ? -5.451 -17.072 26.397 1.00 94.00 202 PHE A O 1
ATOM 1548 N N . GLU A 1 203 ? -3.300 -16.633 26.874 1.00 94.19 203 GLU A N 1
ATOM 1549 C CA . GLU A 1 203 ? -2.928 -18.039 27.080 1.00 94.19 203 GLU A CA 1
ATOM 1550 C C . GLU A 1 203 ? -3.635 -18.635 28.294 1.00 94.19 203 GLU A C 1
ATOM 1552 O O . GLU A 1 203 ? -4.177 -19.732 28.189 1.00 94.19 203 GLU A O 1
ATOM 1557 N N . GLU A 1 204 ? -3.702 -17.916 29.415 1.00 92.94 204 GLU A N 1
ATOM 1558 C CA . GLU A 1 204 ? -4.449 -18.375 30.592 1.00 92.94 204 GLU A CA 1
ATOM 1559 C C . GLU A 1 204 ? -5.936 -18.595 30.262 1.00 92.94 204 GLU A C 1
ATOM 1561 O O . GLU A 1 204 ? -6.543 -19.579 30.687 1.00 92.94 204 GLU A O 1
ATOM 1566 N N . ALA A 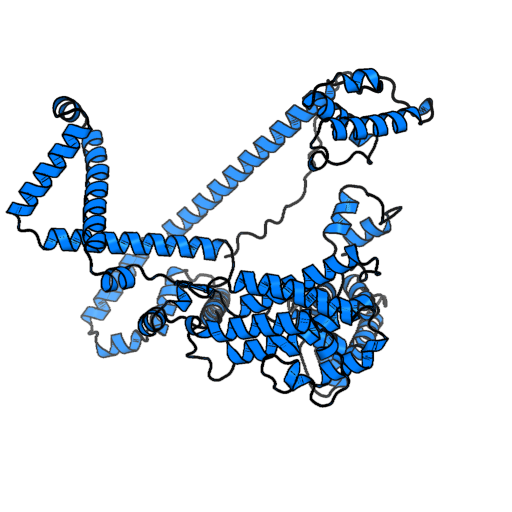1 205 ? -6.527 -17.703 29.462 1.00 89.31 205 ALA A N 1
ATOM 1567 C CA . ALA A 1 205 ? -7.946 -17.757 29.123 1.00 89.31 205 ALA A CA 1
ATOM 1568 C C . ALA A 1 205 ? -8.311 -18.837 28.087 1.00 89.31 205 ALA A C 1
ATOM 1570 O O . ALA A 1 205 ? -9.436 -19.345 28.125 1.00 89.31 205 ALA A O 1
ATOM 1571 N N . TYR A 1 206 ? -7.411 -19.150 27.149 1.00 90.31 206 TYR A N 1
ATOM 1572 C CA . TYR A 1 206 ? -7.705 -19.998 25.984 1.00 90.31 206 TYR A CA 1
ATOM 1573 C C . TYR A 1 206 ? -6.821 -21.247 25.859 1.00 90.31 206 TYR A C 1
ATOM 1575 O O . TYR A 1 206 ? -7.101 -22.110 25.029 1.00 90.31 206 TYR A O 1
ATOM 1583 N N . GLY A 1 207 ? -5.777 -21.377 26.678 1.00 90.44 207 GLY A N 1
ATOM 1584 C CA . GLY A 1 207 ? -4.849 -22.510 26.684 1.00 90.44 207 GLY A CA 1
ATOM 1585 C C . GLY A 1 207 ? -3.764 -22.465 25.603 1.00 90.44 207 GLY A C 1
ATOM 1586 O O . GLY A 1 207 ? -3.039 -23.444 25.439 1.00 90.44 207 GLY A O 1
ATOM 1587 N N . TYR A 1 208 ? -3.645 -21.366 24.851 1.00 90.00 208 TYR A N 1
ATOM 1588 C CA . TYR A 1 208 ? -2.594 -21.180 23.847 1.00 90.00 208 TYR A CA 1
ATOM 1589 C C . TYR A 1 208 ? -2.196 -19.708 23.699 1.00 90.00 208 TYR A C 1
ATOM 1591 O O . TYR A 1 208 ? -3.031 -18.808 23.790 1.00 90.00 208 TYR A O 1
ATOM 1599 N N . LYS A 1 209 ? -0.911 -19.460 23.418 1.00 87.31 209 LYS A N 1
ATOM 1600 C CA . LYS A 1 209 ? -0.404 -18.117 23.096 1.00 87.31 209 LYS A CA 1
ATOM 1601 C C . LYS A 1 209 ? -0.779 -17.733 21.674 1.00 87.31 209 LYS A C 1
ATOM 1603 O O . LYS A 1 209 ? -0.535 -18.494 20.740 1.00 87.31 209 LYS A O 1
ATOM 1608 N N . PHE A 1 210 ? -1.248 -16.507 21.501 1.00 87.31 210 PHE A N 1
ATOM 1609 C CA . PHE A 1 210 ? -1.313 -15.861 20.196 1.00 87.31 210 PHE A CA 1
ATOM 1610 C C . PHE A 1 210 ? -0.918 -14.390 20.321 1.00 87.31 210 PHE A C 1
ATOM 1612 O O . PHE A 1 210 ? -1.055 -13.786 21.382 1.00 87.31 210 PHE A O 1
ATOM 1619 N N . THR A 1 211 ? -0.393 -13.829 19.238 1.00 91.06 211 THR A N 1
ATOM 1620 C CA . THR A 1 211 ? 0.065 -12.438 19.185 1.00 91.06 211 THR A CA 1
ATOM 1621 C C . THR A 1 211 ? -0.960 -11.612 18.426 1.00 91.06 211 THR A C 1
ATOM 1623 O O . THR A 1 211 ? -1.370 -12.023 17.341 1.00 91.06 211 THR A O 1
ATOM 1626 N N . PHE A 1 212 ? -1.322 -10.442 18.961 1.00 93.62 212 PHE A N 1
ATOM 1627 C CA . PHE A 1 212 ? -2.159 -9.489 18.232 1.00 93.62 212 PHE A CA 1
ATOM 1628 C C . PHE A 1 212 ? -1.504 -9.087 16.905 1.00 93.62 212 PHE A C 1
ATOM 1630 O O . PHE A 1 212 ? -0.282 -9.117 16.741 1.00 93.62 212 PHE A O 1
ATOM 1637 N N . LEU A 1 213 ? -2.307 -8.671 15.940 1.00 92.19 213 LEU A N 1
ATOM 1638 C CA . LEU A 1 213 ? -1.836 -8.425 14.586 1.00 92.19 213 LEU A CA 1
ATOM 1639 C C . LEU A 1 213 ? -0.973 -7.167 14.496 1.00 92.19 213 LEU A C 1
ATOM 1641 O O . LEU A 1 213 ? -1.185 -6.170 15.182 1.00 92.19 213 LEU A O 1
ATOM 1645 N N . ASP A 1 214 ? 0.023 -7.231 13.618 1.00 86.81 214 ASP A N 1
ATOM 1646 C CA . ASP A 1 214 ? 1.049 -6.202 13.445 1.00 86.81 214 ASP A CA 1
ATOM 1647 C C . ASP A 1 214 ? 0.530 -5.019 12.604 1.00 86.81 214 ASP A C 1
ATOM 1649 O O . ASP A 1 214 ? 0.959 -4.786 11.469 1.00 86.81 214 ASP A O 1
ATOM 1653 N N . THR A 1 215 ? -0.440 -4.283 13.157 1.00 89.38 215 THR A N 1
ATOM 1654 C CA . THR A 1 215 ? -1.019 -3.086 12.519 1.00 89.38 215 THR A CA 1
ATOM 1655 C C . THR A 1 215 ? -0.056 -1.897 12.536 1.00 89.38 215 THR A C 1
ATOM 1657 O O . THR A 1 215 ? -0.194 -0.987 11.723 1.00 89.38 215 THR A O 1
ATOM 1660 N N . SER A 1 216 ? 0.974 -1.921 13.393 1.00 82.00 216 SER A N 1
ATOM 1661 C CA . SER A 1 216 ? 1.992 -0.860 13.468 1.00 82.00 216 SER A CA 1
ATOM 1662 C C . SER A 1 216 ? 2.934 -0.850 12.260 1.00 82.00 216 SER A C 1
ATOM 1664 O O . SER A 1 216 ? 3.375 0.216 11.842 1.00 82.00 216 SER A O 1
ATOM 1666 N N . ASN A 1 217 ? 3.234 -2.014 11.673 1.00 75.69 217 ASN A N 1
ATOM 1667 C CA . ASN A 1 217 ? 4.123 -2.118 10.510 1.00 75.69 217 ASN A CA 1
ATOM 1668 C C . ASN A 1 217 ? 3.370 -2.193 9.168 1.00 75.69 217 ASN A C 1
ATOM 1670 O O . ASN A 1 217 ? 3.947 -2.616 8.169 1.00 75.69 217 ASN A O 1
ATOM 1674 N N . THR A 1 218 ? 2.094 -1.783 9.120 1.00 65.94 218 THR A N 1
ATOM 1675 C CA . THR A 1 218 ? 1.269 -1.766 7.891 1.00 65.94 218 THR A CA 1
ATOM 1676 C C . THR A 1 218 ? 1.233 -3.123 7.167 1.00 65.94 218 THR A C 1
ATOM 1678 O O . THR A 1 218 ? 1.265 -3.189 5.938 1.00 65.94 218 THR A O 1
ATOM 1681 N N . ARG A 1 219 ? 1.187 -4.244 7.905 1.00 73.88 219 ARG A N 1
ATOM 1682 C CA . ARG A 1 219 ? 1.072 -5.564 7.264 1.00 73.88 219 ARG A CA 1
ATOM 1683 C C . ARG A 1 219 ? -0.259 -5.692 6.522 1.00 73.88 219 ARG A C 1
ATOM 1685 O O . ARG A 1 219 ? -1.295 -5.249 7.022 1.00 73.88 219 ARG A O 1
ATOM 1692 N N . TYR A 1 220 ? -0.243 -6.338 5.357 1.00 79.56 220 TYR A N 1
ATOM 1693 C CA . TYR A 1 220 ? -1.451 -6.607 4.570 1.00 79.56 220 TYR A CA 1
ATOM 1694 C C . TYR A 1 220 ? -2.506 -7.335 5.401 1.00 79.56 220 TYR A C 1
ATOM 1696 O O . TYR A 1 220 ? -2.170 -8.221 6.183 1.00 79.56 220 TYR A O 1
ATOM 1704 N N . GLY A 1 221 ? -3.770 -6.933 5.266 1.00 84.94 221 GLY A N 1
ATOM 1705 C CA . GLY A 1 221 ? -4.887 -7.537 5.998 1.00 84.94 221 GLY A CA 1
ATOM 1706 C C . GLY A 1 221 ? -4.914 -7.260 7.508 1.00 84.94 221 GLY A C 1
ATOM 1707 O O . GLY A 1 221 ? -5.977 -7.382 8.103 1.00 84.94 221 GLY A O 1
ATOM 1708 N N . SER A 1 222 ? -3.819 -6.790 8.123 1.00 91.81 222 SER A N 1
ATOM 1709 C CA . SER A 1 222 ? -3.677 -6.702 9.589 1.00 91.81 222 SER A CA 1
ATOM 1710 C C . SER A 1 222 ? -4.784 -5.917 10.289 1.00 91.81 222 SER A C 1
ATOM 1712 O O . SER A 1 222 ? -5.225 -6.309 11.363 1.00 91.81 222 SER A O 1
ATOM 1714 N N . HIS A 1 223 ? -5.271 -4.832 9.687 1.00 94.94 223 HIS A N 1
ATOM 1715 C CA . HIS A 1 223 ? -6.385 -4.067 10.245 1.00 94.94 223 HIS A CA 1
ATOM 1716 C C . HIS A 1 223 ? -7.718 -4.821 10.166 1.00 94.94 223 HIS A C 1
ATOM 1718 O O . HIS A 1 223 ? -8.506 -4.743 11.102 1.00 94.94 223 HIS A O 1
ATOM 1724 N N . CYS A 1 224 ? -7.988 -5.548 9.079 1.00 96.19 224 CYS A N 1
ATOM 1725 C CA . CYS A 1 224 ? -9.232 -6.312 8.951 1.00 96.19 224 CYS A CA 1
ATOM 1726 C C . CYS A 1 224 ? -9.205 -7.564 9.829 1.00 96.19 224 CYS A C 1
ATOM 1728 O O . CYS A 1 224 ? -10.175 -7.841 10.530 1.00 96.19 224 CYS A O 1
ATOM 1730 N N . ASP A 1 225 ? -8.072 -8.259 9.864 1.00 95.50 225 ASP A N 1
ATOM 1731 C CA . ASP A 1 225 ? -7.876 -9.400 10.752 1.00 95.50 225 ASP A CA 1
ATOM 1732 C C . ASP A 1 225 ? -7.902 -8.931 12.223 1.00 95.50 225 ASP A C 1
ATOM 1734 O O . ASP A 1 225 ? -8.464 -9.598 13.089 1.00 95.50 225 ASP A O 1
ATOM 1738 N N . GLY A 1 226 ? -7.381 -7.730 12.511 1.00 96.19 226 GLY A N 1
ATOM 1739 C CA . GLY A 1 226 ? -7.402 -7.127 13.845 1.00 96.19 226 GLY A CA 1
ATOM 1740 C C . GLY A 1 226 ? -8.817 -6.764 14.261 1.00 96.19 226 GLY A C 1
ATOM 1741 O O . GLY A 1 226 ? -9.192 -6.952 15.415 1.00 96.19 226 GLY A O 1
ATOM 1742 N N . ALA A 1 227 ? -9.634 -6.304 13.314 1.00 97.94 227 ALA A N 1
ATOM 1743 C CA . ALA A 1 227 ? -11.054 -6.097 13.538 1.00 97.94 227 ALA A CA 1
ATOM 1744 C C . ALA A 1 227 ? -11.781 -7.417 13.834 1.00 97.94 227 ALA A C 1
ATOM 1746 O O . ALA A 1 227 ? -12.567 -7.476 14.781 1.00 97.94 227 ALA A O 1
ATOM 1747 N N . ALA A 1 228 ? -11.477 -8.482 13.086 1.00 97.50 228 ALA A N 1
ATOM 1748 C CA . ALA A 1 228 ? -12.036 -9.810 13.318 1.00 97.50 228 ALA A CA 1
ATOM 1749 C C . ALA A 1 228 ? -11.686 -10.342 14.718 1.00 97.50 228 ALA A C 1
ATOM 1751 O O . ALA A 1 228 ? -12.571 -10.802 15.439 1.00 97.50 228 ALA A O 1
ATOM 1752 N N . GLU A 1 229 ? -10.425 -10.218 15.135 1.00 96.44 229 GLU A N 1
ATOM 1753 C CA . GLU A 1 229 ? -9.956 -10.672 16.446 1.00 96.44 229 GLU A CA 1
ATOM 1754 C C . GLU A 1 229 ? -10.575 -9.874 17.604 1.00 96.44 229 GLU A C 1
ATOM 1756 O O . GLU A 1 229 ? -11.048 -10.457 18.587 1.00 96.44 229 GLU A O 1
ATOM 1761 N N . LEU A 1 230 ? -10.621 -8.540 17.480 1.00 97.94 230 LEU A N 1
ATOM 1762 C CA . LEU A 1 230 ? -11.243 -7.669 18.480 1.00 97.94 230 LEU A CA 1
ATOM 1763 C C . LEU A 1 230 ? -12.727 -7.992 18.668 1.00 97.94 230 LEU A C 1
ATOM 1765 O O . LEU A 1 230 ? -13.204 -7.944 19.798 1.00 97.94 230 LEU A O 1
ATOM 1769 N N . LEU A 1 231 ? -13.451 -8.332 17.598 1.00 98.00 231 LEU A N 1
ATOM 1770 C CA . LEU A 1 231 ? -14.860 -8.722 17.681 1.00 98.00 231 LEU A CA 1
ATOM 1771 C C . LEU A 1 231 ? -15.035 -10.118 18.280 1.00 98.00 231 LEU A C 1
ATOM 1773 O O . LEU A 1 231 ? -15.815 -10.283 19.219 1.00 98.00 231 LEU A O 1
ATOM 1777 N N . LEU A 1 232 ? -14.273 -11.102 17.794 1.00 96.38 232 LEU A N 1
ATOM 1778 C CA . LEU A 1 232 ? -14.340 -12.488 18.263 1.00 96.38 232 LEU A CA 1
ATOM 1779 C C . LEU A 1 232 ? -14.079 -12.595 19.773 1.00 96.38 232 LEU A C 1
ATOM 1781 O O . LEU A 1 232 ? -14.712 -13.385 20.476 1.00 96.38 232 LEU A O 1
ATOM 1785 N N . HIS A 1 233 ? -13.172 -11.765 20.287 1.00 95.69 233 HIS A N 1
ATOM 1786 C CA . HIS A 1 233 ? -12.783 -11.754 21.693 1.00 95.69 233 HIS A CA 1
ATOM 1787 C C . HIS A 1 233 ? -13.190 -10.467 22.424 1.00 95.69 233 HIS A C 1
ATOM 1789 O O . HIS A 1 233 ? -12.603 -10.143 23.460 1.00 95.69 233 HIS A O 1
ATOM 1795 N N . LEU A 1 234 ? -14.217 -9.754 21.945 1.00 97.25 234 LEU A N 1
ATOM 1796 C CA . LEU A 1 234 ? -14.607 -8.420 22.430 1.00 97.25 234 LEU A CA 1
ATOM 1797 C C . LEU A 1 234 ? -14.743 -8.342 23.951 1.00 97.25 234 LEU A C 1
ATOM 1799 O O . LEU A 1 234 ? -14.187 -7.449 24.596 1.00 97.25 234 LEU A O 1
ATOM 1803 N N . ARG A 1 235 ? -15.452 -9.308 24.547 1.00 96.38 235 ARG A N 1
ATOM 1804 C CA . ARG A 1 235 ? -15.624 -9.376 26.003 1.00 96.38 235 ARG A CA 1
ATOM 1805 C C . ARG A 1 235 ? -14.280 -9.491 26.724 1.00 96.38 235 ARG A C 1
ATOM 1807 O O . ARG A 1 235 ? -14.046 -8.761 27.682 1.00 96.38 235 ARG A O 1
ATOM 1814 N N . ARG A 1 236 ? -13.388 -10.365 26.248 1.00 95.56 236 ARG A N 1
ATOM 1815 C CA . ARG A 1 236 ? -12.069 -10.564 26.862 1.00 95.56 236 ARG A CA 1
ATOM 1816 C C . ARG A 1 236 ? -11.169 -9.354 26.693 1.00 95.56 236 ARG A C 1
ATOM 1818 O O . ARG A 1 236 ? -10.497 -8.993 27.645 1.00 95.56 236 ARG A O 1
ATOM 1825 N N . TYR A 1 237 ? -11.202 -8.675 25.549 1.00 97.38 237 TYR A N 1
ATOM 1826 C CA . TYR A 1 237 ? -10.454 -7.428 25.372 1.00 97.38 237 TYR A CA 1
ATOM 1827 C C . TYR A 1 237 ? -10.922 -6.327 26.330 1.00 97.38 237 TYR A C 1
ATOM 1829 O O . TYR A 1 237 ? -10.096 -5.630 26.923 1.00 97.38 237 TYR A O 1
ATOM 1837 N N . ARG A 1 238 ? -12.236 -6.199 26.554 1.00 97.38 238 ARG A N 1
ATOM 1838 C CA . ARG A 1 238 ? -12.782 -5.267 27.555 1.00 97.38 238 ARG A CA 1
ATOM 1839 C C . ARG A 1 238 ? -12.321 -5.621 28.975 1.00 97.38 238 ARG A C 1
ATOM 1841 O O . ARG A 1 238 ? -11.936 -4.719 29.716 1.00 97.38 238 ARG A O 1
ATOM 1848 N N . GLU A 1 239 ? -12.334 -6.904 29.340 1.00 96.56 239 GLU A N 1
ATOM 1849 C CA . GLU A 1 239 ? -11.844 -7.406 30.637 1.00 96.56 239 GLU A CA 1
ATOM 1850 C C . GLU A 1 239 ? -10.336 -7.185 30.806 1.00 96.56 239 GLU A C 1
ATOM 1852 O O . GLU A 1 239 ? -9.894 -6.688 31.840 1.00 96.56 239 GLU A O 1
ATOM 1857 N N . PHE A 1 240 ? -9.556 -7.470 29.767 1.00 96.06 240 PHE A N 1
ATOM 1858 C CA . PHE A 1 240 ? -8.108 -7.306 29.751 1.00 96.06 240 PHE A CA 1
ATOM 1859 C C . PHE A 1 240 ? -7.684 -5.851 29.969 1.00 96.06 240 PHE A C 1
ATOM 1861 O O . PHE A 1 240 ? -6.778 -5.574 30.755 1.00 96.06 240 PHE A O 1
ATOM 1868 N N . LEU A 1 241 ? -8.369 -4.892 29.339 1.00 96.75 241 LEU A N 1
ATOM 1869 C CA . LEU A 1 241 ? -8.099 -3.470 29.570 1.00 96.75 241 LEU A CA 1
ATOM 1870 C C . LEU A 1 241 ? -8.346 -3.080 31.034 1.00 96.75 241 LEU A C 1
ATOM 1872 O O . LEU A 1 241 ? -7.560 -2.325 31.610 1.00 96.75 241 LEU A O 1
ATOM 1876 N N . ILE A 1 242 ? -9.400 -3.612 31.658 1.00 95.94 242 ILE A N 1
ATOM 1877 C CA . ILE A 1 242 ? -9.680 -3.387 33.083 1.00 95.94 242 ILE A CA 1
ATOM 1878 C C . ILE A 1 242 ? -8.586 -4.023 33.950 1.00 95.94 242 ILE A C 1
ATOM 1880 O O . ILE A 1 242 ? -8.082 -3.364 34.857 1.00 95.94 242 ILE A O 1
ATOM 1884 N N . PHE A 1 243 ? -8.157 -5.243 33.625 1.00 94.38 243 PHE A N 1
ATOM 1885 C CA . PHE A 1 243 ? -7.050 -5.919 34.300 1.00 94.38 243 PHE A CA 1
ATOM 1886 C C . PHE A 1 243 ? -5.752 -5.095 34.247 1.00 94.38 243 PHE A C 1
ATOM 1888 O O . PHE A 1 243 ? -5.159 -4.814 35.291 1.00 94.38 243 PHE A O 1
ATOM 1895 N N . ILE A 1 244 ? -5.351 -4.612 33.063 1.00 93.88 244 ILE A N 1
ATOM 1896 C CA . ILE A 1 244 ? -4.176 -3.737 32.916 1.00 93.88 244 ILE A CA 1
ATOM 1897 C C . ILE A 1 244 ? -4.342 -2.477 33.765 1.00 93.88 244 ILE A C 1
ATOM 1899 O O . ILE A 1 244 ? -3.412 -2.083 34.470 1.00 93.88 244 ILE A O 1
ATOM 1903 N N . LYS A 1 245 ? -5.516 -1.838 33.722 1.00 94.12 245 LYS A N 1
ATOM 1904 C CA . LYS A 1 245 ? -5.802 -0.645 34.524 1.00 94.12 245 LYS A CA 1
ATOM 1905 C C . LYS A 1 245 ? -5.585 -0.925 36.010 1.00 94.12 245 LYS A C 1
ATOM 1907 O O . LYS A 1 245 ? -4.853 -0.175 36.648 1.00 94.12 245 LYS A O 1
ATOM 1912 N N . ASP A 1 246 ? -6.181 -1.987 36.542 1.00 94.25 246 ASP A N 1
ATOM 1913 C CA . ASP A 1 246 ? -6.165 -2.303 37.973 1.00 94.25 246 ASP A CA 1
ATOM 1914 C C . ASP A 1 246 ? -4.806 -2.832 38.464 1.00 94.25 246 ASP A C 1
ATOM 1916 O O . ASP A 1 246 ? -4.476 -2.656 39.639 1.00 94.25 246 ASP A O 1
ATOM 1920 N N . SER A 1 247 ? -3.984 -3.391 37.568 1.00 90.12 247 SER A N 1
ATOM 1921 C CA . SER A 1 247 ? -2.608 -3.821 37.872 1.00 90.12 247 SER A CA 1
ATOM 1922 C C . SER A 1 247 ? -1.637 -2.658 38.134 1.00 90.12 247 SER A C 1
ATOM 1924 O O . SER A 1 247 ? -0.587 -2.838 38.751 1.00 90.12 247 SER A O 1
ATOM 1926 N N . LYS A 1 248 ? -1.972 -1.441 37.688 1.00 89.44 248 LYS A N 1
ATOM 1927 C CA . LYS A 1 248 ? -1.118 -0.254 37.844 1.00 89.44 248 LYS A CA 1
ATOM 1928 C C . LYS A 1 248 ? -1.229 0.342 39.239 1.00 89.44 248 LYS A C 1
ATOM 1930 O O . LYS A 1 248 ? -2.316 0.421 39.802 1.00 89.44 248 LYS A O 1
ATOM 1935 N N . ILE A 1 249 ? -0.132 0.943 39.711 1.00 89.19 249 ILE A N 1
ATOM 1936 C CA . ILE A 1 249 ? -0.053 1.650 41.005 1.00 89.19 249 ILE A CA 1
ATOM 1937 C C . ILE A 1 249 ? -1.219 2.634 41.189 1.00 89.19 249 ILE A C 1
ATOM 1939 O O . ILE A 1 249 ? -1.900 2.620 42.209 1.00 89.19 249 ILE A O 1
ATOM 1943 N N . HIS A 1 250 ? -1.478 3.475 40.185 1.00 88.31 250 HIS A N 1
ATOM 1944 C CA . HIS A 1 250 ? -2.512 4.511 40.266 1.00 88.31 250 HIS A CA 1
ATOM 1945 C C . HIS A 1 250 ? -3.897 4.058 39.785 1.00 88.31 250 HIS A C 1
ATOM 1947 O O . HIS A 1 250 ? -4.824 4.865 39.815 1.00 88.31 250 HIS A O 1
ATOM 1953 N N . ARG A 1 251 ? -4.043 2.809 39.323 1.00 92.25 251 ARG A N 1
ATOM 1954 C CA . ARG A 1 251 ? -5.305 2.218 38.839 1.00 92.25 251 ARG A CA 1
ATOM 1955 C C . ARG A 1 251 ? -6.076 3.059 37.813 1.00 92.25 251 ARG A C 1
ATOM 1957 O O . ARG A 1 251 ? -7.304 3.140 37.836 1.00 92.25 251 ARG A O 1
ATOM 1964 N N . ARG A 1 252 ? -5.353 3.722 36.910 1.00 90.88 252 ARG A N 1
ATOM 1965 C CA . ARG A 1 252 ? -5.913 4.584 35.857 1.00 90.88 252 ARG A CA 1
ATOM 1966 C C . ARG A 1 252 ? -5.512 4.078 34.481 1.00 90.88 252 ARG A C 1
ATOM 1968 O O . ARG A 1 252 ? -4.401 3.580 34.296 1.00 90.88 252 ARG A O 1
ATOM 1975 N N . PHE A 1 253 ? -6.412 4.260 33.519 1.00 92.00 253 PHE A N 1
ATOM 1976 C CA . PHE A 1 253 ? -6.088 4.061 32.114 1.00 92.00 253 PHE A CA 1
ATOM 1977 C C . PHE A 1 253 ? -5.056 5.100 31.686 1.00 92.00 253 PHE A C 1
ATOM 1979 O O . PHE A 1 253 ? -5.135 6.264 32.093 1.00 92.00 253 PHE A O 1
ATOM 1986 N N . ASN A 1 254 ? -4.101 4.696 30.850 1.00 91.56 254 ASN A N 1
ATOM 1987 C CA . ASN A 1 254 ? -3.405 5.688 30.035 1.00 91.56 254 ASN A CA 1
ATOM 1988 C C . ASN A 1 254 ? -4.327 6.149 28.888 1.00 91.56 254 ASN A C 1
ATOM 1990 O O . ASN A 1 254 ? -5.393 5.577 28.658 1.00 91.56 254 ASN A O 1
ATOM 1994 N N . HIS A 1 255 ? -3.927 7.204 28.175 1.00 91.62 255 HIS A N 1
ATOM 1995 C CA . HIS A 1 255 ? -4.773 7.813 27.142 1.00 91.62 255 HIS A CA 1
ATOM 1996 C C . HIS A 1 255 ? -5.124 6.831 26.008 1.00 91.62 255 HIS A C 1
ATOM 1998 O O . HIS A 1 255 ? -6.282 6.730 25.614 1.00 91.62 255 HIS A O 1
ATOM 2004 N N . MET A 1 256 ? -4.157 6.020 25.561 1.00 93.25 256 MET A N 1
ATOM 2005 C CA . MET A 1 256 ? -4.373 5.019 24.507 1.00 93.25 256 MET A CA 1
ATOM 2006 C C . MET A 1 256 ? -5.314 3.892 24.948 1.00 93.25 256 MET A C 1
ATOM 2008 O O . MET A 1 256 ? -6.219 3.527 24.205 1.00 93.25 256 MET A O 1
ATOM 2012 N N . GLU A 1 257 ? -5.144 3.363 26.159 1.00 95.25 257 GLU A N 1
ATOM 2013 C CA . GLU A 1 257 ? -6.021 2.329 26.721 1.00 95.25 257 GLU A CA 1
ATOM 2014 C C . GLU A 1 257 ? -7.446 2.841 26.904 1.00 95.25 257 GLU A C 1
ATOM 2016 O O . GLU A 1 257 ? -8.396 2.116 26.618 1.00 95.25 257 GLU A O 1
ATOM 2021 N N . LEU A 1 258 ? -7.605 4.093 27.350 1.00 95.94 258 LEU A N 1
ATOM 2022 C CA . LEU A 1 258 ? -8.917 4.717 27.474 1.00 95.94 258 LEU A CA 1
ATOM 2023 C C . LEU A 1 258 ? -9.575 4.874 26.101 1.00 95.94 258 LEU A C 1
ATOM 2025 O O . LEU A 1 258 ? -10.754 4.566 25.961 1.00 95.94 258 LEU A O 1
ATOM 2029 N N . ASN A 1 259 ? -8.827 5.314 25.090 1.00 97.00 259 ASN A N 1
ATOM 2030 C CA . ASN A 1 259 ? -9.334 5.412 23.724 1.00 97.00 259 ASN A CA 1
ATOM 2031 C C . ASN A 1 259 ? -9.737 4.052 23.162 1.00 97.00 259 ASN A C 1
ATOM 2033 O O . ASN A 1 259 ? -10.814 3.937 22.586 1.00 97.00 259 ASN A O 1
ATOM 2037 N N . LEU A 1 260 ? -8.926 3.013 23.369 1.00 97.62 260 LEU A N 1
ATOM 2038 C CA . LEU A 1 260 ? -9.302 1.672 22.939 1.00 97.62 260 LEU A CA 1
ATOM 2039 C C . LEU A 1 260 ? -10.536 1.175 23.697 1.00 97.62 260 LEU A C 1
ATOM 2041 O O . LEU A 1 260 ? -11.432 0.609 23.084 1.00 97.62 260 LEU A O 1
ATOM 2045 N N . LYS A 1 261 ? -10.642 1.434 25.006 1.00 97.81 261 LYS A N 1
ATOM 2046 C CA . LYS A 1 261 ? -11.840 1.074 25.774 1.00 97.81 261 LYS A CA 1
ATOM 2047 C C . LYS A 1 261 ? -13.084 1.787 25.239 1.00 97.81 261 LYS A C 1
ATOM 2049 O O . LYS A 1 261 ? -14.088 1.119 25.027 1.00 97.81 261 LYS A O 1
ATOM 2054 N N . LYS A 1 262 ? -12.998 3.097 24.965 1.00 97.69 262 LYS A N 1
ATOM 2055 C CA . LYS A 1 262 ? -14.071 3.885 24.328 1.00 97.69 262 LYS A CA 1
ATOM 2056 C C . LYS A 1 262 ? -14.476 3.272 22.986 1.00 97.69 262 LYS A C 1
ATOM 2058 O O . LYS A 1 262 ? -15.653 3.032 22.770 1.00 97.69 262 LYS A O 1
ATOM 2063 N N . ALA A 1 263 ? -13.505 2.966 22.126 1.00 98.19 263 ALA A N 1
ATOM 2064 C CA . ALA A 1 263 ? -13.734 2.342 20.824 1.00 98.19 263 ALA A CA 1
ATOM 2065 C C . ALA A 1 263 ? -14.435 0.978 20.938 1.00 98.19 263 ALA A C 1
ATOM 2067 O O . ALA A 1 263 ? -15.380 0.699 20.209 1.00 98.19 263 ALA A O 1
ATOM 2068 N N . LEU A 1 264 ? -13.997 0.133 21.876 1.00 98.31 264 LEU A N 1
ATOM 2069 C CA . LEU A 1 264 ? -14.581 -1.190 22.090 1.00 98.31 264 LEU A CA 1
ATOM 2070 C C . LEU A 1 264 ? -15.951 -1.142 22.767 1.00 98.31 264 LEU A C 1
ATOM 2072 O O . LEU A 1 264 ? -16.640 -2.156 22.757 1.00 98.31 264 LEU A O 1
ATOM 2076 N N . ASP A 1 265 ? -16.355 -0.022 23.364 1.00 97.81 265 ASP A N 1
ATOM 2077 C CA . ASP A 1 265 ? -17.690 0.177 23.939 1.00 97.81 265 ASP A CA 1
ATOM 2078 C C . ASP A 1 265 ? -18.655 0.898 22.981 1.00 97.81 265 ASP A C 1
ATOM 2080 O O . ASP A 1 265 ? -19.854 0.917 23.244 1.00 97.81 265 ASP A O 1
ATOM 2084 N N . ASP A 1 266 ? -18.149 1.471 21.887 1.00 98.12 266 ASP A N 1
ATOM 2085 C CA . ASP A 1 266 ? -18.887 2.324 20.953 1.00 98.12 266 ASP A CA 1
ATOM 2086 C C . ASP A 1 266 ? -19.530 1.508 19.809 1.00 98.12 266 ASP A C 1
ATOM 2088 O O . ASP A 1 266 ? -18.807 0.988 18.953 1.00 98.12 266 ASP A O 1
ATOM 2092 N N . PRO A 1 267 ? -20.873 1.388 19.733 1.00 98.06 267 PRO A N 1
ATOM 2093 C CA . PRO A 1 267 ? -21.534 0.564 18.715 1.00 98.06 267 PRO A CA 1
ATOM 2094 C C . PRO A 1 267 ? -21.235 0.956 17.253 1.00 98.06 267 PRO A C 1
ATOM 2096 O O . PRO A 1 267 ? -21.005 0.052 16.444 1.00 98.06 267 PRO A O 1
ATOM 2099 N N . PRO A 1 268 ? -21.163 2.248 16.867 1.00 98.12 268 PRO A N 1
ATOM 2100 C CA . PRO A 1 268 ? -20.709 2.632 15.529 1.00 98.12 268 PRO A CA 1
ATOM 2101 C C . PRO A 1 268 ? -19.277 2.166 15.222 1.00 98.12 268 PRO A C 1
ATOM 2103 O O . PRO A 1 268 ? -19.036 1.628 14.142 1.00 98.12 268 PRO A O 1
ATOM 2106 N N . THR A 1 269 ? -18.334 2.277 16.170 1.00 98.50 269 THR A N 1
ATOM 2107 C CA . THR A 1 269 ? -16.980 1.712 16.003 1.00 98.50 269 THR A CA 1
ATOM 2108 C C . THR A 1 269 ? -17.021 0.195 15.806 1.00 98.50 269 THR A C 1
ATOM 2110 O O . THR A 1 269 ? -16.362 -0.316 14.899 1.00 98.50 269 THR A O 1
ATOM 2113 N N . LEU A 1 270 ? -17.814 -0.534 16.600 1.00 98.62 270 LEU A N 1
ATOM 2114 C CA . LEU A 1 270 ? -17.985 -1.985 16.433 1.00 98.62 270 LEU A CA 1
ATOM 2115 C C . LEU A 1 270 ? -18.588 -2.345 15.070 1.00 98.62 270 LEU A C 1
ATOM 2117 O O . LEU A 1 270 ? -18.216 -3.363 14.488 1.00 98.62 270 LEU A O 1
ATOM 2121 N N . THR A 1 271 ? -19.470 -1.499 14.537 1.00 98.50 271 THR A N 1
ATOM 2122 C CA . THR A 1 271 ? -20.049 -1.698 13.203 1.00 98.50 271 THR A CA 1
ATOM 2123 C C . THR A 1 271 ? -18.988 -1.541 12.121 1.00 98.50 271 THR A C 1
ATOM 2125 O O . THR A 1 271 ? -18.886 -2.395 11.244 1.00 98.50 271 THR A O 1
ATOM 2128 N N . GLU A 1 272 ? -18.133 -0.519 12.203 1.00 98.56 272 GLU A N 1
ATOM 2129 C CA . GLU A 1 272 ? -17.012 -0.377 11.267 1.00 98.56 272 GLU A CA 1
ATOM 2130 C C . GLU A 1 272 ? -16.045 -1.570 11.325 1.00 98.56 272 GLU A C 1
ATOM 2132 O O . GLU A 1 272 ? -15.621 -2.070 10.281 1.00 98.56 272 GLU A O 1
ATOM 2137 N N . LEU A 1 273 ? -15.729 -2.066 12.530 1.00 98.62 273 LEU A N 1
ATOM 2138 C CA . LEU A 1 273 ? -14.925 -3.282 12.700 1.00 98.62 273 LEU A CA 1
ATOM 2139 C C . LEU A 1 273 ? -15.601 -4.493 12.043 1.00 98.62 273 LEU A C 1
ATOM 2141 O O . LEU A 1 273 ? -14.926 -5.287 11.388 1.00 98.62 273 LEU A O 1
ATOM 2145 N N . ALA A 1 274 ? -16.924 -4.621 12.172 1.00 98.25 274 ALA A N 1
ATOM 2146 C CA . ALA A 1 274 ? -17.673 -5.724 11.580 1.00 98.25 274 ALA A CA 1
ATOM 2147 C C . ALA A 1 274 ? -17.607 -5.682 10.051 1.00 98.25 274 ALA A C 1
ATOM 2149 O O . ALA A 1 274 ? -17.343 -6.706 9.426 1.00 98.25 274 ALA A O 1
ATOM 2150 N N . VAL A 1 275 ? -17.758 -4.503 9.442 1.00 98.12 275 VAL A N 1
ATOM 2151 C CA . VAL A 1 275 ? -17.634 -4.332 7.986 1.00 98.12 275 VAL A CA 1
ATOM 2152 C C . VAL A 1 275 ? -16.232 -4.704 7.494 1.00 98.12 275 VAL A C 1
ATOM 2154 O O . VAL A 1 275 ? -16.105 -5.442 6.516 1.00 98.12 275 VAL A O 1
ATOM 2157 N N . MET A 1 276 ? -15.179 -4.251 8.184 1.00 98.19 276 MET A N 1
ATOM 2158 C CA . MET A 1 276 ? -13.791 -4.598 7.844 1.00 98.19 276 MET A CA 1
ATOM 2159 C C . MET A 1 276 ? -13.534 -6.108 7.954 1.00 98.19 276 MET A C 1
ATOM 2161 O O . MET A 1 276 ? -12.955 -6.709 7.048 1.00 98.19 276 MET A O 1
ATOM 2165 N N . ALA A 1 277 ? -13.993 -6.732 9.041 1.00 97.44 277 ALA A N 1
ATOM 2166 C CA . ALA A 1 277 ? -13.855 -8.166 9.263 1.00 97.44 277 ALA A CA 1
ATOM 2167 C C . ALA A 1 277 ? -14.622 -8.981 8.209 1.00 97.44 277 ALA A C 1
ATOM 2169 O O . ALA A 1 277 ? -14.072 -9.934 7.657 1.00 97.44 277 ALA A O 1
ATOM 2170 N N . LEU A 1 278 ? -15.856 -8.584 7.875 1.00 96.44 278 LEU A N 1
ATOM 2171 C CA . LEU A 1 278 ? -16.632 -9.196 6.794 1.00 96.44 278 LEU A CA 1
ATOM 2172 C C . LEU A 1 278 ? -15.87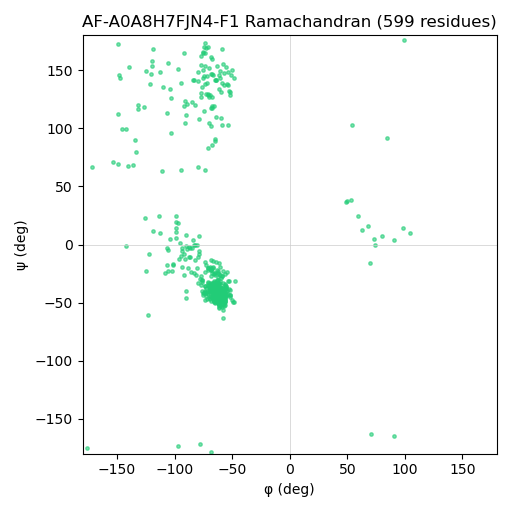9 -9.092 5.467 1.00 96.44 278 LEU A C 1
ATOM 2174 O O . LEU A 1 278 ? -15.674 -10.114 4.817 1.00 96.44 278 LEU A O 1
ATOM 2178 N N . TYR A 1 279 ? -15.404 -7.903 5.083 1.00 96.88 279 TYR A N 1
ATOM 2179 C CA . TYR A 1 279 ? -14.649 -7.732 3.838 1.00 96.88 279 TYR A CA 1
ATOM 2180 C C . TYR A 1 279 ? -13.450 -8.688 3.757 1.00 96.88 279 TYR A C 1
ATOM 2182 O O . TYR A 1 279 ? -13.225 -9.301 2.709 1.00 96.88 279 TYR A O 1
ATOM 2190 N N . ALA A 1 280 ? -12.732 -8.899 4.868 1.00 96.06 280 ALA A N 1
ATOM 2191 C CA . ALA A 1 280 ? -11.634 -9.858 4.895 1.00 96.06 280 ALA A CA 1
ATOM 2192 C C . ALA A 1 280 ? -12.081 -11.300 4.616 1.00 96.06 280 ALA A C 1
ATOM 2194 O O . ALA A 1 280 ? -11.463 -11.993 3.803 1.00 96.06 280 ALA A O 1
ATOM 2195 N N . GLN A 1 281 ? -13.175 -11.745 5.242 1.00 94.81 281 GLN A N 1
ATOM 2196 C CA . GLN A 1 281 ? -13.733 -13.087 5.033 1.00 94.81 281 GLN A CA 1
ATOM 2197 C C . GLN A 1 281 ? -14.227 -13.312 3.598 1.00 94.81 281 GLN A C 1
ATOM 2199 O O . GLN A 1 281 ? -14.109 -14.422 3.079 1.00 94.81 281 GLN A O 1
ATOM 2204 N N . LEU A 1 282 ? -14.767 -12.265 2.975 1.00 93.25 282 LEU A N 1
ATOM 2205 C CA . LEU A 1 282 ? -15.483 -12.330 1.699 1.00 93.25 282 LEU A CA 1
ATOM 2206 C C . LEU A 1 282 ? -14.566 -12.149 0.492 1.00 93.25 282 LEU A C 1
ATOM 2208 O O . LEU A 1 282 ? -14.740 -12.820 -0.524 1.00 93.25 282 LEU A O 1
ATOM 2212 N N . VAL A 1 283 ? -13.604 -11.232 0.603 1.00 95.75 283 VAL A N 1
ATOM 2213 C CA . VAL A 1 283 ? -12.793 -10.761 -0.523 1.00 95.75 283 VAL A CA 1
ATOM 2214 C C . VAL A 1 283 ? -11.317 -10.983 -0.248 1.00 95.75 283 VAL A C 1
ATOM 2216 O O . VAL A 1 283 ? -10.695 -11.747 -0.984 1.00 95.75 283 VAL A O 1
ATOM 2219 N N . THR A 1 284 ? -10.758 -10.382 0.811 1.00 95.56 284 THR A N 1
ATOM 2220 C CA . THR A 1 284 ? -9.304 -10.402 1.047 1.00 95.56 284 THR A CA 1
ATOM 2221 C C . THR A 1 284 ? -8.766 -11.822 1.143 1.00 95.56 284 THR A C 1
ATOM 2223 O O . THR A 1 284 ? -7.890 -12.179 0.362 1.00 95.56 284 THR A O 1
ATOM 2226 N N . HIS A 1 285 ? -9.275 -12.672 2.041 1.00 95.06 285 HIS A N 1
ATOM 2227 C CA . HIS A 1 285 ? -8.712 -14.016 2.199 1.00 95.06 285 HIS A CA 1
ATOM 2228 C C . HIS A 1 285 ? -8.906 -14.901 0.957 1.00 95.06 285 HIS A C 1
ATOM 2230 O O . HIS A 1 285 ? -7.924 -15.521 0.536 1.00 95.06 285 HIS A O 1
ATOM 2236 N N . PRO A 1 286 ? -10.099 -14.981 0.329 1.00 95.31 286 PRO A N 1
ATOM 2237 C CA . PRO A 1 286 ? -10.261 -15.715 -0.929 1.00 95.31 286 PRO A CA 1
ATOM 2238 C C . PRO A 1 286 ? -9.361 -15.206 -2.059 1.00 95.31 286 PRO A C 1
ATOM 2240 O O . PRO A 1 286 ? -8.782 -16.007 -2.792 1.00 95.31 286 PRO A O 1
ATOM 2243 N N . TYR A 1 287 ? -9.205 -13.887 -2.188 1.00 95.75 287 TYR A N 1
ATOM 2244 C CA . TYR A 1 287 ? -8.328 -13.282 -3.186 1.00 95.75 287 TYR A CA 1
ATOM 2245 C C . TYR A 1 287 ? -6.857 -13.605 -2.900 1.00 95.75 287 TYR A C 1
ATOM 2247 O O . TYR A 1 287 ? -6.158 -14.091 -3.787 1.00 95.75 287 TYR A O 1
ATOM 2255 N N . MET A 1 288 ? -6.403 -13.448 -1.650 1.00 93.38 288 MET A N 1
ATOM 2256 C CA . MET A 1 288 ? -5.035 -13.783 -1.235 1.00 93.38 288 MET A CA 1
ATOM 2257 C C . MET A 1 288 ? -4.696 -15.249 -1.485 1.00 93.38 288 MET A C 1
ATOM 2259 O O . MET A 1 288 ? -3.605 -15.541 -1.965 1.00 93.38 288 MET A O 1
ATOM 2263 N N . LYS A 1 289 ? -5.626 -16.180 -1.249 1.00 93.00 289 LYS A N 1
ATOM 2264 C CA . LYS A 1 289 ? -5.412 -17.602 -1.569 1.00 93.00 289 LYS A CA 1
ATOM 2265 C C . LYS A 1 289 ? -5.153 -17.839 -3.059 1.00 93.00 289 LYS A C 1
ATOM 2267 O O . LYS A 1 289 ? -4.389 -18.736 -3.389 1.00 93.00 289 LYS A O 1
ATOM 2272 N N . GLN A 1 290 ? -5.768 -17.057 -3.944 1.00 93.62 290 GLN A N 1
ATOM 2273 C CA . GLN A 1 290 ? -5.611 -17.213 -5.393 1.00 93.62 290 GLN A CA 1
ATOM 2274 C C . GLN A 1 290 ? -4.356 -16.535 -5.947 1.00 93.62 290 GLN A C 1
ATOM 2276 O O . GLN A 1 290 ? -3.863 -16.949 -6.991 1.00 93.62 290 GLN A O 1
ATOM 2281 N N . VAL A 1 291 ? -3.827 -15.515 -5.261 1.00 93.19 291 VAL A N 1
ATOM 2282 C CA . VAL A 1 291 ? -2.641 -14.773 -5.727 1.00 93.19 291 VAL A CA 1
ATOM 2283 C C . VAL A 1 291 ? -1.365 -15.073 -4.939 1.00 93.19 291 VAL A C 1
ATOM 2285 O O . VAL A 1 291 ? -0.295 -14.734 -5.420 1.00 93.19 291 VAL A O 1
ATOM 2288 N N . CYS A 1 292 ? -1.457 -15.654 -3.743 1.00 90.56 292 CYS A N 1
ATOM 2289 C CA . CYS A 1 292 ? -0.334 -15.893 -2.822 1.00 90.56 292 CYS A CA 1
ATOM 2290 C C . CYS A 1 292 ? -0.454 -17.245 -2.075 1.00 90.56 292 CYS A C 1
ATOM 2292 O O . CYS A 1 292 ? 0.395 -17.603 -1.263 1.00 90.56 292 CYS A O 1
ATOM 2294 N N . GLY A 1 293 ? -1.526 -18.016 -2.300 1.00 87.06 293 GLY A N 1
ATOM 2295 C CA . GLY A 1 293 ? -1.716 -19.309 -1.640 1.00 87.06 293 GLY A CA 1
ATOM 2296 C C . GLY A 1 293 ? -0.786 -20.409 -2.173 1.00 87.06 293 GLY A C 1
ATOM 2297 O O . GLY A 1 293 ? -0.153 -20.239 -3.216 1.00 87.06 293 GLY A O 1
ATOM 2298 N N . PRO A 1 294 ? -0.718 -21.568 -1.493 1.00 85.94 294 PRO A N 1
ATOM 2299 C CA . PRO A 1 294 ? 0.047 -22.715 -1.981 1.00 85.94 294 PRO A CA 1
ATOM 2300 C C . PRO A 1 294 ? -0.343 -23.091 -3.417 1.00 85.94 294 PRO A C 1
ATOM 2302 O O . PRO A 1 294 ? -1.534 -23.212 -3.716 1.00 85.94 294 PRO A O 1
ATOM 2305 N N . GLY A 1 295 ? 0.647 -23.287 -4.290 1.00 85.12 295 GLY A N 1
ATOM 2306 C CA . GLY A 1 295 ? 0.426 -23.586 -5.709 1.00 85.12 295 GLY A CA 1
ATOM 2307 C C . GLY A 1 295 ? 0.350 -22.354 -6.618 1.00 85.12 295 GLY A C 1
ATOM 2308 O O . GLY A 1 295 ? 0.083 -22.502 -7.811 1.00 85.12 295 GLY A O 1
ATOM 2309 N N . THR A 1 296 ? 0.570 -21.147 -6.085 1.00 86.56 296 THR A N 1
ATOM 2310 C CA . THR A 1 296 ? 0.583 -19.895 -6.865 1.00 86.56 296 THR A CA 1
ATOM 2311 C C . THR A 1 296 ? 1.991 -19.411 -7.226 1.00 86.56 296 THR A C 1
ATOM 2313 O O . THR A 1 296 ? 2.147 -18.354 -7.831 1.00 86.56 296 THR A O 1
ATOM 2316 N N . GLU A 1 297 ? 3.033 -20.188 -6.920 1.00 85.25 297 GLU A N 1
ATOM 2317 C CA . GLU A 1 297 ? 4.441 -19.779 -7.041 1.00 85.25 297 GLU A CA 1
ATOM 2318 C C . GLU A 1 297 ? 4.850 -19.447 -8.485 1.00 85.25 297 GLU A C 1
ATOM 2320 O O . GLU A 1 297 ? 5.732 -18.621 -8.710 1.00 85.25 297 GLU A O 1
ATOM 2325 N N . ASN A 1 298 ? 4.183 -20.068 -9.462 1.00 86.50 298 ASN A N 1
ATOM 2326 C CA . ASN A 1 298 ? 4.428 -19.866 -10.891 1.00 86.50 298 ASN A CA 1
ATOM 2327 C C . ASN A 1 298 ? 3.356 -19.001 -11.573 1.00 86.50 298 ASN A C 1
ATOM 2329 O O . ASN A 1 298 ? 3.390 -18.838 -12.793 1.00 86.50 298 ASN A O 1
ATOM 2333 N N . VAL A 1 299 ? 2.404 -18.451 -10.811 1.00 90.94 299 VAL A N 1
ATOM 2334 C CA . VAL A 1 299 ? 1.339 -17.611 -11.364 1.00 90.94 299 VAL A CA 1
ATOM 2335 C C . VAL A 1 299 ? 1.940 -16.308 -11.871 1.00 90.94 299 VAL A C 1
ATOM 2337 O O . VAL A 1 299 ? 2.482 -15.501 -11.111 1.00 90.94 299 VAL A O 1
ATOM 2340 N N . ASN A 1 300 ? 1.807 -16.093 -13.175 1.00 94.31 300 ASN A N 1
ATOM 2341 C CA . ASN A 1 300 ? 2.139 -14.830 -13.799 1.00 94.31 300 ASN A CA 1
ATOM 2342 C C . ASN A 1 300 ? 1.014 -13.831 -13.522 1.00 94.31 300 ASN A C 1
ATOM 2344 O O . ASN A 1 300 ? -0.153 -14.090 -13.821 1.00 94.31 300 ASN A O 1
ATOM 2348 N N . VAL A 1 301 ? 1.344 -12.659 -12.982 1.00 94.94 301 VAL A N 1
ATOM 2349 C CA . VAL A 1 301 ? 0.338 -11.622 -12.697 1.00 94.94 301 VAL A CA 1
ATOM 2350 C C . VAL A 1 301 ? -0.427 -11.193 -13.952 1.00 94.94 301 VAL A C 1
ATOM 2352 O O . VAL A 1 301 ? -1.567 -10.7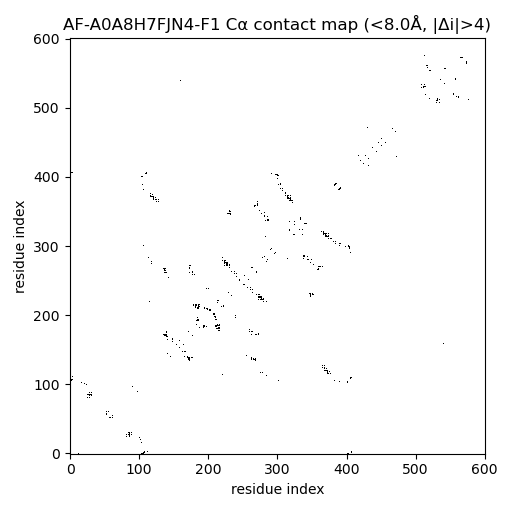49 -13.852 1.00 94.94 301 VAL A O 1
ATOM 2355 N N . LEU A 1 302 ? 0.193 -11.316 -15.130 1.00 95.81 302 LEU A N 1
ATOM 2356 C CA . LEU A 1 302 ? -0.403 -10.930 -16.406 1.00 95.81 302 LEU A CA 1
ATOM 2357 C C . LEU A 1 302 ? -1.569 -11.848 -16.808 1.00 95.81 302 LEU A C 1
ATOM 2359 O O . LEU A 1 302 ? -2.427 -11.421 -17.574 1.00 95.81 302 LEU A O 1
ATOM 2363 N N . ASP A 1 303 ? -1.647 -13.058 -16.246 1.00 95.56 303 ASP A N 1
ATOM 2364 C CA . ASP A 1 303 ? -2.756 -13.997 -16.457 1.00 95.56 303 ASP A CA 1
ATOM 2365 C C . ASP A 1 303 ? -3.924 -13.773 -15.480 1.00 95.56 303 ASP A C 1
ATOM 2367 O O . ASP A 1 303 ? -4.958 -14.431 -15.579 1.00 95.56 303 ASP A O 1
ATOM 2371 N N . LEU A 1 304 ? -3.801 -12.832 -14.535 1.00 95.69 304 LEU A N 1
ATOM 2372 C CA . LEU A 1 304 ? -4.820 -12.583 -13.506 1.00 95.69 304 LEU A CA 1
ATOM 2373 C C . LEU A 1 304 ? -5.957 -11.654 -13.952 1.00 95.69 304 LEU A C 1
ATOM 2375 O O . LEU A 1 304 ? -6.853 -11.373 -13.155 1.00 95.69 304 LEU A O 1
ATOM 2379 N N . GLY A 1 305 ? -5.978 -11.227 -15.217 1.00 95.12 305 GLY A N 1
ATOM 2380 C CA . GLY A 1 305 ? -7.059 -10.408 -15.776 1.00 95.12 305 GLY A CA 1
ATOM 2381 C C . GLY A 1 305 ? -8.466 -10.962 -15.489 1.00 95.12 305 GLY A C 1
ATOM 2382 O O . GLY A 1 305 ? -9.302 -10.215 -14.972 1.00 95.12 305 GLY A O 1
ATOM 2383 N N . PRO A 1 306 ? -8.750 -12.258 -15.734 1.00 95.56 306 PRO A N 1
ATOM 2384 C CA . PRO A 1 306 ? -10.041 -12.864 -15.402 1.00 95.56 306 PRO A CA 1
ATOM 2385 C C . PRO A 1 306 ? -10.375 -12.822 -13.905 1.00 95.56 306 PRO A C 1
ATOM 2387 O O . PRO A 1 306 ? -11.515 -12.533 -13.541 1.00 95.56 306 PRO A O 1
ATOM 2390 N N . LEU A 1 307 ? -9.385 -13.045 -13.032 1.00 96.12 307 LEU A N 1
ATOM 2391 C CA . LEU A 1 307 ? -9.573 -12.961 -11.583 1.00 96.12 307 LEU A CA 1
ATOM 2392 C C . LEU A 1 307 ? -9.950 -11.536 -11.166 1.00 96.12 307 LEU A C 1
ATOM 2394 O O . LEU A 1 307 ? -10.898 -11.353 -10.407 1.00 96.12 307 LEU A O 1
ATOM 2398 N N . HIS A 1 308 ? -9.256 -10.511 -11.667 1.00 96.19 308 HIS A N 1
ATOM 2399 C CA . HIS A 1 308 ? -9.572 -9.118 -11.332 1.00 96.19 308 HIS A CA 1
ATOM 2400 C C . HIS A 1 308 ? -10.960 -8.699 -11.822 1.00 96.19 308 HIS A C 1
ATOM 2402 O O . HIS A 1 308 ? -11.676 -8.037 -11.071 1.00 96.19 308 HIS A O 1
ATOM 2408 N N . HIS A 1 309 ? -11.387 -9.153 -13.003 1.00 95.44 309 HIS A N 1
ATOM 2409 C CA . HIS A 1 309 ? -12.770 -8.973 -13.460 1.00 95.44 309 HIS A CA 1
ATOM 2410 C C . HIS A 1 309 ? -13.778 -9.649 -12.522 1.00 95.44 309 HIS A C 1
ATOM 2412 O O . HIS A 1 309 ? -14.777 -9.031 -12.146 1.00 95.44 309 HIS A O 1
ATOM 2418 N N . GLN A 1 310 ? -13.504 -10.886 -12.096 1.00 96.00 310 GLN A N 1
ATOM 2419 C CA . GLN A 1 310 ? -14.349 -11.605 -11.142 1.00 96.00 310 GLN A CA 1
ATOM 2420 C C . GLN A 1 310 ? -14.458 -10.857 -9.807 1.00 96.00 310 GLN A C 1
ATOM 2422 O O . GLN A 1 310 ? -15.559 -10.748 -9.266 1.00 96.00 310 GLN A O 1
ATOM 2427 N N . VAL A 1 311 ? -13.353 -10.317 -9.275 1.00 96.06 311 VAL A N 1
ATOM 2428 C CA . VAL A 1 311 ? -13.389 -9.570 -8.008 1.00 96.06 311 VAL A CA 1
ATOM 2429 C C . VAL A 1 311 ? -14.186 -8.275 -8.143 1.00 96.06 311 VAL A C 1
ATOM 2431 O O . VAL A 1 311 ? -15.008 -7.986 -7.275 1.00 96.06 311 VAL A O 1
ATOM 2434 N N . VAL A 1 312 ? -13.993 -7.518 -9.228 1.00 96.62 312 VAL A N 1
ATOM 2435 C CA . VAL A 1 312 ? -14.757 -6.287 -9.501 1.00 96.62 312 VAL A CA 1
ATOM 2436 C C . VAL A 1 312 ? -16.257 -6.581 -9.526 1.00 96.62 312 VAL A C 1
ATOM 2438 O O . VAL A 1 312 ? -17.030 -5.902 -8.847 1.00 96.62 312 VAL A O 1
ATOM 2441 N N . GLU A 1 313 ? -16.672 -7.619 -10.252 1.00 96.06 313 GLU A N 1
ATOM 2442 C CA . GLU A 1 313 ? -18.086 -7.981 -10.357 1.00 96.06 313 GLU A CA 1
ATOM 2443 C C . GLU A 1 313 ? -18.648 -8.500 -9.027 1.00 96.06 313 GLU A C 1
ATOM 2445 O O . GLU A 1 313 ? -19.757 -8.141 -8.628 1.00 96.06 313 GLU A O 1
ATOM 2450 N N . HIS A 1 314 ? -17.861 -9.275 -8.279 1.00 95.94 314 HIS A N 1
ATOM 2451 C CA . HIS A 1 314 ? -18.247 -9.741 -6.952 1.00 95.94 314 HIS A CA 1
ATOM 2452 C C . HIS A 1 314 ? -18.452 -8.579 -5.966 1.00 95.94 314 HIS A C 1
ATOM 2454 O O . HIS A 1 314 ? -19.483 -8.503 -5.298 1.00 95.94 314 HIS A O 1
ATOM 2460 N N . VAL A 1 315 ? -17.513 -7.632 -5.903 1.00 96.69 315 VAL A N 1
ATOM 2461 C CA . VAL A 1 315 ? -17.624 -6.446 -5.037 1.00 96.69 315 VAL A CA 1
ATOM 2462 C C . VAL A 1 315 ? -18.820 -5.585 -5.445 1.00 96.69 315 VAL A C 1
ATOM 2464 O O . VAL A 1 315 ? -19.548 -5.107 -4.575 1.00 96.69 315 VAL A O 1
ATOM 2467 N N . ARG A 1 316 ? -19.083 -5.437 -6.750 1.00 96.88 316 ARG A N 1
ATOM 2468 C CA . ARG A 1 316 ? -20.268 -4.737 -7.268 1.00 96.88 316 ARG A CA 1
ATOM 2469 C C . ARG A 1 316 ? -21.570 -5.414 -6.844 1.00 96.88 316 ARG A C 1
ATOM 2471 O O . ARG A 1 316 ? -22.492 -4.727 -6.407 1.00 96.88 316 ARG A O 1
ATOM 2478 N N . LYS A 1 317 ? -21.642 -6.744 -6.925 1.00 95.31 317 LYS A N 1
ATOM 2479 C CA . LYS A 1 317 ? -22.799 -7.528 -6.470 1.00 95.31 317 LYS A CA 1
ATOM 2480 C C . LYS A 1 317 ? -23.117 -7.244 -5.000 1.00 95.31 317 LYS A C 1
ATOM 2482 O O . LYS A 1 317 ? -24.263 -6.945 -4.682 1.00 95.31 317 LYS A O 1
ATOM 2487 N N . ILE A 1 318 ? -22.112 -7.280 -4.125 1.00 94.62 318 ILE A N 1
ATOM 2488 C CA . ILE A 1 318 ? -22.293 -7.017 -2.689 1.00 94.62 318 ILE A CA 1
ATOM 2489 C C . ILE A 1 318 ? -22.617 -5.543 -2.406 1.00 94.62 318 ILE A C 1
ATOM 2491 O O . ILE A 1 318 ? -23.443 -5.257 -1.544 1.00 94.62 318 ILE A O 1
ATOM 2495 N N . ALA A 1 319 ? -22.023 -4.600 -3.146 1.00 95.25 319 ALA A N 1
ATOM 2496 C CA . ALA A 1 319 ? -22.362 -3.181 -3.025 1.00 95.25 319 ALA A CA 1
ATOM 2497 C C . ALA A 1 319 ? -23.847 -2.914 -3.334 1.00 95.25 319 ALA A C 1
ATOM 2499 O O . ALA A 1 319 ? -24.476 -2.093 -2.668 1.00 95.25 319 ALA A O 1
ATOM 2500 N N . ASN A 1 320 ? -24.399 -3.615 -4.331 1.00 95.19 320 ASN A N 1
ATOM 2501 C CA . ASN A 1 320 ? -25.793 -3.479 -4.753 1.00 95.19 320 ASN A CA 1
ATOM 2502 C C . ASN A 1 320 ? -26.770 -4.242 -3.850 1.00 95.19 320 ASN A C 1
ATOM 2504 O O . ASN A 1 320 ? -27.893 -3.782 -3.647 1.00 95.19 320 ASN A O 1
ATOM 2508 N N . ASP A 1 321 ? -26.354 -5.386 -3.303 1.00 92.81 321 ASP A N 1
ATOM 2509 C CA . ASP A 1 321 ? -27.161 -6.172 -2.371 1.00 92.81 321 ASP A CA 1
ATOM 2510 C C . ASP A 1 321 ? -26.365 -6.618 -1.127 1.00 92.81 321 ASP A C 1
ATOM 2512 O O . ASP A 1 321 ? -25.953 -7.778 -1.011 1.00 92.81 321 ASP A O 1
ATOM 2516 N N . PRO A 1 322 ? -26.190 -5.715 -0.142 1.00 92.25 322 PRO A N 1
ATOM 2517 C CA . PRO A 1 322 ? -25.552 -6.035 1.137 1.00 92.25 322 PRO A CA 1
ATOM 2518 C C . PRO A 1 322 ? -26.276 -7.127 1.935 1.00 92.25 322 PRO A C 1
ATOM 2520 O O . PRO A 1 322 ? -25.689 -7.716 2.843 1.00 92.25 322 PRO A O 1
ATOM 2523 N N . GLY A 1 323 ? -27.557 -7.385 1.628 1.00 87.19 323 GLY A N 1
ATOM 2524 C CA . GLY A 1 323 ? -28.382 -8.382 2.313 1.00 87.19 323 GLY A CA 1
ATOM 2525 C C . GLY A 1 323 ? -27.804 -9.792 2.216 1.00 87.19 323 GLY A C 1
ATOM 2526 O O . GLY A 1 323 ? -27.942 -10.573 3.154 1.00 87.19 323 GLY A O 1
ATOM 2527 N N . LEU A 1 324 ? -27.065 -10.069 1.137 1.00 84.94 324 LEU A N 1
ATOM 2528 C CA . LEU A 1 324 ? -26.357 -11.329 0.904 1.00 84.94 324 LEU A CA 1
ATOM 2529 C C . LEU A 1 324 ? -25.346 -11.683 2.006 1.00 84.94 324 LEU A C 1
ATOM 2531 O O . LEU A 1 324 ? -24.982 -12.849 2.139 1.00 84.94 324 LEU A O 1
ATOM 2535 N N . LEU A 1 325 ? -24.866 -10.694 2.768 1.00 82.19 325 LEU A N 1
ATOM 2536 C CA . LEU A 1 325 ? -23.874 -10.894 3.830 1.00 82.19 325 LEU A CA 1
ATOM 2537 C C . LEU A 1 325 ? -24.482 -11.141 5.208 1.00 82.19 325 LEU A C 1
ATOM 2539 O O . LEU A 1 325 ? -23.827 -11.714 6.075 1.00 82.19 325 LEU A O 1
ATOM 2543 N N . ILE A 1 326 ? -25.698 -10.645 5.421 1.00 80.06 326 ILE A N 1
ATOM 2544 C CA . ILE A 1 326 ? -26.355 -10.581 6.733 1.00 80.06 326 ILE A CA 1
ATOM 2545 C C . ILE A 1 326 ? -27.573 -11.509 6.828 1.00 80.06 326 ILE A C 1
ATOM 2547 O O . ILE A 1 326 ? -28.340 -11.426 7.788 1.00 80.06 326 ILE A O 1
ATOM 2551 N N . SER A 1 327 ? -27.762 -12.380 5.834 1.00 77.25 327 SER A N 1
ATOM 2552 C CA . SER A 1 327 ? -28.768 -13.440 5.856 1.00 77.25 327 SER A CA 1
ATOM 2553 C C . SER A 1 327 ? -28.375 -14.540 6.844 1.00 77.25 327 SER A C 1
ATOM 2555 O O . SER A 1 327 ? -27.225 -14.983 6.839 1.00 77.25 327 SER A O 1
ATOM 2557 N N . ASP A 1 328 ? -29.346 -15.052 7.599 1.00 71.62 328 ASP A N 1
ATOM 2558 C CA . ASP A 1 328 ? -29.149 -16.168 8.539 1.00 71.62 328 ASP A CA 1
ATOM 2559 C C . ASP A 1 328 ? -29.101 -17.549 7.842 1.00 71.62 328 ASP A C 1
ATOM 2561 O O . ASP A 1 328 ? -29.066 -18.587 8.500 1.00 71.62 328 ASP A O 1
ATOM 2565 N N . ASP A 1 329 ? -29.091 -17.572 6.506 1.00 77.69 329 ASP A N 1
ATOM 2566 C CA . ASP A 1 329 ? -29.183 -18.790 5.705 1.00 77.69 329 ASP A CA 1
ATOM 2567 C C . ASP A 1 329 ? -27.908 -19.645 5.774 1.00 77.69 329 ASP A C 1
ATOM 2569 O O . ASP A 1 329 ? -26.787 -19.202 5.484 1.00 77.69 329 ASP A O 1
ATOM 2573 N N . GLU A 1 330 ? -28.099 -20.930 6.081 1.00 67.44 330 GLU A N 1
ATOM 2574 C CA . GLU A 1 330 ? -27.041 -21.933 6.067 1.00 67.44 330 GLU A CA 1
ATOM 2575 C C . GLU A 1 330 ? -26.500 -22.103 4.635 1.00 67.44 330 GLU A C 1
ATOM 2577 O O . GLU A 1 330 ? -27.169 -22.609 3.735 1.00 67.44 330 GLU A O 1
ATOM 2582 N N . GLY A 1 331 ? -25.267 -21.646 4.400 1.00 72.94 331 GLY A N 1
ATOM 2583 C CA . GLY A 1 331 ? -24.634 -21.687 3.078 1.00 72.94 331 GLY A CA 1
ATOM 2584 C C . GLY A 1 331 ? -24.561 -20.352 2.334 1.00 72.94 331 GLY A C 1
ATOM 2585 O O . GLY A 1 331 ? -24.148 -20.355 1.171 1.00 72.94 331 GLY A O 1
ATOM 2586 N N . SER A 1 332 ? -24.871 -19.227 2.989 1.00 81.62 332 SER A N 1
ATOM 2587 C CA . SER A 1 332 ? -24.694 -17.866 2.445 1.00 81.62 332 SER A CA 1
ATOM 2588 C C . SER A 1 332 ? -23.310 -17.631 1.813 1.00 81.62 332 SER A C 1
ATOM 2590 O O . SER A 1 332 ? -23.202 -16.967 0.779 1.00 81.62 332 SER A O 1
ATOM 2592 N N . TYR A 1 333 ? -22.260 -18.292 2.325 1.00 84.44 333 TYR A N 1
ATOM 2593 C CA . TYR A 1 333 ? -20.901 -18.255 1.765 1.00 84.44 333 TYR A CA 1
ATOM 2594 C C . TYR A 1 333 ? -20.811 -18.608 0.279 1.00 84.44 333 TYR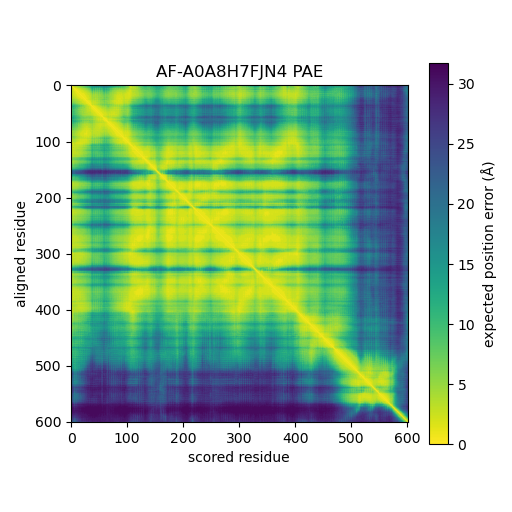 A C 1
ATOM 2596 O O . TYR A 1 333 ? -19.978 -18.042 -0.425 1.00 84.44 333 TYR A O 1
ATOM 2604 N N . LYS A 1 334 ? -21.690 -19.472 -0.241 1.00 86.81 334 LYS A N 1
ATOM 2605 C CA . LYS A 1 334 ? -21.684 -19.852 -1.664 1.00 86.81 334 LYS A CA 1
ATOM 2606 C C . LYS A 1 334 ? -21.954 -18.664 -2.585 1.00 86.81 334 LYS A C 1
ATOM 2608 O O . LYS A 1 334 ? -21.486 -18.645 -3.717 1.00 86.81 334 LYS A O 1
ATOM 2613 N N . CYS A 1 335 ? -22.734 -17.695 -2.108 1.00 83.19 335 CYS A N 1
ATOM 2614 C CA . CYS A 1 335 ? -23.118 -16.512 -2.873 1.00 83.19 335 CYS A CA 1
ATOM 2615 C C . CYS A 1 335 ? -22.332 -15.259 -2.480 1.00 83.19 335 CYS A C 1
ATOM 2617 O O . CYS A 1 335 ? -22.271 -14.325 -3.289 1.00 83.19 335 CYS A O 1
ATOM 2619 N N . ALA A 1 336 ? -21.791 -15.238 -1.261 1.00 87.19 336 ALA A N 1
ATOM 2620 C CA . ALA A 1 336 ? -21.188 -14.067 -0.643 1.00 87.19 336 ALA A CA 1
ATOM 2621 C C . ALA A 1 336 ? -19.655 -14.127 -0.534 1.00 87.19 336 ALA A C 1
ATOM 2623 O O . ALA A 1 336 ? -19.040 -13.071 -0.531 1.00 87.19 336 ALA A O 1
ATOM 2624 N N . ALA A 1 337 ? -19.014 -15.301 -0.517 1.00 92.56 337 ALA A N 1
ATOM 2625 C CA . ALA A 1 337 ? -17.554 -15.384 -0.632 1.00 92.56 337 ALA A CA 1
ATOM 2626 C C . ALA A 1 337 ? -17.127 -15.326 -2.107 1.00 92.56 337 ALA A C 1
ATOM 2628 O O . ALA A 1 337 ? -17.763 -15.942 -2.964 1.00 92.56 337 ALA A O 1
ATOM 2629 N N . LEU A 1 338 ? -16.024 -14.637 -2.404 1.00 94.94 338 LEU A N 1
ATOM 2630 C CA . LEU A 1 338 ? -15.495 -14.486 -3.765 1.00 94.94 338 LEU A CA 1
ATOM 2631 C C . LEU A 1 338 ? -15.225 -15.832 -4.462 1.00 94.94 338 LEU A C 1
ATOM 2633 O O . LEU A 1 338 ? -15.461 -15.964 -5.662 1.00 94.94 338 LEU A O 1
ATOM 2637 N N . ASP A 1 339 ? -14.731 -16.827 -3.723 1.00 93.19 339 ASP A N 1
ATOM 2638 C CA . ASP A 1 339 ? -14.429 -18.169 -4.234 1.00 93.19 339 ASP A CA 1
ATOM 2639 C C . ASP A 1 339 ? -15.572 -19.178 -4.017 1.00 93.19 339 ASP A C 1
ATOM 2641 O O . ASP A 1 339 ? -15.427 -20.354 -4.359 1.00 93.19 339 ASP A O 1
ATOM 2645 N N . GLY A 1 340 ? -16.694 -18.741 -3.432 1.00 91.56 340 GLY A N 1
ATOM 2646 C CA . GLY A 1 340 ? -17.828 -19.591 -3.065 1.00 91.56 340 GLY A CA 1
ATOM 2647 C C . GLY A 1 340 ? -17.504 -20.672 -2.025 1.00 91.56 340 GLY A C 1
ATOM 2648 O O . GLY A 1 340 ? -18.303 -21.595 -1.839 1.00 91.56 340 GLY A O 1
ATOM 2649 N N . LYS A 1 341 ? -16.341 -20.603 -1.360 1.00 92.12 341 LYS A N 1
ATOM 2650 C CA . LYS A 1 341 ? -15.911 -21.565 -0.335 1.00 92.12 341 LYS A CA 1
ATOM 2651 C C . LYS A 1 341 ? -16.329 -21.096 1.064 1.00 92.12 341 LYS A C 1
ATOM 2653 O O . LYS A 1 341 ? -16.682 -19.931 1.244 1.00 92.12 341 LYS A O 1
ATOM 2658 N N . PRO A 1 342 ? -16.304 -21.990 2.072 1.00 91.38 342 PRO A N 1
ATOM 2659 C CA . PRO A 1 342 ? -16.559 -21.595 3.452 1.00 91.38 342 PRO A CA 1
ATOM 2660 C C . PRO A 1 342 ? -15.656 -20.443 3.905 1.00 91.38 342 PRO A C 1
ATOM 2662 O O . PRO A 1 342 ? -14.500 -20.340 3.480 1.00 91.38 342 PRO A O 1
ATOM 2665 N N . TRP A 1 343 ? -16.186 -19.616 4.809 1.00 91.50 343 TRP A N 1
ATOM 2666 C CA . TRP A 1 343 ? -15.475 -18.496 5.426 1.00 91.50 343 TRP A CA 1
ATOM 2667 C C . TRP A 1 343 ? -14.100 -18.912 5.946 1.00 91.50 343 TRP A C 1
ATOM 2669 O O . TRP A 1 343 ? -13.946 -20.009 6.486 1.00 91.50 343 TRP A O 1
ATOM 2679 N N . HIS A 1 344 ? -13.105 -18.028 5.828 1.00 92.56 344 HIS A N 1
ATOM 2680 C CA . HIS A 1 344 ? -11.765 -18.308 6.346 1.00 92.56 344 HIS A CA 1
ATOM 2681 C C . HIS A 1 344 ? -11.793 -18.593 7.856 1.00 92.56 344 HIS A C 1
ATOM 2683 O O . HIS A 1 344 ? -11.140 -19.526 8.316 1.00 92.56 344 HIS A O 1
ATOM 2689 N N . GLN A 1 345 ? -12.603 -17.837 8.597 1.00 93.69 345 GLN A N 1
ATOM 2690 C CA . GLN A 1 345 ? -12.895 -18.019 10.012 1.00 93.69 345 GLN A CA 1
ATOM 2691 C C . GLN A 1 345 ? -14.411 -17.891 10.239 1.00 93.69 345 GLN A C 1
ATOM 2693 O O . GLN A 1 345 ? -14.910 -16.796 10.507 1.00 93.69 345 GLN A O 1
ATOM 2698 N N . PRO A 1 346 ? -15.177 -18.999 10.163 1.00 92.81 346 PRO A N 1
ATOM 2699 C CA . PRO A 1 346 ? -16.634 -18.961 10.308 1.00 92.81 346 PRO A CA 1
ATOM 2700 C C . PRO A 1 346 ? -17.107 -18.327 11.622 1.00 92.81 346 PRO A C 1
ATOM 2702 O O . PRO A 1 346 ? -18.109 -17.619 11.633 1.00 92.81 346 PRO A O 1
ATOM 2705 N N . ALA A 1 347 ? -16.354 -18.513 12.713 1.00 94.19 347 ALA A N 1
ATOM 2706 C CA . ALA A 1 347 ? -16.667 -17.947 14.026 1.00 94.19 347 ALA A CA 1
ATOM 2707 C C . ALA A 1 347 ? -16.782 -16.412 14.015 1.00 94.19 347 ALA A C 1
ATOM 2709 O O . ALA A 1 347 ? -17.615 -15.859 14.731 1.00 94.19 347 ALA A O 1
ATOM 2710 N N . VAL A 1 348 ? -15.998 -15.726 13.178 1.00 94.69 348 VAL A N 1
ATOM 2711 C CA . VAL A 1 348 ? -16.049 -14.264 13.029 1.00 94.69 348 VAL A CA 1
ATOM 2712 C C . VAL A 1 348 ? -17.387 -13.838 12.428 1.00 94.69 348 VAL A C 1
ATOM 2714 O O . VAL A 1 348 ? -18.065 -12.979 12.986 1.00 94.69 348 VAL A O 1
ATOM 2717 N N . VAL A 1 349 ? -17.805 -14.482 11.333 1.00 93.50 349 VAL A N 1
ATOM 2718 C CA . VAL A 1 349 ? -19.085 -14.180 10.671 1.00 93.50 349 VAL A CA 1
ATOM 2719 C C . VAL A 1 349 ? -20.250 -14.462 11.616 1.00 93.50 349 VAL A C 1
ATOM 2721 O O . VAL A 1 349 ? -21.108 -13.604 11.794 1.00 93.50 349 VAL A O 1
ATOM 2724 N N . MET A 1 350 ? -20.239 -15.610 12.299 1.00 92.88 350 MET A N 1
ATOM 2725 C CA . MET A 1 350 ? -21.289 -15.958 13.265 1.00 92.88 350 MET A CA 1
ATOM 2726 C C . MET A 1 350 ? -21.355 -14.971 14.437 1.00 92.88 350 MET A C 1
ATOM 2728 O O . MET A 1 350 ? -22.445 -14.626 14.882 1.00 92.88 350 MET A O 1
ATOM 2732 N N . THR A 1 351 ? -20.208 -14.473 14.908 1.00 95.25 351 THR A N 1
ATOM 2733 C CA . THR A 1 351 ? -20.154 -13.444 15.959 1.00 95.25 351 THR A CA 1
ATOM 2734 C C . THR A 1 351 ? -20.798 -12.141 15.485 1.00 95.25 351 THR A C 1
ATOM 2736 O O . THR A 1 351 ? -21.606 -11.558 16.202 1.00 95.25 351 THR A O 1
ATOM 2739 N N . ILE A 1 352 ? -20.500 -11.707 14.258 1.00 95.06 352 ILE A N 1
ATOM 2740 C CA . ILE A 1 352 ? -21.075 -10.489 13.668 1.00 95.06 352 ILE A CA 1
ATOM 2741 C C . ILE A 1 352 ? -22.585 -10.636 13.456 1.00 95.06 352 ILE A C 1
ATOM 2743 O O . ILE A 1 352 ? -23.333 -9.726 13.808 1.00 95.06 352 ILE A O 1
ATOM 2747 N N . LEU A 1 353 ? -23.045 -11.785 12.952 1.00 92.88 353 LEU A N 1
ATOM 2748 C CA . LEU A 1 353 ? -24.474 -12.072 12.790 1.00 92.88 353 LEU A CA 1
ATOM 2749 C C . LEU A 1 353 ? -25.205 -12.083 14.137 1.00 92.88 353 LEU A C 1
ATOM 2751 O O . LEU A 1 353 ? -26.273 -11.490 14.249 1.00 92.88 353 LEU A O 1
ATOM 2755 N N . ALA A 1 354 ? -24.611 -12.671 15.178 1.00 93.88 354 ALA A N 1
ATOM 2756 C CA . ALA A 1 354 ? -25.176 -12.649 16.528 1.00 93.88 354 ALA A CA 1
ATOM 2757 C C . ALA A 1 354 ? -25.233 -11.234 17.134 1.00 93.88 354 ALA A C 1
ATOM 2759 O O . ALA A 1 354 ? -26.064 -10.961 17.997 1.00 93.88 354 ALA A O 1
ATOM 2760 N N . MET A 1 355 ? -24.357 -10.330 16.689 1.00 94.81 355 MET A N 1
ATOM 2761 C CA . MET A 1 355 ? -24.314 -8.939 17.136 1.00 94.81 355 MET A CA 1
ATOM 2762 C C . MET A 1 355 ? -25.143 -7.992 16.263 1.00 94.81 355 MET A C 1
ATOM 2764 O O . MET A 1 355 ? -25.292 -6.836 16.656 1.00 94.81 355 MET A O 1
ATOM 2768 N N . LYS A 1 356 ? -25.683 -8.431 15.115 1.00 93.19 356 LYS A N 1
ATOM 2769 C CA . LYS A 1 356 ? -26.221 -7.552 14.058 1.00 93.19 356 LYS A CA 1
ATOM 2770 C C . LYS A 1 356 ? -27.229 -6.512 14.554 1.00 93.19 356 LYS A C 1
ATOM 2772 O O . LYS A 1 356 ? -27.148 -5.359 14.147 1.00 93.19 356 LYS A O 1
ATOM 2777 N N . ASP A 1 357 ? -28.097 -6.880 15.496 1.00 93.94 357 ASP A N 1
ATOM 2778 C CA . ASP A 1 357 ? -29.130 -5.986 16.041 1.00 93.94 357 ASP A CA 1
ATOM 2779 C C . ASP A 1 357 ? -28.550 -4.871 16.932 1.00 93.94 357 ASP A C 1
ATOM 2781 O O . ASP A 1 357 ? -29.180 -3.838 17.145 1.00 93.94 357 ASP A O 1
ATOM 2785 N N . SER A 1 358 ? -27.330 -5.061 17.441 1.00 95.56 358 SER A N 1
ATOM 2786 C CA . SER A 1 358 ? -26.574 -4.067 18.215 1.00 95.56 358 SER A CA 1
ATOM 2787 C C . SER A 1 358 ? -25.623 -3.214 17.366 1.00 95.56 358 SER A C 1
ATOM 2789 O O . SER A 1 358 ? -24.976 -2.314 17.902 1.00 95.56 358 SER A O 1
ATOM 2791 N N . LEU A 1 359 ? -25.524 -3.489 16.060 1.00 96.69 359 LEU A N 1
ATOM 2792 C CA . LEU A 1 359 ? -24.616 -2.819 15.129 1.00 96.69 359 LEU A CA 1
ATOM 2793 C C . LEU A 1 359 ? -25.389 -1.796 14.274 1.00 96.69 359 LEU A C 1
ATOM 2795 O O . LEU A 1 359 ? -26.005 -2.168 13.270 1.00 96.69 359 LEU A O 1
ATOM 2799 N N . PRO A 1 360 ? -25.408 -0.504 14.658 1.00 96.69 360 PRO A N 1
ATOM 2800 C CA . PRO A 1 360 ? -26.199 0.507 13.962 1.00 96.69 360 PRO A CA 1
ATOM 2801 C C . PRO A 1 360 ? -25.769 0.670 12.502 1.00 96.69 360 PRO A C 1
ATOM 2803 O O . PRO A 1 360 ? -24.591 0.833 12.209 1.00 96.69 360 PRO A O 1
ATOM 2806 N N . HIS A 1 361 ? -26.743 0.712 11.591 1.00 96.62 361 HIS A N 1
ATOM 2807 C CA . HIS A 1 361 ? -26.524 0.972 10.160 1.00 96.62 361 HIS A CA 1
ATOM 2808 C C . HIS A 1 361 ? -25.590 -0.028 9.452 1.00 96.62 361 HIS A C 1
ATOM 2810 O O . HIS A 1 361 ? -24.972 0.303 8.439 1.00 96.62 361 HIS A O 1
ATOM 2816 N N . LEU A 1 362 ? -25.466 -1.259 9.968 1.00 96.44 362 LEU A N 1
ATOM 2817 C CA . LEU A 1 362 ? -24.562 -2.273 9.415 1.00 96.44 362 LEU A CA 1
ATOM 2818 C C . LEU A 1 362 ? -24.755 -2.472 7.904 1.00 96.44 362 LEU A C 1
ATOM 2820 O O . LEU A 1 362 ? -23.780 -2.497 7.155 1.00 96.44 362 LEU A O 1
ATOM 2824 N N . ARG A 1 363 ? -26.008 -2.572 7.443 1.00 96.00 363 ARG A N 1
ATOM 2825 C CA . ARG A 1 363 ? -26.333 -2.786 6.025 1.00 96.00 363 ARG A CA 1
ATOM 2826 C C . ARG A 1 363 ? -25.849 -1.627 5.151 1.00 96.00 363 ARG A C 1
ATOM 2828 O O . ARG A 1 363 ? -25.265 -1.852 4.091 1.00 96.00 363 ARG A O 1
ATOM 2835 N N . GLU A 1 364 ? -26.088 -0.397 5.587 1.00 97.25 364 GLU A N 1
ATOM 2836 C CA . GLU A 1 364 ? -25.714 0.819 4.870 1.00 97.25 364 GLU A CA 1
ATOM 2837 C C . GLU A 1 364 ? -24.195 1.005 4.830 1.00 97.25 364 GLU A C 1
ATOM 2839 O O . GLU A 1 364 ? -23.650 1.380 3.790 1.00 97.25 364 GLU A O 1
ATOM 2844 N N . LEU A 1 365 ? -23.495 0.698 5.926 1.00 97.75 365 LEU A N 1
ATOM 2845 C CA . LEU A 1 365 ? -22.036 0.791 5.978 1.00 97.75 365 LEU A CA 1
ATOM 2846 C C . LEU A 1 365 ? -21.355 -0.287 5.131 1.00 97.75 365 LEU A C 1
ATOM 2848 O O . LEU A 1 365 ? -20.354 0.021 4.486 1.00 97.75 365 LEU A O 1
ATOM 2852 N N . ILE A 1 366 ? -21.908 -1.506 5.055 1.00 97.50 366 ILE A N 1
ATOM 2853 C CA . ILE A 1 366 ? -21.465 -2.519 4.081 1.00 97.50 366 ILE A CA 1
ATOM 2854 C C . ILE A 1 366 ? -21.576 -1.948 2.664 1.00 97.50 366 ILE A C 1
ATOM 2856 O O . ILE A 1 366 ? -20.595 -1.970 1.920 1.00 97.50 366 ILE A O 1
ATOM 2860 N N . ALA A 1 367 ? -22.739 -1.398 2.296 1.00 97.19 367 ALA A N 1
ATOM 2861 C CA . ALA A 1 367 ? -22.948 -0.824 0.967 1.00 97.19 367 ALA A CA 1
ATOM 2862 C C . ALA A 1 367 ? -21.922 0.278 0.662 1.00 97.19 367 ALA A C 1
ATOM 2864 O O . ALA A 1 367 ? -21.259 0.254 -0.377 1.00 97.19 367 ALA A O 1
ATOM 2865 N N . ALA A 1 368 ? -21.749 1.221 1.595 1.00 97.94 368 ALA A N 1
ATOM 2866 C CA . ALA A 1 368 ? -20.818 2.335 1.455 1.00 97.94 368 ALA A CA 1
ATOM 2867 C C . ALA A 1 368 ? -19.366 1.856 1.316 1.00 97.94 368 ALA A C 1
ATOM 2869 O O . ALA A 1 368 ? -18.641 2.326 0.435 1.00 97.94 368 ALA A O 1
ATOM 2870 N N . PHE A 1 369 ? -18.948 0.896 2.145 1.00 98.25 369 PHE A N 1
ATOM 2871 C CA . PHE A 1 369 ? -17.610 0.320 2.094 1.00 98.25 369 PHE A CA 1
ATOM 2872 C C . PHE A 1 369 ? -17.358 -0.366 0.750 1.00 98.25 369 PHE A C 1
ATOM 2874 O O . PHE A 1 369 ? -16.387 -0.036 0.071 1.00 98.25 369 PHE A O 1
ATOM 2881 N N . PHE A 1 370 ? -18.247 -1.264 0.319 1.00 98.12 370 PHE A N 1
ATOM 2882 C CA . PHE A 1 370 ? -18.078 -1.995 -0.938 1.00 98.12 370 PHE A CA 1
ATOM 2883 C C . PHE A 1 370 ? -18.139 -1.073 -2.160 1.00 98.12 370 PHE A C 1
ATOM 2885 O O . PHE A 1 370 ? -17.391 -1.290 -3.110 1.00 98.12 370 PHE A O 1
ATOM 2892 N N . HIS A 1 371 ? -18.927 0.005 -2.129 1.00 97.88 371 HIS A N 1
ATOM 2893 C CA . HIS A 1 371 ? -18.906 1.020 -3.185 1.00 97.88 371 HIS A CA 1
ATOM 2894 C C . HIS A 1 371 ? -17.558 1.763 -3.241 1.00 97.88 371 HIS A C 1
ATOM 2896 O O . HIS A 1 371 ? -16.983 1.945 -4.316 1.00 97.88 371 HIS A O 1
ATOM 2902 N N . GLY A 1 372 ? -16.998 2.136 -2.085 1.00 97.81 372 GLY A N 1
ATOM 2903 C CA . GLY A 1 372 ? -15.659 2.731 -2.002 1.00 97.81 372 GLY A CA 1
ATOM 2904 C C . GLY A 1 372 ? -14.550 1.790 -2.475 1.00 97.81 372 GLY A C 1
ATOM 2905 O O . GLY A 1 372 ? -13.627 2.209 -3.187 1.00 97.81 372 GLY A O 1
ATOM 2906 N N . SER A 1 373 ? -14.649 0.510 -2.114 1.00 97.31 373 SER A N 1
ATOM 2907 C CA . SER A 1 373 ? -13.740 -0.535 -2.580 1.00 97.31 373 SER A CA 1
ATOM 2908 C C . SER A 1 373 ? -13.885 -0.781 -4.081 1.00 97.31 373 SER A C 1
ATOM 2910 O O . SER A 1 373 ? -12.862 -0.907 -4.740 1.00 97.31 373 SER A O 1
ATOM 2912 N N . LEU A 1 374 ? -15.097 -0.764 -4.649 1.00 97.62 374 LEU A N 1
ATOM 2913 C CA . LEU A 1 374 ? -15.346 -0.943 -6.088 1.00 97.62 374 LEU A CA 1
ATOM 2914 C C . LEU A 1 374 ? -14.646 0.127 -6.930 1.00 97.62 374 LEU A C 1
ATOM 2916 O O . LEU A 1 374 ? -13.851 -0.208 -7.805 1.00 97.62 374 LEU A O 1
ATOM 2920 N N . VAL A 1 375 ? -14.862 1.408 -6.607 1.00 97.19 375 VAL A N 1
ATOM 2921 C CA . VAL A 1 375 ? -14.192 2.538 -7.286 1.00 97.19 375 VAL A CA 1
ATOM 2922 C C . VAL A 1 375 ? -12.671 2.378 -7.233 1.00 97.19 375 VAL A C 1
ATOM 2924 O O . VAL A 1 375 ? -11.934 2.722 -8.160 1.00 97.19 375 VAL A O 1
ATOM 2927 N N . THR A 1 376 ? -12.180 1.842 -6.118 1.00 95.50 376 THR A N 1
ATOM 2928 C CA . THR A 1 376 ? -10.756 1.622 -5.908 1.00 95.50 376 THR A CA 1
ATOM 2929 C C . THR A 1 376 ? -10.259 0.388 -6.680 1.00 95.50 376 THR A C 1
ATOM 2931 O O . THR A 1 376 ? -9.155 0.449 -7.221 1.00 95.50 376 THR A O 1
ATOM 2934 N N . TRP A 1 377 ? -11.066 -0.674 -6.823 1.00 95.81 377 TRP A N 1
ATOM 2935 C CA . TRP A 1 377 ? -10.770 -1.877 -7.622 1.00 95.81 377 TRP A CA 1
ATOM 2936 C C . TRP A 1 377 ? -10.603 -1.487 -9.079 1.00 95.81 377 TRP A C 1
ATOM 2938 O O . TRP A 1 377 ? -9.554 -1.762 -9.655 1.00 95.81 377 TRP A O 1
ATOM 2948 N N . GLU A 1 378 ? -11.571 -0.761 -9.633 1.00 95.12 378 GLU A N 1
ATOM 2949 C CA . GLU A 1 378 ? -11.553 -0.289 -11.020 1.00 95.12 378 GLU A CA 1
ATOM 2950 C C . GLU A 1 378 ? -10.306 0.565 -11.303 1.00 95.12 378 GLU A C 1
ATOM 2952 O O . GLU A 1 378 ? -9.611 0.363 -12.299 1.00 95.12 378 GLU A O 1
ATOM 2957 N N . ARG A 1 379 ? -9.927 1.456 -10.376 1.00 94.19 379 ARG A N 1
ATOM 2958 C CA . ARG A 1 379 ? -8.694 2.246 -10.513 1.00 94.19 379 ARG A CA 1
ATOM 2959 C C . ARG A 1 379 ? -7.431 1.382 -10.478 1.00 94.19 379 ARG A C 1
ATOM 2961 O O . ARG A 1 379 ? -6.556 1.543 -11.330 1.00 94.19 379 ARG A O 1
ATOM 2968 N N . PHE A 1 380 ? -7.304 0.508 -9.479 1.00 92.75 380 PHE A N 1
ATOM 2969 C CA . PHE A 1 380 ? -6.095 -0.293 -9.262 1.00 92.75 380 PHE A CA 1
ATOM 2970 C C . PHE A 1 380 ? -6.022 -1.550 -10.122 1.00 92.75 380 PHE A C 1
ATOM 2972 O O . PHE A 1 380 ? -5.038 -2.262 -9.988 1.00 92.75 380 PHE A O 1
ATOM 2979 N N . THR A 1 381 ? -7.006 -1.837 -10.972 1.00 94.31 381 THR A N 1
ATOM 2980 C CA . THR A 1 381 ? -6.965 -2.922 -11.971 1.00 94.31 381 THR A CA 1
ATOM 2981 C C . THR A 1 381 ? -7.095 -2.408 -13.400 1.00 94.31 381 THR A C 1
ATOM 2983 O O . THR A 1 381 ? -7.239 -3.198 -14.327 1.00 94.31 381 THR A O 1
ATOM 2986 N N . SER A 1 382 ? -6.982 -1.092 -13.598 1.00 93.06 382 SER A N 1
ATOM 2987 C CA . SER A 1 382 ? -7.081 -0.456 -14.914 1.00 93.06 382 SER A CA 1
ATOM 2988 C C . SER A 1 382 ? -6.080 -1.002 -15.940 1.00 93.06 382 SER A C 1
ATOM 2990 O O . SER A 1 382 ? -6.374 -0.983 -17.135 1.00 93.06 382 SER A O 1
ATOM 2992 N N . GLU A 1 383 ? -4.941 -1.558 -15.513 1.00 92.50 383 GLU A N 1
ATOM 2993 C CA . GLU A 1 383 ? -3.996 -2.214 -16.425 1.00 92.50 383 GLU A CA 1
ATOM 2994 C C . GLU A 1 383 ? -4.547 -3.500 -17.079 1.00 92.50 383 GLU A C 1
ATOM 2996 O O . GLU A 1 383 ? -4.047 -3.905 -18.127 1.00 92.50 383 GLU A O 1
ATOM 3001 N N . PHE A 1 384 ? -5.597 -4.100 -16.506 1.00 94.44 384 PHE A N 1
ATOM 3002 C CA . PHE A 1 384 ? -6.277 -5.308 -16.994 1.00 94.44 384 PHE A CA 1
ATOM 3003 C C . PHE A 1 384 ? -7.556 -5.009 -17.788 1.00 94.44 384 PHE A C 1
ATOM 3005 O O . PHE A 1 384 ? -8.336 -5.918 -18.055 1.00 94.44 384 PHE A O 1
ATOM 3012 N N . THR A 1 385 ? -7.805 -3.745 -18.146 1.00 92.38 385 THR A N 1
ATOM 3013 C CA . THR A 1 385 ? -9.004 -3.359 -18.908 1.00 92.38 385 THR A CA 1
ATOM 3014 C C . THR A 1 385 ? -9.058 -4.108 -20.251 1.00 92.38 385 THR A C 1
ATOM 3016 O O . THR A 1 385 ? -8.019 -4.193 -20.916 1.00 92.38 385 THR A O 1
ATOM 3019 N N . PRO A 1 386 ? -10.237 -4.596 -20.694 1.00 92.88 386 PRO A N 1
ATOM 3020 C CA . PRO A 1 386 ? -10.393 -5.223 -22.006 1.00 92.88 386 PRO A CA 1
ATOM 3021 C C . PRO A 1 386 ? -9.881 -4.330 -23.143 1.00 92.88 386 PRO A C 1
ATOM 3023 O O . PRO A 1 386 ? -10.105 -3.117 -23.142 1.00 92.88 386 PRO A O 1
ATOM 3026 N N . GLY A 1 387 ? -9.172 -4.915 -24.107 1.00 92.69 387 GLY A N 1
ATOM 3027 C CA . GLY A 1 387 ? -8.485 -4.195 -25.183 1.00 92.69 387 GLY A CA 1
ATOM 3028 C C . GLY A 1 387 ? -7.203 -3.466 -24.755 1.00 92.69 387 GLY A C 1
ATOM 3029 O O . GLY A 1 387 ? -6.551 -2.833 -25.587 1.00 92.69 387 GLY A O 1
ATOM 3030 N N . GLY A 1 388 ? -6.821 -3.535 -23.476 1.00 92.88 388 GLY A N 1
ATOM 3031 C CA . GLY A 1 388 ? -5.560 -3.006 -22.960 1.00 92.88 388 GLY A CA 1
ATOM 3032 C C . GLY A 1 388 ? -4.346 -3.855 -23.354 1.00 92.88 388 GLY A C 1
ATOM 3033 O O . GLY A 1 388 ? -4.471 -4.945 -23.904 1.00 92.88 388 GLY A O 1
ATOM 3034 N N . LEU A 1 389 ? -3.138 -3.372 -23.037 1.00 93.94 389 LEU A N 1
ATOM 3035 C CA . LEU A 1 389 ? -1.890 -4.047 -23.423 1.00 93.94 389 LEU A CA 1
ATOM 3036 C C . LEU A 1 389 ? -1.769 -5.470 -22.848 1.00 93.94 389 LEU A C 1
ATOM 3038 O O . LEU A 1 389 ? -1.265 -6.351 -23.537 1.00 93.94 389 LEU A O 1
ATOM 3042 N N . ILE A 1 390 ? -2.223 -5.691 -21.607 1.00 95.12 390 ILE A N 1
ATOM 3043 C CA . ILE A 1 390 ? -2.213 -7.021 -20.977 1.00 95.12 390 ILE A CA 1
ATOM 3044 C C . ILE A 1 390 ? -3.219 -7.945 -21.668 1.00 95.12 390 ILE A C 1
ATOM 3046 O O . ILE A 1 390 ? -2.858 -9.049 -22.056 1.00 95.12 390 ILE A O 1
ATOM 3050 N N . ASP A 1 391 ? -4.452 -7.482 -21.871 1.00 95.25 391 ASP A N 1
ATOM 3051 C CA . ASP A 1 391 ? -5.522 -8.262 -22.505 1.00 95.25 391 ASP A CA 1
ATOM 3052 C C . ASP A 1 391 ? -5.174 -8.660 -23.950 1.00 95.25 391 ASP A C 1
ATOM 3054 O O . ASP A 1 391 ? -5.364 -9.799 -24.363 1.00 95.25 391 ASP A O 1
ATOM 3058 N N . MET A 1 392 ? -4.559 -7.740 -24.696 1.00 94.69 392 MET A N 1
ATOM 3059 C CA . MET A 1 392 ? -4.144 -7.949 -26.085 1.00 94.69 392 MET A CA 1
ATOM 3060 C C . MET A 1 392 ? -2.797 -8.672 -26.228 1.00 94.69 392 MET A C 1
ATOM 3062 O O . MET A 1 392 ? -2.323 -8.837 -27.358 1.00 94.69 392 MET A O 1
ATOM 3066 N N . SER A 1 393 ? -2.135 -9.031 -25.125 1.00 95.06 393 SER A N 1
ATOM 3067 C CA . SER A 1 393 ? -0.843 -9.721 -25.167 1.00 95.06 393 SER A CA 1
ATOM 3068 C C . SER A 1 393 ? -1.001 -11.189 -25.559 1.00 95.06 393 SER A C 1
ATOM 3070 O O . SER A 1 393 ? -1.974 -11.857 -25.205 1.00 95.06 393 SER A O 1
ATOM 3072 N N . THR A 1 394 ? -0.025 -11.707 -26.293 1.00 94.50 394 THR A N 1
ATOM 3073 C CA . THR A 1 394 ? 0.080 -13.144 -26.583 1.00 94.50 394 THR A CA 1
ATOM 3074 C C . THR A 1 394 ? 0.585 -13.911 -25.359 1.00 94.50 394 THR A C 1
ATOM 3076 O O . THR A 1 394 ? 1.101 -13.315 -24.411 1.00 94.50 394 THR A O 1
ATOM 3079 N N . VAL A 1 395 ? 0.435 -15.238 -25.360 1.00 93.88 395 VAL A N 1
ATOM 3080 C CA . VAL A 1 395 ? 0.967 -16.089 -24.279 1.00 93.88 395 VAL A CA 1
ATOM 3081 C C . VAL A 1 395 ? 2.486 -15.938 -24.208 1.00 93.88 395 VAL A C 1
ATOM 3083 O O . VAL A 1 395 ? 3.041 -15.709 -23.139 1.00 93.88 395 VAL A O 1
ATOM 3086 N N . GLU A 1 396 ? 3.141 -15.928 -25.365 1.00 93.50 396 GLU A N 1
ATOM 3087 C CA . GLU A 1 396 ? 4.585 -15.788 -25.501 1.00 93.50 396 GLU A CA 1
ATOM 3088 C C . GLU A 1 396 ? 5.084 -14.442 -24.951 1.00 93.50 396 GLU A C 1
ATOM 3090 O O . GLU A 1 396 ? 6.101 -14.384 -24.261 1.00 93.50 396 GLU A O 1
ATOM 3095 N N . GLU A 1 397 ? 4.358 -13.349 -25.208 1.00 95.06 397 GLU A N 1
ATOM 3096 C CA . GLU A 1 397 ? 4.670 -12.034 -24.633 1.00 95.06 397 GLU A CA 1
ATOM 3097 C C . GLU A 1 397 ? 4.556 -12.032 -23.105 1.00 95.06 397 GLU A C 1
ATOM 3099 O O . GLU A 1 397 ? 5.406 -11.445 -22.426 1.00 95.06 397 GLU A O 1
ATOM 3104 N N . ARG A 1 398 ? 3.531 -12.690 -22.550 1.00 94.81 398 ARG A N 1
ATOM 3105 C CA . ARG A 1 398 ? 3.364 -12.795 -21.095 1.00 94.81 398 ARG A CA 1
ATOM 3106 C C . ARG A 1 398 ? 4.441 -13.659 -20.461 1.00 94.81 398 ARG A C 1
ATOM 3108 O O . ARG A 1 398 ? 4.936 -13.274 -19.404 1.00 94.81 398 ARG A O 1
ATOM 3115 N N . ASP A 1 399 ? 4.841 -14.747 -21.107 1.00 92.81 399 ASP A N 1
ATOM 3116 C CA . ASP A 1 399 ? 5.918 -15.625 -20.642 1.00 92.81 399 ASP A CA 1
ATOM 3117 C C . ASP A 1 399 ? 7.273 -14.905 -20.655 1.00 92.81 399 ASP A C 1
ATOM 3119 O O . ASP A 1 399 ? 8.030 -14.966 -19.685 1.00 92.81 399 ASP A O 1
ATOM 3123 N N . LEU A 1 400 ? 7.567 -14.138 -21.710 1.00 91.94 400 LEU A N 1
ATOM 3124 C CA . LEU A 1 400 ? 8.782 -13.317 -21.783 1.00 91.94 400 LEU A CA 1
ATOM 3125 C C . LEU A 1 400 ? 8.790 -12.183 -20.751 1.00 91.94 400 LEU A C 1
ATOM 3127 O O . LEU A 1 400 ? 9.851 -11.792 -20.260 1.00 91.94 400 LEU A O 1
ATOM 3131 N N . ALA A 1 401 ? 7.616 -11.646 -20.425 1.00 93.50 401 ALA A N 1
ATOM 3132 C CA . ALA A 1 401 ? 7.439 -10.620 -19.407 1.00 93.50 401 ALA A CA 1
ATOM 3133 C C . ALA A 1 401 ? 6.977 -11.190 -18.061 1.00 93.50 401 ALA A C 1
ATOM 3135 O O . ALA A 1 401 ? 6.376 -10.447 -17.277 1.00 93.50 401 ALA A O 1
ATOM 3136 N N . TRP A 1 402 ? 7.260 -12.472 -17.790 1.00 93.38 402 TRP A N 1
ATOM 3137 C CA . TRP A 1 402 ? 6.798 -13.138 -16.579 1.00 93.38 402 TRP A CA 1
ATOM 3138 C C . TRP A 1 402 ? 7.157 -12.322 -15.343 1.00 93.38 402 TRP A C 1
ATOM 3140 O O . TRP A 1 402 ? 8.294 -11.867 -15.157 1.00 93.38 402 TRP A O 1
ATOM 3150 N N . MET A 1 403 ? 6.165 -12.121 -14.485 1.00 92.19 403 MET A N 1
ATOM 3151 C CA . MET A 1 403 ? 6.374 -11.475 -13.204 1.00 92.19 403 MET A CA 1
ATOM 3152 C C . MET A 1 403 ? 5.415 -12.053 -12.160 1.00 92.19 403 MET A C 1
ATOM 3154 O O . MET A 1 403 ? 4.260 -12.342 -12.485 1.00 92.19 403 MET A O 1
ATOM 3158 N N . PRO A 1 404 ? 5.870 -12.202 -10.903 1.00 91.94 404 PRO A N 1
ATOM 3159 C CA . PRO A 1 404 ? 5.068 -12.829 -9.860 1.00 91.94 404 PRO A CA 1
ATOM 3160 C C . PRO A 1 404 ? 3.807 -12.011 -9.573 1.00 91.94 404 PRO A C 1
ATOM 3162 O O . PRO A 1 404 ? 3.793 -10.796 -9.745 1.00 91.94 404 PRO A O 1
ATOM 3165 N N . SER A 1 405 ? 2.747 -12.649 -9.096 1.00 92.62 405 SER A N 1
ATOM 3166 C CA . SER A 1 405 ? 1.507 -11.994 -8.646 1.00 92.62 405 SER A CA 1
ATOM 3167 C C . SER A 1 405 ? 1.708 -11.020 -7.472 1.00 92.62 405 SER A C 1
ATOM 3169 O O . SER A 1 405 ? 1.001 -10.007 -7.362 1.00 92.62 405 SER A O 1
ATOM 3171 N N . THR A 1 406 ? 2.681 -11.295 -6.602 1.00 89.38 406 THR A N 1
ATOM 3172 C CA . THR A 1 406 ? 3.005 -10.505 -5.407 1.00 89.38 406 THR A CA 1
ATOM 3173 C C . THR A 1 406 ? 4.425 -9.944 -5.453 1.00 89.38 406 THR A C 1
ATOM 3175 O O . THR A 1 406 ? 5.247 -10.297 -6.298 1.00 89.38 406 THR A O 1
ATOM 3178 N N . ASN A 1 407 ? 4.716 -9.026 -4.532 1.00 84.12 407 ASN A N 1
ATOM 3179 C CA . ASN A 1 407 ? 6.037 -8.419 -4.375 1.00 84.12 407 ASN A CA 1
ATOM 3180 C C . ASN A 1 407 ? 6.853 -9.076 -3.244 1.00 84.12 407 ASN A C 1
ATOM 3182 O O . ASN A 1 407 ? 7.879 -8.534 -2.831 1.00 84.12 407 ASN A O 1
ATOM 3186 N N . ASP A 1 408 ? 6.427 -10.248 -2.760 1.00 83.12 408 ASP A N 1
ATOM 3187 C CA . ASP A 1 408 ? 6.988 -10.902 -1.571 1.00 83.12 408 ASP A CA 1
ATOM 3188 C C . ASP A 1 408 ? 8.477 -11.212 -1.723 1.00 83.12 408 ASP A C 1
ATOM 3190 O O . ASP A 1 408 ? 9.251 -11.044 -0.785 1.00 83.12 408 ASP A O 1
ATOM 3194 N N . ALA A 1 409 ? 8.915 -11.600 -2.925 1.00 80.75 409 ALA A N 1
ATOM 3195 C CA . ALA A 1 409 ? 10.326 -11.863 -3.195 1.00 80.75 409 ALA A CA 1
ATOM 3196 C C . ALA A 1 409 ? 11.199 -10.608 -3.004 1.00 80.75 409 ALA A C 1
ATOM 3198 O O . ALA A 1 409 ? 12.296 -10.686 -2.445 1.00 80.75 409 ALA A O 1
ATOM 3199 N N . ASN A 1 410 ? 10.711 -9.441 -3.435 1.00 79.69 410 ASN A N 1
ATOM 3200 C CA . ASN A 1 410 ? 11.434 -8.178 -3.287 1.00 79.69 410 ASN A CA 1
ATOM 3201 C C . ASN A 1 410 ? 11.368 -7.669 -1.840 1.00 79.69 410 ASN A C 1
ATOM 3203 O O . ASN A 1 410 ? 12.384 -7.231 -1.298 1.00 79.69 410 ASN A O 1
ATOM 3207 N N . GLU A 1 411 ? 10.206 -7.770 -1.190 1.00 80.38 411 GLU A N 1
ATOM 3208 C CA . GLU A 1 411 ? 10.030 -7.409 0.224 1.00 80.38 411 GLU A CA 1
ATOM 3209 C C . GLU A 1 411 ? 10.876 -8.305 1.140 1.00 80.38 411 GLU A C 1
ATOM 3211 O O . GLU A 1 411 ? 11.548 -7.815 2.051 1.00 80.38 411 GLU A O 1
ATOM 3216 N N . GLY A 1 412 ? 10.948 -9.602 0.843 1.00 83.88 412 GLY A N 1
ATOM 3217 C CA . GLY A 1 412 ? 11.809 -10.566 1.521 1.00 83.88 412 GLY A CA 1
ATOM 3218 C C . GLY A 1 412 ? 13.299 -10.285 1.312 1.00 83.88 412 GLY A C 1
ATOM 3219 O O . GLY A 1 412 ? 14.086 -10.391 2.259 1.00 83.88 412 GLY A O 1
ATOM 3220 N N . ALA A 1 413 ? 13.706 -9.858 0.111 1.00 84.12 413 ALA A N 1
ATOM 3221 C CA . ALA A 1 413 ? 15.080 -9.427 -0.152 1.00 84.12 413 ALA A CA 1
ATOM 3222 C C . ALA A 1 413 ? 15.442 -8.172 0.660 1.00 84.12 413 ALA A C 1
ATOM 3224 O O . ALA A 1 413 ? 16.503 -8.128 1.288 1.00 84.12 413 ALA A O 1
ATOM 3225 N N . LEU A 1 414 ? 14.539 -7.190 0.728 1.00 84.19 414 LEU A N 1
ATOM 3226 C CA . LEU A 1 414 ? 14.711 -5.993 1.553 1.00 84.19 414 LEU A CA 1
ATOM 3227 C C . LEU A 1 414 ? 14.766 -6.335 3.050 1.00 84.19 414 LEU A C 1
ATOM 3229 O O . LEU A 1 414 ? 15.617 -5.816 3.777 1.00 84.19 414 LEU A O 1
ATOM 3233 N N . GLY A 1 415 ? 13.899 -7.234 3.517 1.00 84.94 415 GLY A N 1
ATOM 3234 C CA . GLY A 1 415 ? 13.925 -7.747 4.887 1.00 84.94 415 GLY A CA 1
ATOM 3235 C C . GLY A 1 415 ? 15.262 -8.412 5.218 1.00 84.94 415 GLY A C 1
ATOM 3236 O O . GLY A 1 415 ? 15.901 -8.073 6.217 1.00 84.94 415 GLY A O 1
ATOM 3237 N N . SER A 1 416 ? 15.741 -9.281 4.327 1.00 86.69 416 SER A N 1
ATOM 3238 C CA . SER A 1 416 ? 17.040 -9.954 4.450 1.00 86.69 416 SER A CA 1
ATOM 3239 C C . SER A 1 416 ? 18.201 -8.960 4.487 1.00 86.69 416 SER A C 1
ATOM 3241 O O . SER A 1 416 ? 19.120 -9.096 5.296 1.00 86.69 416 SER A O 1
ATOM 3243 N N . PHE A 1 417 ? 18.151 -7.926 3.647 1.00 88.00 417 PHE A N 1
ATOM 3244 C CA . PHE A 1 417 ? 19.116 -6.831 3.646 1.00 88.00 417 PHE A CA 1
ATOM 3245 C C . PHE A 1 417 ? 19.136 -6.073 4.980 1.00 88.00 417 PHE A C 1
ATOM 3247 O O . PHE A 1 417 ? 20.206 -5.876 5.561 1.00 88.00 417 PHE A O 1
ATOM 3254 N N . ARG A 1 418 ? 17.966 -5.706 5.517 1.00 87.06 418 ARG A N 1
ATOM 3255 C CA . ARG A 1 418 ? 17.848 -5.007 6.809 1.00 87.06 418 ARG A CA 1
ATOM 3256 C C . ARG A 1 418 ? 18.433 -5.836 7.953 1.00 87.06 418 ARG A C 1
ATOM 3258 O O . ARG A 1 418 ? 19.188 -5.302 8.765 1.00 87.06 418 ARG A O 1
ATOM 3265 N N . VAL A 1 419 ? 18.125 -7.133 8.010 1.00 88.81 419 VAL A N 1
ATOM 3266 C CA . VAL A 1 419 ? 18.694 -8.053 9.013 1.00 88.81 419 VAL A CA 1
ATOM 3267 C C . VAL A 1 419 ? 20.214 -8.138 8.869 1.00 88.81 419 VAL A C 1
ATOM 3269 O O . VAL A 1 419 ? 20.937 -8.015 9.859 1.00 88.81 419 VAL A O 1
ATOM 3272 N N . TYR A 1 420 ? 20.710 -8.275 7.638 1.00 90.94 420 TYR A N 1
ATOM 3273 C CA . TYR A 1 420 ? 22.141 -8.338 7.360 1.00 90.94 420 TYR A CA 1
ATOM 3274 C C . TYR A 1 420 ? 22.876 -7.072 7.827 1.00 90.94 420 TYR A C 1
ATOM 3276 O O . TYR A 1 420 ? 23.903 -7.173 8.499 1.00 90.94 420 TYR A O 1
ATOM 3284 N N . LEU A 1 421 ? 22.349 -5.881 7.525 1.00 89.12 421 LEU A N 1
ATOM 3285 C CA . LEU A 1 421 ? 22.973 -4.621 7.936 1.00 89.12 421 LEU A CA 1
ATOM 3286 C C . LEU A 1 421 ? 22.954 -4.397 9.448 1.00 89.12 421 LEU A C 1
ATOM 3288 O O . LEU A 1 421 ? 23.908 -3.829 9.970 1.00 89.12 421 LEU A O 1
ATOM 3292 N N . ARG A 1 422 ? 21.929 -4.866 10.170 1.00 88.62 422 ARG A N 1
ATOM 3293 C CA . ARG A 1 422 ? 21.936 -4.815 11.644 1.00 88.62 422 ARG A CA 1
ATOM 3294 C C . ARG A 1 422 ? 23.099 -5.615 12.226 1.00 88.62 422 ARG A C 1
ATOM 3296 O O . ARG A 1 422 ? 23.740 -5.157 13.164 1.00 88.62 422 ARG A O 1
ATOM 3303 N N . ALA A 1 423 ? 23.389 -6.783 11.654 1.00 91.38 423 ALA A N 1
ATOM 3304 C CA . ALA A 1 423 ? 24.514 -7.613 12.079 1.00 91.38 423 ALA A CA 1
ATOM 3305 C C . ALA A 1 423 ? 25.872 -7.077 11.588 1.00 91.38 423 ALA A C 1
ATOM 3307 O O . ALA A 1 423 ? 26.892 -7.288 12.242 1.00 91.38 423 ALA A O 1
ATOM 3308 N N . LYS A 1 424 ? 25.906 -6.414 10.423 1.00 91.56 424 LYS A N 1
ATOM 3309 C CA . LYS A 1 424 ? 27.139 -5.961 9.758 1.00 91.56 424 LYS A CA 1
ATOM 3310 C C . LYS A 1 424 ? 27.012 -4.525 9.223 1.00 91.56 424 LYS A C 1
ATOM 3312 O O . LYS A 1 424 ? 27.046 -4.325 8.003 1.00 91.56 424 LYS A O 1
ATOM 3317 N N . PRO A 1 425 ? 26.921 -3.519 10.110 1.00 89.12 425 PRO A N 1
ATOM 3318 C CA . PRO A 1 425 ? 26.576 -2.142 9.740 1.00 89.12 425 PRO A CA 1
ATOM 3319 C C . PRO A 1 425 ? 27.650 -1.428 8.913 1.00 89.12 425 PRO A C 1
ATOM 3321 O O . PRO A 1 425 ? 27.352 -0.468 8.210 1.00 89.12 425 PRO A O 1
ATOM 3324 N N . SER A 1 426 ? 28.898 -1.897 8.962 1.00 87.12 426 SER A N 1
ATOM 3325 C CA . SER A 1 426 ? 29.992 -1.380 8.136 1.00 87.12 426 SER A CA 1
ATOM 3326 C C . SER A 1 426 ? 29.966 -1.898 6.695 1.00 87.12 426 SER A C 1
ATOM 3328 O O . SER A 1 426 ? 30.780 -1.453 5.883 1.00 87.12 426 SER A O 1
ATOM 3330 N N . THR A 1 427 ? 29.061 -2.827 6.356 1.00 87.12 427 THR A N 1
ATOM 3331 C CA . THR A 1 427 ? 29.000 -3.379 5.001 1.00 87.12 427 THR A CA 1
ATOM 3332 C C . THR A 1 427 ? 28.482 -2.337 4.020 1.00 87.12 427 THR A C 1
ATOM 3334 O O . THR A 1 427 ? 27.415 -1.751 4.174 1.00 87.12 427 THR A O 1
ATOM 3337 N N . SER A 1 428 ? 29.265 -2.161 2.972 1.00 83.50 428 SER A N 1
ATOM 3338 C CA . SER A 1 428 ? 28.964 -1.391 1.777 1.00 83.50 428 SER A CA 1
ATOM 3339 C C . SER A 1 428 ? 27.743 -1.930 1.013 1.00 83.50 428 SER A C 1
ATOM 3341 O O . SER A 1 428 ? 27.557 -3.145 0.921 1.00 83.50 428 SER A O 1
ATOM 3343 N N . MET A 1 429 ? 26.944 -1.052 0.390 1.00 84.75 429 MET A N 1
ATOM 3344 C CA . MET A 1 429 ? 25.846 -1.478 -0.502 1.00 84.75 429 MET A CA 1
ATOM 3345 C C . MET A 1 429 ? 26.358 -2.319 -1.670 1.00 84.75 429 MET A C 1
ATOM 3347 O O . MET A 1 429 ? 25.776 -3.347 -2.007 1.00 84.75 429 MET A O 1
ATOM 3351 N N . HIS A 1 430 ? 27.478 -1.901 -2.261 1.00 83.62 430 HIS A N 1
ATOM 3352 C CA . HIS A 1 430 ? 28.119 -2.622 -3.354 1.00 83.62 430 HIS A CA 1
ATOM 3353 C C . HIS A 1 430 ? 28.553 -4.023 -2.904 1.00 83.62 430 HIS A C 1
ATOM 3355 O O . HIS A 1 430 ? 28.291 -5.010 -3.587 1.00 83.62 430 HIS A O 1
ATOM 3361 N N . GLN A 1 431 ? 29.154 -4.130 -1.716 1.00 85.44 431 GLN A N 1
ATOM 3362 C CA . GLN A 1 431 ? 29.569 -5.414 -1.154 1.00 85.44 431 GLN A CA 1
ATOM 3363 C C . GLN A 1 431 ? 28.379 -6.327 -0.836 1.00 85.44 431 GLN A C 1
ATOM 3365 O O . GLN A 1 431 ? 28.446 -7.525 -1.114 1.00 85.44 431 GLN A O 1
ATOM 3370 N N . TYR A 1 432 ? 27.292 -5.785 -0.280 1.00 90.38 432 TYR A N 1
ATOM 3371 C CA . TYR A 1 432 ? 26.071 -6.555 -0.044 1.00 90.38 432 TYR A CA 1
ATOM 3372 C C . TYR A 1 432 ? 25.492 -7.089 -1.357 1.00 90.38 432 TYR A C 1
ATOM 3374 O O . TYR A 1 432 ? 25.260 -8.293 -1.468 1.00 90.38 432 TYR A O 1
ATOM 3382 N N . ASN A 1 433 ? 25.326 -6.222 -2.360 1.00 88.75 433 ASN A N 1
ATOM 3383 C CA . ASN A 1 433 ? 24.795 -6.601 -3.668 1.00 88.75 433 ASN A CA 1
ATOM 3384 C C . ASN A 1 433 ? 25.665 -7.675 -4.330 1.00 88.75 433 ASN A C 1
ATOM 3386 O O . ASN A 1 433 ? 25.135 -8.685 -4.786 1.00 88.75 433 ASN A O 1
ATOM 3390 N N . ALA A 1 434 ? 26.991 -7.519 -4.302 1.00 87.44 434 ALA A N 1
ATOM 3391 C CA . ALA A 1 434 ? 27.919 -8.523 -4.816 1.00 87.44 434 ALA A CA 1
ATOM 3392 C C . ALA A 1 434 ? 27.743 -9.882 -4.116 1.00 87.44 434 ALA A C 1
ATOM 3394 O O . ALA A 1 434 ? 27.626 -10.903 -4.785 1.00 87.44 434 ALA A O 1
ATOM 3395 N N . GLN A 1 435 ? 27.651 -9.915 -2.781 1.00 89.31 435 GLN A N 1
ATOM 3396 C CA . GLN A 1 435 ? 27.425 -11.163 -2.037 1.00 89.31 435 GLN A CA 1
ATOM 3397 C C . GLN A 1 435 ? 26.039 -11.771 -2.280 1.00 89.31 435 GLN A C 1
ATOM 3399 O O . GLN A 1 435 ? 25.887 -12.993 -2.271 1.00 89.31 435 GLN A O 1
ATOM 3404 N N . ALA A 1 436 ? 25.010 -10.938 -2.431 1.00 88.56 436 ALA A N 1
ATOM 3405 C CA . ALA A 1 436 ? 23.655 -11.388 -2.717 1.00 88.56 436 ALA A CA 1
ATOM 3406 C C . ALA A 1 436 ? 23.589 -12.049 -4.100 1.00 88.56 436 ALA A C 1
ATOM 3408 O O . ALA A 1 436 ? 23.114 -13.178 -4.204 1.00 88.56 436 ALA A O 1
ATOM 3409 N N . VAL A 1 437 ? 24.147 -11.397 -5.125 1.00 88.56 437 VAL A N 1
ATOM 3410 C CA . VAL A 1 437 ? 24.232 -11.931 -6.494 1.00 88.56 437 VAL A CA 1
ATOM 3411 C C . VAL A 1 437 ? 25.091 -13.193 -6.538 1.00 88.56 437 VAL A C 1
ATOM 3413 O O . VAL A 1 437 ? 24.658 -14.196 -7.096 1.00 88.56 437 VAL A O 1
ATOM 3416 N N . PHE A 1 438 ? 26.257 -13.185 -5.885 1.00 89.31 438 PHE A N 1
ATOM 3417 C CA . PHE A 1 438 ? 27.159 -14.338 -5.827 1.00 89.31 438 PHE A CA 1
ATOM 3418 C C . PHE A 1 438 ? 26.474 -15.594 -5.274 1.00 89.31 438 PHE A C 1
ATOM 3420 O O . PHE A 1 438 ? 26.641 -16.689 -5.808 1.00 89.31 438 PHE A O 1
ATOM 3427 N N . ARG A 1 439 ? 25.681 -15.435 -4.206 1.00 87.94 439 ARG A N 1
ATOM 3428 C CA . ARG A 1 439 ? 24.914 -16.537 -3.612 1.00 87.94 439 ARG A CA 1
ATOM 3429 C C . ARG A 1 439 ? 23.739 -16.953 -4.487 1.00 87.94 439 ARG A C 1
ATOM 3431 O O . ARG A 1 439 ? 23.556 -18.141 -4.707 1.00 87.94 439 ARG A O 1
ATOM 3438 N N . ARG A 1 440 ? 22.963 -15.986 -4.986 1.00 85.25 440 ARG A N 1
ATOM 3439 C CA . ARG A 1 440 ? 21.751 -16.245 -5.776 1.00 85.25 440 ARG A CA 1
ATOM 3440 C C . ARG A 1 440 ? 22.048 -16.949 -7.098 1.00 85.25 440 ARG A C 1
ATOM 3442 O O . ARG A 1 440 ? 21.259 -17.781 -7.518 1.00 85.25 440 ARG A O 1
ATOM 3449 N N . ASN A 1 441 ? 23.172 -16.623 -7.727 1.00 90.25 441 ASN A N 1
ATOM 3450 C CA . ASN A 1 441 ? 23.583 -17.208 -9.001 1.00 90.25 441 ASN A CA 1
ATOM 3451 C C . ASN A 1 441 ? 24.440 -18.470 -8.828 1.00 90.25 441 ASN A C 1
ATOM 3453 O O . ASN A 1 441 ? 25.050 -18.910 -9.798 1.00 90.25 441 ASN A O 1
ATOM 3457 N N . GLU A 1 442 ? 24.578 -18.984 -7.600 1.00 89.81 442 GLU A N 1
ATOM 3458 C CA . GLU A 1 442 ? 25.438 -20.129 -7.278 1.00 89.81 442 GLU A CA 1
ATOM 3459 C C . GLU A 1 442 ? 26.855 -19.987 -7.858 1.00 89.81 442 GLU A C 1
ATOM 3461 O O . GLU A 1 442 ? 27.486 -20.949 -8.298 1.00 89.81 442 GLU A O 1
ATOM 3466 N N . THR A 1 443 ? 27.383 -18.758 -7.863 1.00 90.25 443 THR A N 1
ATOM 3467 C CA . THR A 1 443 ? 28.623 -18.415 -8.571 1.00 90.25 443 THR A CA 1
ATOM 3468 C C . THR A 1 443 ? 29.808 -19.246 -8.083 1.00 90.25 443 THR A C 1
ATOM 3470 O O . THR A 1 443 ? 30.703 -19.545 -8.865 1.00 90.25 443 THR A O 1
ATOM 3473 N N . GLN A 1 444 ? 29.790 -19.710 -6.829 1.00 91.62 444 GLN A N 1
ATOM 3474 C CA . GLN A 1 444 ? 30.804 -20.629 -6.314 1.00 91.62 444 GLN A CA 1
ATOM 3475 C C . GLN A 1 444 ? 30.847 -21.965 -7.073 1.00 91.62 444 GLN A C 1
ATOM 3477 O O . GLN A 1 444 ? 31.939 -22.459 -7.340 1.00 91.62 444 GLN A O 1
ATOM 3482 N N . LEU A 1 445 ? 29.698 -22.549 -7.436 1.00 92.25 445 LEU A N 1
ATOM 3483 C CA . LEU A 1 445 ? 29.655 -23.800 -8.204 1.00 92.25 445 LEU A CA 1
ATOM 3484 C C . LEU A 1 445 ? 30.231 -23.593 -9.603 1.00 92.25 445 LEU A C 1
ATOM 3486 O O . LEU A 1 445 ? 31.046 -24.393 -10.058 1.00 92.25 445 LEU A O 1
ATOM 3490 N N . PHE A 1 446 ? 29.869 -22.481 -10.248 1.00 91.75 446 PHE A N 1
ATOM 3491 C CA . PHE A 1 446 ? 30.438 -22.094 -11.536 1.00 91.75 446 PHE A CA 1
ATOM 3492 C C . PHE A 1 446 ? 31.959 -21.918 -11.452 1.00 91.75 446 PHE A C 1
ATOM 3494 O O . PHE A 1 446 ? 32.685 -22.499 -12.255 1.00 91.75 446 PHE A O 1
ATOM 3501 N N . MET A 1 447 ? 32.449 -21.178 -10.454 1.00 92.38 447 MET A N 1
ATOM 3502 C CA . MET A 1 447 ? 33.883 -20.970 -10.246 1.00 92.38 447 MET A CA 1
ATOM 3503 C C . MET A 1 447 ? 34.614 -22.291 -10.008 1.00 92.38 447 MET A C 1
ATOM 3505 O O . MET A 1 447 ? 35.633 -22.534 -10.640 1.00 92.38 447 MET A O 1
ATOM 3509 N N . ASN A 1 448 ? 34.080 -23.173 -9.162 1.00 91.81 448 ASN A N 1
ATOM 3510 C CA . ASN A 1 448 ? 34.686 -24.482 -8.904 1.00 91.81 448 ASN A CA 1
ATOM 3511 C C . ASN A 1 448 ? 34.763 -25.352 -10.168 1.00 91.81 448 ASN A C 1
ATOM 3513 O O . ASN A 1 448 ? 35.682 -26.150 -10.305 1.00 91.81 448 ASN A O 1
ATOM 3517 N N . ALA A 1 449 ? 33.789 -25.221 -11.072 1.00 93.38 449 ALA A N 1
ATOM 3518 C CA . ALA A 1 449 ? 33.715 -26.018 -12.292 1.00 93.38 449 ALA A CA 1
ATOM 3519 C C . ALA A 1 449 ? 34.523 -25.442 -13.465 1.00 93.38 449 ALA A C 1
ATOM 3521 O O . ALA A 1 449 ? 34.814 -26.179 -14.409 1.00 93.38 449 ALA A O 1
ATOM 3522 N N . LYS A 1 450 ? 34.801 -24.132 -13.469 1.00 93.94 450 LYS A N 1
ATOM 3523 C CA . LYS A 1 450 ? 35.320 -23.422 -14.650 1.00 93.94 450 LYS A CA 1
ATOM 3524 C C . LYS A 1 450 ? 36.619 -22.668 -14.433 1.00 93.94 450 LYS A C 1
ATOM 3526 O O . LYS A 1 450 ? 37.270 -22.397 -15.431 1.00 93.94 450 LYS A O 1
ATOM 3531 N N . PHE A 1 451 ? 36.961 -22.300 -13.202 1.00 93.94 451 PHE A N 1
ATOM 3532 C CA . PHE A 1 451 ? 38.138 -21.472 -12.953 1.00 93.94 451 PHE A CA 1
ATOM 3533 C C . PHE A 1 451 ? 39.346 -22.334 -12.627 1.00 93.94 451 PHE A C 1
ATOM 3535 O O . PHE A 1 451 ? 39.255 -23.273 -11.833 1.00 93.94 451 PHE A O 1
ATOM 3542 N N . ASP A 1 452 ? 40.487 -21.945 -13.179 1.00 93.19 452 ASP A N 1
ATOM 3543 C CA . ASP A 1 452 ? 41.798 -22.408 -12.742 1.00 93.19 452 ASP A CA 1
ATOM 3544 C C . ASP A 1 452 ? 42.468 -21.402 -11.781 1.00 93.19 452 ASP A C 1
ATOM 3546 O O . ASP A 1 452 ? 41.861 -20.429 -11.318 1.00 93.19 452 ASP A O 1
ATOM 3550 N N . GLU A 1 453 ? 43.727 -21.644 -11.412 1.00 91.88 453 GLU A N 1
ATOM 3551 C CA . GLU A 1 453 ? 44.455 -20.756 -10.499 1.00 91.88 453 GLU A CA 1
ATOM 3552 C C . GLU A 1 453 ? 44.723 -19.355 -11.077 1.00 91.88 453 GLU A C 1
ATOM 3554 O O . GLU A 1 453 ? 44.751 -18.379 -10.310 1.00 91.88 453 GLU A O 1
ATOM 3559 N N . GLU A 1 454 ? 44.896 -19.227 -12.395 1.00 93.38 454 GLU A N 1
ATOM 3560 C CA . GLU A 1 454 ? 45.147 -17.947 -13.063 1.00 93.38 454 GLU A CA 1
ATOM 3561 C C . GLU A 1 454 ? 43.867 -17.106 -13.110 1.00 93.38 454 GLU A C 1
ATOM 3563 O O . GLU A 1 454 ? 43.908 -15.923 -12.750 1.00 93.38 454 GLU A O 1
ATOM 3568 N N . ASP A 1 455 ? 42.710 -17.713 -13.385 1.00 92.38 455 ASP A N 1
ATOM 3569 C CA . ASP A 1 455 ? 41.404 -17.046 -13.280 1.00 92.38 455 ASP A CA 1
ATOM 3570 C C . ASP A 1 455 ? 41.163 -16.516 -11.859 1.00 92.38 455 ASP A C 1
ATOM 3572 O O . ASP A 1 455 ? 40.806 -15.351 -11.646 1.00 92.38 455 ASP A O 1
ATOM 3576 N N . GLN A 1 456 ? 41.436 -17.347 -10.846 1.00 90.00 456 GLN A N 1
ATOM 3577 C CA . GLN A 1 456 ? 41.305 -16.965 -9.436 1.00 90.00 456 GLN A CA 1
ATOM 3578 C C . GLN A 1 456 ? 42.257 -15.820 -9.061 1.00 90.00 456 GLN A C 1
ATOM 3580 O O . GLN A 1 456 ? 41.954 -14.966 -8.218 1.00 90.00 456 GLN A O 1
ATOM 3585 N N . LYS A 1 457 ? 43.455 -15.783 -9.642 1.00 92.69 457 LYS A N 1
ATOM 3586 C CA . LYS A 1 457 ? 44.419 -14.695 -9.440 1.00 92.69 457 LYS A CA 1
ATOM 3587 C C . LYS A 1 457 ? 43.963 -13.411 -10.134 1.00 92.69 457 LYS A C 1
ATOM 3589 O O . LYS A 1 457 ? 44.026 -12.352 -9.499 1.00 92.69 457 LYS A O 1
ATOM 3594 N N . TYR A 1 458 ? 43.444 -13.507 -11.356 1.00 93.81 458 TYR A N 1
ATOM 3595 C CA . TYR A 1 458 ? 42.901 -12.384 -12.116 1.00 93.81 458 TYR A CA 1
ATOM 3596 C C . TYR A 1 458 ? 41.748 -11.706 -11.371 1.00 93.81 458 TYR A C 1
ATOM 3598 O O . TYR A 1 458 ? 41.840 -10.515 -11.063 1.00 93.81 458 TYR A O 1
ATOM 3606 N N . ILE A 1 459 ? 40.718 -12.456 -10.958 1.00 90.06 459 ILE A N 1
ATOM 3607 C CA . ILE A 1 459 ? 39.559 -11.876 -10.253 1.00 90.06 459 ILE A CA 1
ATOM 3608 C C . ILE A 1 459 ? 39.953 -11.225 -8.920 1.00 90.06 459 ILE A C 1
ATOM 3610 O O . ILE A 1 459 ? 39.378 -10.209 -8.534 1.00 90.06 459 ILE A O 1
ATOM 3614 N N . ARG A 1 460 ? 40.963 -11.759 -8.213 1.00 88.31 460 ARG A N 1
ATOM 3615 C CA . ARG A 1 460 ? 41.498 -11.147 -6.981 1.00 88.31 460 ARG A CA 1
ATOM 3616 C C . ARG A 1 460 ? 42.246 -9.848 -7.271 1.00 88.31 460 ARG A C 1
ATOM 3618 O O . ARG A 1 460 ? 42.272 -8.956 -6.421 1.00 88.31 460 ARG A O 1
ATOM 3625 N N . GLY A 1 461 ? 42.903 -9.743 -8.423 1.00 91.62 461 GLY A N 1
ATOM 3626 C CA . GLY A 1 461 ? 43.482 -8.491 -8.913 1.00 91.62 461 GLY A CA 1
ATOM 3627 C C . GLY A 1 461 ? 42.395 -7.469 -9.236 1.00 91.62 461 GLY A C 1
ATOM 3628 O O . GLY A 1 461 ? 42.434 -6.345 -8.735 1.00 91.62 461 GLY A O 1
ATOM 3629 N N . GLU A 1 462 ? 41.377 -7.893 -9.976 1.00 89.88 462 GLU A N 1
ATOM 3630 C CA . GLU A 1 462 ? 40.289 -7.029 -10.423 1.00 89.88 462 GLU A CA 1
ATOM 3631 C C . GLU A 1 462 ? 39.414 -6.538 -9.261 1.00 89.88 462 GLU A C 1
ATOM 3633 O O . GLU A 1 462 ? 39.116 -5.349 -9.162 1.00 89.88 462 GLU A O 1
ATOM 3638 N N . ALA A 1 463 ? 39.104 -7.403 -8.292 1.00 83.38 463 ALA A N 1
ATOM 3639 C CA . ALA A 1 463 ? 38.403 -7.011 -7.071 1.00 83.38 463 ALA A CA 1
ATOM 3640 C C . ALA A 1 463 ? 39.175 -5.941 -6.278 1.00 83.38 463 ALA A C 1
ATOM 3642 O O . ALA A 1 463 ? 38.571 -4.989 -5.777 1.00 83.38 463 ALA A O 1
ATOM 3643 N N . ARG A 1 464 ? 40.511 -6.050 -6.201 1.00 85.31 464 ARG A N 1
ATOM 3644 C CA . ARG A 1 464 ? 41.365 -5.024 -5.576 1.00 85.31 464 ARG A CA 1
ATOM 3645 C C . ARG A 1 464 ? 41.347 -3.717 -6.368 1.00 85.31 464 ARG A C 1
ATOM 3647 O O . ARG A 1 464 ? 41.263 -2.655 -5.755 1.00 85.31 464 ARG A O 1
ATOM 3654 N N . ARG A 1 465 ? 41.368 -3.779 -7.704 1.00 88.69 465 ARG A N 1
ATOM 3655 C CA . ARG A 1 465 ? 41.258 -2.603 -8.584 1.00 88.69 465 ARG A CA 1
ATOM 3656 C C . ARG A 1 465 ? 39.929 -1.871 -8.380 1.00 88.69 465 ARG A C 1
ATOM 3658 O O . ARG A 1 465 ? 39.927 -0.657 -8.186 1.00 88.69 465 ARG A O 1
ATOM 3665 N N . ILE A 1 466 ? 38.816 -2.605 -8.353 1.00 82.12 466 ILE A N 1
ATOM 3666 C CA . ILE A 1 466 ? 37.476 -2.050 -8.115 1.00 82.12 466 ILE A CA 1
ATOM 3667 C C . ILE A 1 466 ? 37.391 -1.436 -6.715 1.00 82.12 466 ILE A C 1
ATOM 3669 O O . ILE A 1 466 ? 36.917 -0.314 -6.574 1.00 82.12 466 ILE A O 1
ATOM 3673 N N . GLN A 1 467 ? 37.905 -2.099 -5.676 1.00 77.25 467 GLN A N 1
ATOM 3674 C CA . GLN A 1 467 ? 37.937 -1.513 -4.329 1.00 77.25 467 GLN A CA 1
ATOM 3675 C C . GLN A 1 467 ? 38.789 -0.235 -4.264 1.00 77.25 467 GLN A C 1
ATOM 3677 O O . GLN A 1 467 ? 38.406 0.724 -3.591 1.00 77.25 467 GLN A O 1
ATOM 3682 N N . ALA A 1 468 ? 39.908 -0.191 -4.990 1.00 83.31 468 ALA A N 1
ATOM 3683 C CA . ALA A 1 468 ? 40.779 0.979 -5.063 1.00 83.31 468 ALA A CA 1
ATOM 3684 C C . ALA A 1 468 ? 40.173 2.152 -5.861 1.00 83.31 468 ALA A C 1
ATOM 3686 O O . ALA A 1 468 ? 40.568 3.294 -5.633 1.00 83.31 468 ALA A O 1
ATOM 3687 N N . SER A 1 469 ? 39.198 1.903 -6.747 1.00 83.56 469 SER A N 1
ATOM 3688 C CA . SER A 1 469 ? 38.544 2.936 -7.576 1.00 83.56 469 SER A CA 1
ATOM 3689 C C . SER A 1 469 ? 37.838 4.028 -6.761 1.00 83.56 469 SER A C 1
ATOM 3691 O O . SER A 1 469 ? 37.667 5.153 -7.227 1.00 83.56 469 SER A O 1
ATOM 3693 N N . GLY A 1 470 ? 37.414 3.714 -5.531 1.00 81.75 470 GLY A N 1
ATOM 3694 C CA . GLY A 1 470 ? 36.679 4.644 -4.679 1.00 81.75 470 GLY A CA 1
ATOM 3695 C C . GLY A 1 470 ? 35.271 4.989 -5.183 1.00 81.75 470 GLY A C 1
ATOM 3696 O O . GLY A 1 470 ? 34.690 5.957 -4.688 1.00 81.75 470 GLY A O 1
ATOM 3697 N N . GLU A 1 471 ? 34.701 4.215 -6.113 1.00 80.06 471 GLU A N 1
ATOM 3698 C CA . GLU A 1 471 ? 33.363 4.441 -6.684 1.00 80.06 471 GLU A CA 1
ATOM 3699 C C . GLU A 1 471 ? 32.280 4.609 -5.613 1.00 80.06 471 GLU A C 1
ATOM 3701 O O . GLU A 1 471 ? 31.496 5.554 -5.660 1.00 80.06 471 GLU A O 1
ATOM 3706 N N . GLU A 1 472 ? 32.283 3.778 -4.570 1.00 77.06 472 GLU A N 1
ATOM 3707 C CA . GLU A 1 472 ? 31.315 3.908 -3.478 1.00 77.06 472 GLU A CA 1
ATOM 3708 C C . GLU A 1 472 ? 31.485 5.224 -2.700 1.00 77.06 472 GLU A C 1
ATOM 3710 O O . GLU A 1 472 ? 30.508 5.857 -2.291 1.00 77.06 472 GLU A O 1
ATOM 3715 N N . LYS A 1 473 ? 32.727 5.685 -2.512 1.00 83.31 473 LYS A N 1
ATOM 3716 C CA . LYS A 1 473 ? 33.008 6.983 -1.881 1.00 83.31 473 LYS A CA 1
ATOM 3717 C C . LYS A 1 473 ? 32.516 8.125 -2.770 1.00 83.31 473 LYS A C 1
ATOM 3719 O O . LYS A 1 473 ? 31.971 9.098 -2.246 1.00 83.31 473 LYS A O 1
ATOM 3724 N N . ALA A 1 474 ? 32.681 8.012 -4.087 1.00 85.25 474 ALA A N 1
ATOM 3725 C CA . ALA A 1 474 ? 32.149 8.969 -5.052 1.00 85.25 474 ALA A CA 1
ATOM 3726 C C . ALA A 1 474 ? 30.611 8.984 -5.042 1.00 85.25 474 ALA A C 1
ATOM 3728 O O . ALA A 1 474 ? 30.019 10.057 -4.941 1.00 85.25 474 ALA A O 1
ATOM 3729 N N . GLN A 1 475 ? 29.963 7.817 -5.017 1.00 80.56 475 GLN A N 1
ATOM 3730 C CA . GLN A 1 475 ? 28.507 7.688 -4.935 1.00 80.56 475 GLN A CA 1
ATOM 3731 C C . GLN A 1 475 ? 27.956 8.286 -3.632 1.00 80.56 475 GLN A C 1
ATOM 3733 O O . GLN A 1 475 ? 27.018 9.083 -3.663 1.00 80.56 475 GLN A O 1
ATOM 3738 N N . LYS A 1 476 ? 28.580 7.989 -2.482 1.00 83.19 476 LYS A N 1
ATOM 3739 C CA . LYS A 1 476 ? 28.231 8.600 -1.185 1.00 83.19 476 LYS A CA 1
ATOM 3740 C C . LYS A 1 476 ? 28.386 10.123 -1.217 1.00 83.19 476 LYS A C 1
ATOM 3742 O O . LYS A 1 476 ? 27.515 10.836 -0.722 1.00 83.19 476 LYS A O 1
ATOM 3747 N N . ARG A 1 477 ? 29.458 10.642 -1.830 1.00 87.38 477 ARG A N 1
ATOM 3748 C CA . ARG A 1 477 ? 29.648 12.091 -2.028 1.00 87.38 477 ARG A CA 1
ATOM 3749 C C . ARG A 1 477 ? 28.553 12.690 -2.907 1.00 87.38 477 ARG A C 1
ATOM 3751 O O . ARG A 1 477 ? 28.007 13.722 -2.532 1.00 87.38 477 ARG A O 1
ATOM 3758 N N . ALA A 1 478 ? 28.201 12.048 -4.018 1.00 86.50 478 ALA A N 1
ATOM 3759 C CA . ALA A 1 478 ? 27.129 12.497 -4.904 1.00 86.50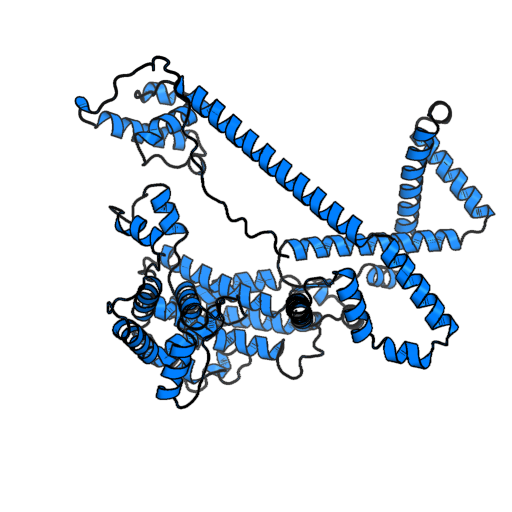 478 ALA A CA 1
ATOM 3760 C C . ALA A 1 478 ? 25.773 12.545 -4.181 1.00 86.50 478 ALA A C 1
ATOM 3762 O O . ALA A 1 478 ? 25.072 13.553 -4.268 1.00 86.50 478 ALA A O 1
ATOM 3763 N N . LEU A 1 479 ? 25.451 11.522 -3.382 1.00 83.00 479 LEU A N 1
ATOM 3764 C CA . LEU A 1 479 ? 24.240 11.494 -2.557 1.00 83.00 479 LEU A CA 1
ATOM 3765 C C . LEU A 1 479 ? 24.212 12.666 -1.563 1.00 83.00 479 LEU A C 1
ATOM 3767 O O . LEU A 1 479 ? 23.207 13.366 -1.454 1.00 83.00 479 LEU A O 1
ATOM 3771 N N . ILE A 1 480 ? 25.326 12.916 -0.866 1.00 88.75 480 ILE A N 1
ATOM 3772 C CA . ILE A 1 480 ? 25.443 14.039 0.075 1.00 88.75 480 ILE A CA 1
ATOM 3773 C C . ILE A 1 480 ? 25.310 15.379 -0.655 1.00 88.75 480 ILE A C 1
ATOM 3775 O O . ILE A 1 480 ? 24.622 16.264 -0.155 1.00 88.75 480 ILE A O 1
ATOM 3779 N N . MET A 1 481 ? 25.931 15.548 -1.825 1.00 90.94 481 MET A N 1
ATOM 3780 C CA . MET A 1 481 ? 25.802 16.773 -2.622 1.00 90.94 481 MET A CA 1
ATOM 3781 C C . MET A 1 481 ? 24.357 17.006 -3.065 1.00 90.94 481 MET A C 1
ATOM 3783 O O . MET A 1 481 ? 23.853 18.115 -2.907 1.00 90.94 481 MET A O 1
ATOM 3787 N N . SER A 1 482 ? 23.667 15.962 -3.528 1.00 86.19 482 SER A N 1
ATOM 3788 C CA . SER A 1 482 ? 22.247 16.036 -3.882 1.00 86.19 482 SER A CA 1
ATOM 3789 C C . SER A 1 482 ? 21.387 16.427 -2.679 1.00 86.19 482 SER A C 1
ATOM 3791 O O . SER A 1 482 ? 20.570 17.342 -2.774 1.00 86.19 482 SER A O 1
ATOM 3793 N N . LYS A 1 483 ? 21.610 15.802 -1.513 1.00 84.62 483 LYS A N 1
ATOM 3794 C CA . LYS A 1 483 ? 20.909 16.163 -0.270 1.00 84.62 483 LYS A CA 1
ATOM 3795 C C . LYS A 1 483 ? 21.191 17.607 0.141 1.00 84.62 483 LYS A C 1
ATOM 3797 O O . LYS A 1 483 ? 20.259 18.330 0.471 1.00 84.62 483 LYS A O 1
ATOM 3802 N N . LYS A 1 484 ? 22.444 18.063 0.063 1.00 91.25 484 LYS A N 1
ATOM 3803 C CA . LYS A 1 484 ? 22.813 19.462 0.337 1.00 91.25 484 LYS A CA 1
ATOM 3804 C C . LYS A 1 484 ? 22.123 20.434 -0.618 1.00 91.25 484 LYS A C 1
ATOM 3806 O O . LYS A 1 484 ? 21.613 21.448 -0.160 1.00 91.25 484 LYS A O 1
ATOM 3811 N N . ALA A 1 485 ? 22.063 20.120 -1.911 1.00 90.62 485 ALA A N 1
ATOM 3812 C CA . ALA A 1 485 ? 21.353 20.937 -2.892 1.00 90.62 485 ALA A CA 1
ATOM 3813 C C . ALA A 1 485 ? 19.845 20.993 -2.598 1.00 90.62 485 ALA A C 1
ATOM 3815 O O . ALA A 1 485 ? 19.240 22.061 -2.676 1.00 90.62 485 ALA A O 1
ATOM 3816 N N . HIS A 1 486 ? 19.248 19.867 -2.199 1.00 84.25 486 HIS A N 1
ATOM 3817 C CA . HIS A 1 486 ? 17.845 19.809 -1.796 1.00 84.25 486 HIS A CA 1
ATOM 3818 C C . HIS A 1 486 ? 17.569 20.641 -0.534 1.00 84.25 486 HIS A C 1
ATOM 3820 O O . HIS A 1 486 ? 16.622 21.425 -0.514 1.00 84.25 486 HIS A O 1
ATOM 3826 N N . VAL A 1 487 ? 18.431 20.539 0.485 1.00 90.75 487 VAL A N 1
ATOM 3827 C CA . VAL A 1 487 ? 18.354 21.359 1.706 1.00 90.75 487 VAL A CA 1
ATOM 3828 C C . VAL A 1 487 ? 18.501 22.843 1.375 1.00 90.75 487 VAL A C 1
ATOM 3830 O O . VAL A 1 487 ? 17.673 23.638 1.806 1.00 90.75 487 VAL A O 1
ATOM 3833 N N . ALA A 1 488 ? 19.489 23.222 0.562 1.00 91.31 488 ALA A N 1
ATOM 3834 C CA . ALA A 1 488 ? 19.690 24.609 0.149 1.00 91.31 488 ALA A CA 1
ATOM 3835 C C . ALA A 1 488 ? 18.477 25.159 -0.620 1.00 91.31 488 ALA A C 1
ATOM 3837 O O . ALA A 1 488 ? 18.073 26.301 -0.410 1.00 91.31 488 ALA A O 1
ATOM 3838 N N . LYS A 1 489 ? 17.855 24.337 -1.475 1.00 90.94 489 LYS A N 1
ATOM 3839 C CA . LYS A 1 489 ? 16.614 24.698 -2.166 1.00 90.94 489 LYS A CA 1
ATOM 3840 C C . LYS A 1 489 ? 15.468 24.926 -1.179 1.00 90.94 489 LYS A C 1
ATOM 3842 O O . LYS A 1 489 ? 14.822 25.965 -1.271 1.00 90.94 489 LYS A O 1
ATOM 3847 N N . ARG A 1 490 ? 15.247 24.005 -0.229 1.00 87.44 490 ARG A N 1
ATOM 3848 C CA . ARG A 1 490 ? 14.222 24.162 0.820 1.00 87.44 490 ARG A CA 1
ATOM 3849 C C . ARG A 1 490 ? 14.453 25.445 1.621 1.00 87.44 490 ARG A C 1
ATOM 3851 O O . ARG A 1 490 ? 13.563 26.279 1.675 1.00 87.44 490 ARG A O 1
ATOM 3858 N N . GLN A 1 491 ? 15.678 25.679 2.092 1.00 90.19 491 GLN A N 1
ATOM 3859 C CA . GLN A 1 491 ? 16.050 26.906 2.809 1.00 90.19 491 GLN A CA 1
ATOM 3860 C C . GLN A 1 491 ? 15.806 28.177 1.984 1.00 90.19 491 GLN A C 1
ATOM 3862 O O . GLN A 1 491 ? 15.305 29.169 2.509 1.00 90.19 491 GLN A O 1
ATOM 3867 N N . ALA A 1 492 ? 16.132 28.169 0.689 1.00 91.12 492 ALA A N 1
ATOM 3868 C CA . ALA A 1 492 ? 15.867 29.303 -0.192 1.00 91.12 492 ALA A CA 1
ATOM 3869 C C . ALA A 1 492 ? 14.361 29.535 -0.399 1.00 91.12 492 ALA A C 1
ATOM 3871 O O . ALA A 1 492 ? 13.913 30.683 -0.455 1.00 91.12 492 ALA A O 1
ATOM 3872 N N . ASP A 1 493 ? 13.576 28.466 -0.519 1.00 86.81 493 ASP A N 1
ATOM 3873 C CA . ASP A 1 493 ? 12.123 28.547 -0.648 1.00 86.81 493 ASP A CA 1
ATOM 3874 C C . ASP A 1 493 ? 11.472 29.029 0.659 1.00 86.81 493 ASP A C 1
ATOM 3876 O O . ASP A 1 493 ? 10.586 29.888 0.611 1.00 86.81 493 ASP A O 1
ATOM 3880 N N . ASP A 1 494 ? 11.970 28.596 1.816 1.00 86.06 494 ASP A N 1
ATOM 3881 C CA . ASP A 1 494 ? 11.534 29.062 3.135 1.00 86.06 494 ASP A CA 1
ATOM 3882 C C . ASP A 1 494 ? 11.903 30.530 3.365 1.00 86.06 494 ASP A C 1
ATOM 3884 O O . ASP A 1 494 ? 11.050 31.323 3.764 1.00 86.06 494 ASP A O 1
ATOM 3888 N N . ALA A 1 495 ? 13.115 30.953 2.995 1.00 90.25 495 ALA A N 1
ATOM 3889 C CA . ALA A 1 495 ? 13.518 32.358 3.046 1.00 90.25 495 ALA A CA 1
ATOM 3890 C C . ALA A 1 495 ? 12.642 33.242 2.139 1.00 90.25 495 ALA A C 1
ATOM 3892 O O . ALA A 1 495 ? 12.245 34.342 2.531 1.00 90.25 495 ALA A O 1
ATOM 3893 N N . LYS A 1 496 ? 12.276 32.764 0.939 1.00 90.31 496 LYS A N 1
ATOM 3894 C CA . LYS A 1 496 ? 11.321 33.461 0.057 1.00 90.31 496 LYS A CA 1
ATOM 3895 C C . LYS A 1 496 ? 9.927 33.537 0.680 1.00 90.31 496 LYS A C 1
ATOM 3897 O O . LYS A 1 496 ? 9.279 34.578 0.560 1.00 90.31 496 LYS A O 1
ATOM 3902 N N . ARG A 1 497 ? 9.444 32.457 1.306 1.00 85.88 497 ARG A N 1
ATOM 3903 C CA . ARG A 1 497 ? 8.148 32.428 2.010 1.00 85.88 497 ARG A CA 1
ATOM 3904 C C . ARG A 1 497 ? 8.145 33.416 3.173 1.00 85.88 497 ARG A C 1
ATOM 3906 O O . ARG A 1 497 ? 7.202 34.198 3.277 1.00 85.88 497 ARG A O 1
ATOM 3913 N N . LEU A 1 498 ? 9.216 33.441 3.966 1.00 86.69 498 LEU A N 1
ATOM 3914 C CA . LEU A 1 498 ? 9.393 34.369 5.077 1.00 86.69 498 LEU A CA 1
ATOM 3915 C C . LEU A 1 498 ? 9.435 35.816 4.587 1.00 86.69 498 LEU A C 1
ATOM 3917 O O . LEU A 1 498 ? 8.636 36.620 5.046 1.00 86.69 498 LEU A O 1
ATOM 3921 N N . LYS A 1 499 ? 10.260 36.136 3.582 1.00 90.25 499 LYS A N 1
ATOM 3922 C CA . LYS A 1 499 ? 10.328 37.489 3.008 1.00 90.25 499 LYS A CA 1
ATOM 3923 C C . LYS A 1 499 ? 8.963 37.969 2.509 1.00 90.25 499 LYS A C 1
ATOM 3925 O O . LYS A 1 499 ? 8.546 39.066 2.861 1.00 90.25 499 LYS A O 1
ATOM 3930 N N . LYS A 1 500 ? 8.230 37.133 1.762 1.00 86.50 500 LYS A N 1
ATOM 3931 C CA . LYS A 1 500 ? 6.866 37.462 1.306 1.00 86.50 500 LYS A CA 1
ATOM 3932 C C . LYS A 1 500 ? 5.895 37.664 2.470 1.00 86.50 500 LYS A C 1
ATOM 3934 O O . LYS A 1 500 ? 5.028 38.530 2.386 1.00 86.50 500 LYS A O 1
ATOM 3939 N N . ARG A 1 501 ? 6.011 36.865 3.537 1.00 81.56 501 ARG A N 1
ATOM 3940 C CA . ARG A 1 501 ? 5.206 37.017 4.757 1.00 81.56 501 ARG A CA 1
ATOM 3941 C C . ARG A 1 501 ? 5.520 38.346 5.443 1.00 81.56 501 ARG A C 1
ATOM 3943 O O . ARG A 1 501 ? 4.592 39.103 5.699 1.00 81.56 501 ARG A O 1
ATOM 3950 N N . THR A 1 502 ? 6.796 38.671 5.639 1.00 82.50 502 THR A N 1
ATOM 3951 C CA . THR A 1 502 ? 7.248 39.920 6.266 1.00 82.50 502 THR A CA 1
ATOM 3952 C C . THR A 1 502 ? 6.866 41.152 5.446 1.00 82.50 502 THR A C 1
ATOM 3954 O O . THR A 1 502 ? 6.315 42.095 6.001 1.00 82.50 502 THR A O 1
ATOM 3957 N N . GLU A 1 503 ? 7.087 41.153 4.127 1.00 86.19 503 GLU A N 1
ATOM 3958 C CA . GLU A 1 503 ? 6.663 42.246 3.235 1.00 86.19 503 GLU A CA 1
ATOM 3959 C C . GLU A 1 503 ? 5.152 42.474 3.319 1.00 86.19 503 GLU A C 1
ATOM 3961 O O . GLU A 1 503 ? 4.692 43.614 3.385 1.00 86.19 503 GLU A O 1
ATOM 3966 N N . LYS A 1 504 ? 4.376 41.387 3.380 1.00 81.94 504 LYS A N 1
ATOM 3967 C CA . LYS A 1 504 ? 2.926 41.469 3.520 1.00 81.94 504 LYS A CA 1
ATOM 3968 C C . LYS A 1 504 ? 2.497 41.976 4.897 1.00 81.94 504 LYS A C 1
ATOM 3970 O O . LYS A 1 504 ? 1.583 42.786 4.974 1.00 81.94 504 LYS A O 1
ATOM 3975 N N . GLU A 1 505 ? 3.135 41.528 5.973 1.00 78.75 505 GLU A N 1
ATOM 3976 C CA . GLU A 1 505 ? 2.878 42.030 7.328 1.00 78.75 505 GLU A CA 1
ATOM 3977 C C . GLU A 1 505 ? 3.222 43.521 7.445 1.00 78.75 505 GLU A C 1
ATOM 3979 O O . GLU A 1 505 ? 2.458 44.278 8.040 1.00 78.75 505 GLU A O 1
ATOM 3984 N N . ILE A 1 506 ? 4.320 43.968 6.826 1.00 83.31 506 ILE A N 1
ATOM 3985 C CA . ILE A 1 506 ? 4.678 45.390 6.740 1.00 83.31 506 ILE A CA 1
ATOM 3986 C C . ILE A 1 506 ? 3.611 46.162 5.960 1.00 83.31 506 ILE A C 1
ATOM 3988 O O . ILE A 1 506 ? 3.139 47.178 6.457 1.00 83.31 506 ILE A O 1
ATOM 3992 N N . HIS A 1 507 ? 3.200 45.685 4.780 1.00 82.88 507 HIS A N 1
ATOM 3993 C CA . HIS A 1 507 ? 2.141 46.317 3.981 1.00 82.88 507 HIS A CA 1
ATOM 3994 C C . HIS A 1 507 ? 0.841 46.464 4.778 1.00 82.88 507 HIS A C 1
ATOM 3996 O O . HIS A 1 507 ? 0.291 47.558 4.866 1.00 82.88 507 HIS A O 1
ATOM 4002 N N . LEU A 1 508 ? 0.397 45.393 5.442 1.00 82.31 508 LEU A N 1
ATOM 4003 C CA . LEU A 1 508 ? -0.838 45.399 6.229 1.00 82.31 508 LEU A CA 1
ATOM 4004 C C . LEU A 1 508 ? -0.786 46.366 7.420 1.00 82.31 508 LEU A C 1
ATOM 4006 O O . LEU A 1 508 ? -1.814 46.948 7.743 1.00 82.31 508 LEU A O 1
ATOM 4010 N N . LYS A 1 509 ? 0.382 46.615 8.031 1.00 80.56 509 LYS A N 1
ATOM 4011 C CA . LYS A 1 509 ? 0.521 47.629 9.100 1.00 80.56 509 LYS A CA 1
ATOM 4012 C C . LYS A 1 509 ? 0.184 49.052 8.639 1.00 80.56 509 LYS A C 1
ATOM 4014 O O . LYS A 1 509 ? -0.178 49.877 9.473 1.00 80.56 509 LYS A O 1
ATOM 4019 N N . TRP A 1 510 ? 0.318 49.347 7.345 1.00 78.31 510 TRP A N 1
ATOM 4020 C CA . TRP A 1 510 ? 0.023 50.666 6.768 1.00 78.31 510 TRP A CA 1
ATOM 4021 C C . TRP A 1 510 ? -1.395 50.787 6.204 1.00 78.31 510 TRP A C 1
ATOM 4023 O O . TRP A 1 510 ? -1.827 51.890 5.865 1.00 78.31 510 TRP A O 1
ATOM 4033 N N . VAL A 1 511 ? -2.125 49.676 6.095 1.00 82.62 511 VAL A N 1
ATOM 4034 C CA . VAL A 1 511 ? -3.506 49.665 5.614 1.00 82.62 511 VAL A CA 1
ATOM 4035 C C . VAL A 1 511 ? -4.443 49.850 6.807 1.00 82.62 511 VAL A C 1
ATOM 4037 O O . VAL A 1 511 ? -4.452 49.055 7.741 1.00 82.62 511 VAL A O 1
ATOM 4040 N N . ASN A 1 512 ? -5.262 50.902 6.770 1.00 81.81 512 ASN A N 1
ATOM 4041 C CA . ASN A 1 512 ? -6.256 51.147 7.813 1.00 81.81 512 ASN A CA 1
ATOM 4042 C C . ASN A 1 512 ? -7.444 50.194 7.664 1.00 81.81 512 ASN A C 1
ATOM 4044 O O . ASN A 1 512 ? -7.897 49.924 6.549 1.00 81.81 512 ASN A O 1
ATOM 4048 N N . ILE A 1 513 ? -7.991 49.742 8.790 1.00 82.00 513 ILE A N 1
ATOM 4049 C CA . ILE A 1 513 ? -9.237 48.977 8.809 1.00 82.00 513 ILE A CA 1
ATOM 4050 C C . ILE A 1 513 ? -10.417 49.883 8.425 1.00 82.00 513 ILE A C 1
ATOM 4052 O O . ILE A 1 513 ? -10.577 50.978 8.965 1.00 82.00 513 ILE A O 1
ATOM 4056 N N . ILE A 1 514 ? -11.231 49.444 7.465 1.00 83.81 514 ILE A N 1
ATOM 4057 C CA . ILE A 1 514 ? -12.419 50.171 7.002 1.00 83.81 514 ILE A CA 1
ATOM 4058 C C . ILE A 1 514 ? -13.658 49.502 7.598 1.00 83.81 514 ILE A C 1
ATOM 4060 O O . ILE A 1 514 ? -13.858 48.299 7.428 1.00 83.81 514 ILE A O 1
ATOM 4064 N N . LEU A 1 515 ? -14.488 50.296 8.280 1.00 80.56 515 LEU A N 1
ATOM 4065 C CA . LEU A 1 515 ? -15.744 49.857 8.904 1.00 80.56 515 LEU A CA 1
ATOM 4066 C C . LEU A 1 515 ? -16.994 50.314 8.129 1.00 80.56 515 LEU A C 1
ATOM 4068 O O . LEU A 1 515 ? -18.110 49.939 8.473 1.00 80.56 515 LEU A O 1
ATOM 4072 N N . ASP A 1 516 ? -16.827 51.113 7.073 1.00 82.75 516 ASP A N 1
ATOM 4073 C CA . ASP A 1 516 ? -17.934 51.579 6.237 1.00 82.75 516 ASP A CA 1
ATOM 4074 C C . ASP A 1 516 ? -18.176 50.634 5.049 1.00 82.75 516 ASP A C 1
ATOM 4076 O O . ASP A 1 516 ? -17.325 50.455 4.169 1.00 82.75 516 ASP A O 1
ATOM 4080 N N . LYS A 1 517 ? -19.379 50.055 4.990 1.00 83.62 517 LYS A N 1
ATOM 4081 C CA . LYS A 1 517 ? -19.779 49.126 3.920 1.00 83.62 517 LYS A CA 1
ATOM 4082 C C . LYS A 1 517 ? -19.800 49.781 2.538 1.00 83.62 517 LYS A C 1
ATOM 4084 O O . LYS A 1 517 ? -19.494 49.130 1.536 1.00 83.62 517 LYS A O 1
ATOM 4089 N N . GLY A 1 518 ? -20.154 51.064 2.459 1.00 81.75 518 GLY A N 1
ATOM 4090 C CA . GLY A 1 518 ? -20.173 51.824 1.209 1.00 81.75 518 GLY A CA 1
ATOM 4091 C C . GLY A 1 518 ? -18.774 52.020 0.621 1.00 81.75 518 GLY A C 1
ATOM 4092 O O . GLY A 1 518 ? -18.607 51.974 -0.600 1.00 81.75 518 GLY A O 1
ATOM 4093 N N . GLN A 1 519 ? -17.764 52.181 1.474 1.00 82.38 519 GLN A N 1
ATOM 4094 C CA . GLN A 1 519 ? -16.355 52.275 1.101 1.00 82.38 519 GLN A CA 1
ATOM 4095 C C . GLN A 1 519 ? -15.777 50.912 0.714 1.00 82.38 519 GLN A C 1
ATOM 4097 O O . GLN A 1 519 ? -15.128 50.817 -0.328 1.00 82.38 519 GLN A O 1
ATOM 4102 N N . ILE A 1 520 ? -16.082 49.844 1.461 1.00 84.81 520 ILE A N 1
ATOM 4103 C CA . ILE A 1 520 ? -15.631 48.477 1.138 1.00 84.81 520 ILE A CA 1
ATOM 4104 C C . ILE A 1 520 ? -16.091 48.051 -0.262 1.00 84.81 520 ILE A C 1
ATOM 4106 O O . ILE A 1 520 ? -15.316 47.486 -1.034 1.00 84.81 520 ILE A O 1
ATOM 4110 N N . ARG A 1 521 ? -17.325 48.385 -0.654 1.00 86.88 521 ARG A N 1
ATOM 4111 C CA . ARG A 1 521 ? -17.876 48.032 -1.977 1.00 86.88 521 ARG A CA 1
ATOM 4112 C C . ARG A 1 521 ? -17.122 48.661 -3.155 1.00 86.88 521 ARG A C 1
ATOM 4114 O O . ARG A 1 521 ? -17.191 48.127 -4.265 1.00 86.88 521 ARG A O 1
ATOM 4121 N N . LYS A 1 522 ? -16.386 49.753 -2.924 1.00 87.69 522 LYS A N 1
ATOM 4122 C CA . LYS A 1 522 ? -15.590 50.467 -3.939 1.00 87.69 522 LYS A CA 1
ATOM 4123 C C . LYS A 1 522 ? -14.178 49.899 -4.111 1.00 87.69 522 LYS A C 1
ATOM 4125 O O . LYS A 1 522 ? -13.515 50.252 -5.082 1.00 87.69 522 LYS A O 1
ATOM 4130 N N . LEU A 1 523 ? -13.737 49.011 -3.219 1.00 87.31 523 LEU A N 1
ATOM 4131 C CA . LEU A 1 523 ? -12.391 48.441 -3.244 1.00 87.31 523 LEU A CA 1
ATOM 4132 C C . LEU A 1 523 ? -12.199 47.415 -4.373 1.00 87.31 523 LEU A C 1
ATOM 4134 O O . LEU A 1 523 ? -13.134 46.745 -4.846 1.00 87.31 523 LEU A O 1
ATOM 4138 N N . SER A 1 524 ? -10.948 47.282 -4.798 1.00 87.62 524 SER A N 1
ATOM 4139 C CA . SER A 1 524 ? -10.469 46.235 -5.697 1.00 87.62 524 SER A CA 1
ATOM 4140 C C . SER A 1 524 ? -10.295 44.899 -4.962 1.00 87.62 524 SER A C 1
ATOM 4142 O O . SER A 1 524 ? -10.228 44.839 -3.737 1.00 87.62 524 SER A O 1
ATOM 4144 N N . ASN A 1 525 ? -10.213 43.786 -5.699 1.00 83.19 525 ASN A N 1
ATOM 4145 C CA . ASN A 1 525 ? -10.058 42.459 -5.084 1.00 83.19 525 ASN A CA 1
ATOM 4146 C C . ASN A 1 525 ? -8.805 42.328 -4.185 1.00 83.19 525 ASN A C 1
ATOM 4148 O O . ASN A 1 525 ? -8.918 41.697 -3.135 1.00 83.19 525 ASN A O 1
ATOM 4152 N N . PRO A 1 526 ? -7.627 42.889 -4.537 1.00 84.00 526 PRO A N 1
ATOM 4153 C CA . PRO A 1 526 ? -6.471 42.904 -3.637 1.00 84.00 526 PRO A CA 1
ATOM 4154 C C . PRO A 1 526 ? -6.736 43.660 -2.330 1.00 84.00 526 PRO A C 1
ATOM 4156 O O . PRO A 1 526 ? -6.465 43.128 -1.259 1.00 84.00 526 PRO A O 1
ATOM 4159 N N . GLU A 1 527 ? -7.344 44.843 -2.407 1.00 84.44 527 GLU A N 1
ATOM 4160 C CA . GLU A 1 527 ? -7.661 45.668 -1.232 1.00 84.44 527 GLU A CA 1
ATOM 4161 C C . GLU A 1 527 ? -8.711 45.000 -0.333 1.00 84.44 527 GLU A C 1
ATOM 4163 O O . GLU A 1 527 ? -8.594 45.030 0.890 1.00 84.44 527 GLU A O 1
ATOM 4168 N N . LEU A 1 528 ? -9.704 44.324 -0.921 1.00 85.94 528 LEU A N 1
ATOM 4169 C CA . LEU A 1 528 ? -10.670 43.509 -0.177 1.00 85.94 528 LEU A CA 1
ATOM 4170 C C . LEU A 1 528 ? -9.989 42.359 0.570 1.00 85.94 528 LEU A C 1
ATOM 4172 O O . LEU A 1 528 ? -10.352 42.056 1.703 1.00 85.94 528 LEU A O 1
ATOM 4176 N N . LEU A 1 529 ? -8.989 41.718 -0.038 1.00 83.81 529 LEU A N 1
ATOM 4177 C CA . LEU A 1 529 ? -8.216 40.659 0.610 1.00 83.81 529 LEU A CA 1
ATOM 4178 C C . LEU A 1 529 ? -7.344 41.183 1.757 1.00 83.81 529 LEU A C 1
ATOM 4180 O O . LEU A 1 529 ? -7.183 40.469 2.750 1.00 83.81 529 LEU A O 1
ATOM 4184 N N . ASP A 1 530 ? -6.807 42.395 1.635 1.00 86.12 530 ASP A N 1
ATOM 4185 C CA . ASP A 1 530 ? -6.074 43.058 2.714 1.00 86.12 530 ASP A CA 1
ATOM 4186 C C . ASP A 1 530 ? -7.014 43.402 3.876 1.00 86.12 530 ASP A C 1
ATOM 4188 O O . ASP A 1 530 ? -6.722 43.046 5.017 1.00 86.12 530 ASP A O 1
ATOM 4192 N N . GLN A 1 531 ? -8.199 43.958 3.591 1.00 85.06 531 GLN A N 1
ATOM 4193 C CA . GLN A 1 531 ? -9.240 44.189 4.602 1.00 85.06 531 GLN A CA 1
ATOM 4194 C C . GLN A 1 531 ? -9.678 42.884 5.277 1.00 85.06 531 GLN A C 1
ATOM 4196 O O . GLN A 1 531 ? -9.735 42.820 6.500 1.00 85.06 531 GLN A O 1
ATOM 4201 N N . ILE A 1 532 ? -9.900 41.804 4.521 1.00 83.81 532 ILE A N 1
ATOM 4202 C CA . ILE A 1 532 ? -10.220 40.478 5.083 1.00 83.81 532 ILE A CA 1
ATOM 4203 C C . ILE A 1 532 ? -9.142 40.034 6.073 1.00 83.81 532 ILE A C 1
ATOM 4205 O O . ILE A 1 532 ? -9.452 39.450 7.110 1.00 83.81 532 ILE A O 1
ATOM 4209 N N . GLN A 1 533 ? -7.872 40.290 5.761 1.00 80.81 533 GLN A N 1
ATOM 4210 C CA . GLN A 1 533 ? -6.764 39.889 6.614 1.00 80.81 533 GLN A CA 1
ATOM 4211 C C . GLN A 1 533 ? -6.605 40.786 7.852 1.00 80.81 533 GLN A C 1
ATOM 4213 O O . GLN A 1 533 ? -6.207 40.270 8.892 1.00 80.81 533 GLN A O 1
ATOM 4218 N N . LEU A 1 534 ? -6.968 42.070 7.772 1.00 82.25 534 LEU A N 1
ATOM 4219 C CA . LEU A 1 534 ? -7.015 43.002 8.910 1.00 82.25 534 LEU A CA 1
ATOM 4220 C C . LEU A 1 534 ? -8.202 42.753 9.850 1.00 82.25 534 LEU A C 1
ATOM 4222 O O . LEU A 1 534 ? -8.080 42.899 11.065 1.00 82.25 534 LEU A O 1
ATOM 4226 N N . HIS A 1 535 ? -9.347 42.354 9.299 1.00 77.81 535 HIS A N 1
ATOM 4227 C CA . HIS A 1 535 ? -10.553 42.036 10.066 1.00 77.81 535 HIS A CA 1
ATOM 4228 C C . HIS A 1 535 ? -10.471 40.655 10.742 1.00 77.81 535 HIS A C 1
ATOM 4230 O O . HIS A 1 535 ? -11.056 40.457 11.803 1.00 77.81 535 HIS A O 1
ATOM 4236 N N . ARG A 1 536 ? -9.704 39.703 10.188 1.00 76.94 536 ARG A N 1
ATOM 4237 C CA . ARG A 1 536 ? -9.627 38.311 10.682 1.00 76.94 536 ARG A CA 1
ATOM 4238 C C . ARG A 1 536 ? -9.161 38.147 12.144 1.00 76.94 536 ARG A C 1
ATOM 4240 O O . ARG A 1 536 ? -9.745 37.306 12.818 1.00 76.94 536 ARG A O 1
ATOM 4247 N N . PRO A 1 537 ? -8.165 38.890 12.667 1.00 71.44 537 PRO A N 1
ATOM 4248 C CA . PRO A 1 537 ? -7.802 38.823 14.087 1.00 71.44 537 PRO A CA 1
ATOM 4249 C C . PRO A 1 537 ? -8.920 39.269 15.038 1.00 71.44 537 PRO A C 1
ATOM 4251 O O . PRO A 1 537 ? -8.914 38.885 16.199 1.00 71.44 537 PRO A O 1
ATOM 4254 N N . HIS A 1 538 ? -9.863 40.078 14.549 1.00 69.31 538 HIS A N 1
ATOM 4255 C CA . HIS A 1 538 ? -10.948 40.668 15.337 1.00 69.31 538 HIS A CA 1
ATOM 4256 C C . HIS A 1 538 ? -12.283 39.938 15.137 1.00 69.31 538 HIS A C 1
ATOM 4258 O O . HIS A 1 538 ? -13.207 40.088 15.932 1.00 69.31 538 HIS A O 1
ATOM 4264 N N . ASN A 1 539 ? -12.389 39.145 14.069 1.00 68.62 539 ASN A N 1
ATOM 4265 C CA . ASN A 1 539 ? -13.535 38.304 13.775 1.00 68.62 539 ASN A CA 1
ATOM 4266 C C . ASN A 1 539 ? -13.065 36.970 13.173 1.00 68.62 539 ASN A C 1
ATOM 4268 O O . ASN A 1 539 ? -12.788 36.851 11.974 1.00 68.62 539 ASN A O 1
ATOM 4272 N N . HIS A 1 540 ? -13.007 35.950 14.028 1.00 65.00 540 HIS A N 1
ATOM 4273 C CA . HIS A 1 540 ? -12.555 34.606 13.668 1.00 65.00 540 HIS A CA 1
ATOM 4274 C C . HIS A 1 540 ? -13.519 33.864 12.721 1.00 65.00 540 HIS A C 1
ATOM 4276 O O . HIS A 1 540 ? -13.107 32.892 12.090 1.00 65.00 540 HIS A O 1
ATOM 4282 N N . ASN A 1 541 ? -14.751 34.357 12.529 1.00 65.69 541 ASN A N 1
ATOM 4283 C CA . ASN A 1 541 ? -15.747 33.755 11.631 1.00 65.69 541 ASN A CA 1
ATOM 4284 C C . ASN A 1 541 ? -15.531 34.113 10.148 1.00 65.69 541 ASN A C 1
ATOM 4286 O O . ASN A 1 541 ? -16.265 33.650 9.270 1.00 65.69 541 ASN A O 1
ATOM 4290 N N . ILE A 1 542 ? -14.504 34.907 9.826 1.00 73.25 542 ILE A N 1
ATOM 4291 C CA . ILE A 1 542 ? -14.152 35.218 8.439 1.00 73.25 542 ILE A CA 1
ATOM 4292 C C . ILE A 1 542 ? -13.482 34.009 7.778 1.00 73.25 542 ILE A C 1
ATOM 4294 O O . ILE A 1 542 ? -12.349 33.631 8.090 1.00 73.25 542 ILE A O 1
ATOM 4298 N N . SER A 1 543 ? -14.163 33.457 6.771 1.00 70.56 543 SER A N 1
ATOM 4299 C CA . SER A 1 543 ? -13.691 32.321 5.974 1.00 70.56 543 SER A CA 1
ATOM 4300 C C . SER A 1 543 ? -12.266 32.495 5.421 1.00 70.56 543 SER A C 1
ATOM 4302 O O . SER A 1 543 ? -11.790 33.594 5.115 1.00 70.56 543 SER A O 1
ATOM 4304 N N . LEU A 1 544 ? -11.562 31.369 5.255 1.00 68.00 544 LEU A N 1
ATOM 4305 C CA . LEU A 1 544 ? -10.211 31.336 4.691 1.00 68.00 544 LEU A CA 1
ATOM 4306 C C . LEU A 1 544 ? -10.177 31.893 3.262 1.00 68.00 544 LEU A C 1
ATOM 4308 O O . LEU A 1 544 ? -11.106 31.707 2.475 1.00 68.00 544 LEU A O 1
ATOM 4312 N N . LYS A 1 545 ? -9.042 32.501 2.888 1.00 65.88 545 LYS A N 1
ATOM 4313 C CA . LYS A 1 545 ? -8.822 33.079 1.547 1.00 65.88 545 LYS A CA 1
ATOM 4314 C C . LYS A 1 545 ? -9.101 32.075 0.417 1.00 65.88 545 LYS A C 1
ATOM 4316 O O . LYS A 1 545 ? -9.559 32.460 -0.650 1.00 65.88 545 LYS A O 1
ATOM 4321 N N . THR A 1 546 ? -8.862 30.788 0.658 1.00 66.75 546 THR A N 1
ATOM 4322 C CA . THR A 1 546 ? -9.106 29.691 -0.293 1.00 66.75 546 THR A CA 1
ATOM 4323 C C . THR A 1 546 ? -10.586 29.473 -0.622 1.00 66.75 546 THR A C 1
ATOM 4325 O O . THR A 1 546 ? -10.892 28.968 -1.704 1.00 66.75 546 THR A O 1
ATOM 4328 N N . LYS A 1 547 ? -11.500 29.873 0.273 1.00 69.75 547 LYS A N 1
ATOM 4329 C CA . LYS A 1 547 ? -12.959 29.794 0.091 1.00 69.75 547 LYS A CA 1
ATOM 4330 C C . LYS A 1 547 ? -13.559 31.092 -0.470 1.00 69.75 547 LYS A C 1
ATOM 4332 O O . LYS A 1 547 ? -14.625 31.060 -1.071 1.00 69.75 547 LYS A O 1
ATOM 4337 N N . LEU A 1 548 ? -12.851 32.217 -0.358 1.00 78.88 548 LEU A N 1
ATOM 4338 C CA . LEU A 1 548 ? -13.278 33.536 -0.841 1.00 78.88 548 LEU A CA 1
ATOM 4339 C C . LEU A 1 548 ? -12.732 33.811 -2.252 1.00 78.88 548 LEU A C 1
ATOM 4341 O O . LEU A 1 548 ? -11.899 34.690 -2.452 1.00 78.88 548 LEU A O 1
ATOM 4345 N N . LYS A 1 549 ? -13.159 33.010 -3.237 1.00 75.81 549 LYS A N 1
ATOM 4346 C CA . LYS A 1 549 ? -12.606 33.051 -4.608 1.00 75.81 549 LYS A CA 1
ATOM 4347 C C . LYS A 1 549 ? -13.171 34.173 -5.483 1.00 75.81 549 LYS A C 1
ATOM 4349 O O . LYS A 1 549 ? -12.552 34.528 -6.481 1.00 75.81 549 LYS A O 1
ATOM 4354 N N . THR A 1 550 ? -14.333 34.720 -5.134 1.00 83.50 550 THR A N 1
ATOM 4355 C CA . THR A 1 550 ? -15.028 35.746 -5.926 1.00 83.50 550 THR A CA 1
ATOM 4356 C C . THR A 1 550 ? -15.204 37.031 -5.125 1.00 83.50 550 THR A C 1
ATOM 4358 O O . THR A 1 550 ? -15.296 37.003 -3.897 1.00 83.50 550 THR A O 1
ATOM 4361 N N . LYS A 1 551 ? -15.297 38.169 -5.828 1.00 84.81 551 LYS A N 1
ATOM 4362 C CA . LYS A 1 551 ? -15.514 39.486 -5.207 1.00 84.81 551 LYS A CA 1
ATOM 4363 C C . LYS A 1 551 ? -16.775 39.512 -4.336 1.00 84.81 551 LYS A C 1
ATOM 4365 O O . LYS A 1 551 ? -16.763 40.090 -3.258 1.00 84.81 551 LYS A O 1
ATOM 4370 N N . ILE A 1 552 ? -17.837 38.838 -4.781 1.00 84.50 552 ILE A N 1
ATOM 4371 C CA . ILE A 1 552 ? -19.113 38.742 -4.059 1.00 84.50 552 ILE A CA 1
ATOM 4372 C C . ILE A 1 552 ? -18.918 38.064 -2.699 1.00 84.50 552 ILE A C 1
ATOM 4374 O O . ILE A 1 552 ? -19.340 38.609 -1.685 1.00 84.50 552 ILE A O 1
ATOM 4378 N N . LEU A 1 553 ? -18.216 36.927 -2.663 1.00 82.56 553 LEU A N 1
ATOM 4379 C CA . LEU A 1 553 ? -17.946 36.205 -1.417 1.00 82.56 553 LEU A CA 1
ATOM 4380 C C . LEU A 1 553 ? -17.050 37.016 -0.470 1.00 82.56 553 LEU A C 1
ATOM 4382 O O . LEU A 1 553 ? -17.269 37.008 0.738 1.00 82.56 553 LEU A O 1
ATOM 4386 N N . MET A 1 554 ? -16.063 37.744 -1.008 1.00 82.56 554 MET A N 1
ATOM 4387 C CA . MET A 1 554 ? -15.209 38.640 -0.214 1.00 82.56 554 MET A CA 1
ATOM 4388 C C . MET A 1 554 ? -16.019 39.766 0.443 1.00 82.56 554 MET A C 1
ATOM 4390 O O . MET A 1 554 ? -15.843 40.031 1.628 1.00 82.56 554 MET A O 1
ATOM 4394 N N . LEU A 1 555 ? -16.920 40.399 -0.314 1.00 85.25 555 LEU A N 1
ATOM 4395 C CA . LEU A 1 555 ? -17.789 41.465 0.186 1.00 85.25 555 LEU A CA 1
ATOM 4396 C C . LEU A 1 555 ? -18.772 40.952 1.240 1.00 85.25 555 LEU A C 1
ATOM 4398 O O . LEU A 1 555 ? -18.921 41.593 2.270 1.00 85.25 555 LEU A O 1
ATOM 4402 N N . GLN A 1 556 ? -19.388 39.786 1.027 1.00 83.62 556 GLN A N 1
ATOM 4403 C CA . GLN A 1 556 ? -20.289 39.174 2.010 1.00 83.62 556 GLN A CA 1
ATOM 4404 C C . GLN A 1 556 ? -19.572 38.875 3.330 1.00 83.62 556 GLN A C 1
ATOM 4406 O O . GLN A 1 556 ? -20.092 39.186 4.397 1.00 83.62 556 GLN A O 1
ATOM 4411 N N . ALA A 1 557 ? -18.360 38.316 3.264 1.00 82.19 557 ALA A N 1
ATOM 4412 C CA . ALA A 1 557 ? -17.566 38.037 4.457 1.00 82.19 557 ALA A CA 1
ATOM 4413 C C . ALA A 1 557 ? -17.183 39.320 5.217 1.00 82.19 557 ALA A C 1
ATOM 4415 O O . ALA A 1 557 ? -17.218 39.335 6.446 1.00 82.19 557 ALA A O 1
ATOM 4416 N N . LEU A 1 558 ? -16.847 40.397 4.499 1.00 83.31 558 LEU A N 1
ATOM 4417 C CA . LEU A 1 558 ? -16.534 41.697 5.096 1.00 83.31 558 LEU A CA 1
ATOM 4418 C C . LEU A 1 558 ? -17.769 42.417 5.647 1.00 83.31 558 LEU A C 1
ATOM 4420 O O . LEU A 1 558 ? -17.675 43.026 6.705 1.00 83.31 558 LEU A O 1
ATOM 4424 N N . ASP A 1 559 ? -18.921 42.327 4.980 1.00 82.56 559 ASP A N 1
ATOM 4425 C CA . ASP A 1 559 ? -20.176 42.916 5.460 1.00 82.56 559 ASP A CA 1
ATOM 4426 C C . ASP A 1 559 ? -20.584 42.298 6.807 1.00 82.56 559 ASP A C 1
ATOM 4428 O O . ASP A 1 559 ? -20.918 43.035 7.732 1.00 82.56 559 ASP A O 1
ATOM 4432 N N . VAL A 1 560 ? -20.474 40.969 6.941 1.00 80.81 560 VAL A N 1
ATOM 4433 C CA . VAL A 1 560 ? -20.708 40.250 8.207 1.00 80.81 560 VAL A CA 1
ATOM 4434 C C . VAL A 1 560 ? -19.684 40.653 9.269 1.00 80.81 560 VAL A C 1
ATOM 4436 O O . VAL A 1 560 ? -20.040 40.848 10.432 1.00 80.81 560 VAL A O 1
ATOM 4439 N N . ALA A 1 561 ? -18.415 40.804 8.881 1.00 79.25 561 ALA A N 1
ATOM 4440 C CA . ALA A 1 561 ? -17.365 41.224 9.801 1.00 79.25 561 ALA A CA 1
ATOM 4441 C C . ALA A 1 561 ? -17.604 42.630 10.358 1.00 79.25 561 ALA A C 1
ATOM 4443 O O . ALA A 1 561 ? -17.472 42.843 11.563 1.00 79.25 561 ALA A O 1
ATOM 4444 N N . ILE A 1 562 ? -18.007 43.559 9.491 1.00 81.31 562 ILE A N 1
ATOM 4445 C CA . ILE A 1 562 ? -18.353 44.934 9.846 1.00 81.31 562 ILE A CA 1
ATOM 4446 C C . ILE A 1 562 ? -19.604 44.980 10.726 1.00 81.31 562 ILE A C 1
ATOM 4448 O O . ILE A 1 562 ? -19.615 45.716 11.709 1.00 81.31 562 ILE A O 1
ATOM 4452 N N . ASP A 1 563 ? -20.646 44.206 10.410 1.00 80.75 563 ASP A N 1
ATOM 4453 C CA . ASP A 1 563 ? -21.868 44.159 11.227 1.00 80.75 563 ASP A CA 1
ATOM 4454 C C . ASP A 1 563 ? -21.582 43.669 12.642 1.00 80.75 563 ASP A C 1
ATOM 4456 O O . ASP A 1 563 ? -22.027 44.282 13.612 1.00 80.75 563 ASP A O 1
ATOM 4460 N N . TYR A 1 564 ? -20.776 42.611 12.760 1.00 76.56 564 TYR A N 1
ATOM 4461 C CA . TYR A 1 564 ? -20.294 42.133 14.049 1.00 76.56 564 TYR A CA 1
ATOM 4462 C C . TYR A 1 564 ? -19.550 43.241 14.799 1.00 76.56 564 TYR A C 1
ATOM 4464 O O . TYR A 1 564 ? -19.848 43.514 15.960 1.00 76.56 564 TYR A O 1
ATOM 4472 N N . TYR A 1 565 ? -18.646 43.944 14.117 1.00 73.50 565 TYR A N 1
ATOM 4473 C CA . TYR A 1 565 ? -17.861 45.019 14.714 1.00 73.50 565 TYR A CA 1
ATOM 4474 C C . TYR A 1 565 ? -18.726 46.180 15.230 1.00 73.50 565 TYR A C 1
ATOM 4476 O O . TYR A 1 565 ? -18.549 46.657 16.349 1.00 73.50 565 TYR A O 1
ATOM 4484 N N . ASN A 1 566 ? -19.715 46.597 14.439 1.00 73.38 566 ASN A N 1
ATOM 4485 C CA . ASN A 1 566 ? -20.644 47.667 14.797 1.00 73.38 566 ASN A CA 1
ATOM 4486 C C . ASN A 1 566 ? -21.625 47.254 15.911 1.00 73.38 566 ASN A C 1
ATOM 4488 O O . ASN A 1 566 ? -22.171 48.123 16.591 1.00 73.38 566 ASN A O 1
ATOM 4492 N N . SER A 1 567 ? -21.829 45.952 16.137 1.00 72.38 567 SER A N 1
ATOM 4493 C CA . SER A 1 567 ? -22.676 45.429 17.219 1.00 72.38 567 SER A CA 1
ATOM 4494 C C . SER A 1 567 ? -22.003 45.401 18.601 1.00 72.38 567 SER A C 1
ATOM 4496 O O . SER A 1 567 ? -22.691 45.215 19.603 1.00 72.38 567 SER A O 1
ATOM 4498 N N . LEU A 1 568 ? -20.683 45.622 18.682 1.00 71.38 568 LEU A N 1
ATOM 4499 C CA . LEU A 1 568 ? -19.936 45.635 19.947 1.00 71.38 568 LEU A CA 1
ATOM 4500 C C . LEU A 1 568 ? -20.179 46.933 20.759 1.00 71.38 568 LEU A C 1
ATOM 4502 O O . LEU A 1 568 ? -20.401 47.987 20.148 1.00 71.38 568 LEU A O 1
ATOM 4506 N N . PRO A 1 569 ? -20.111 46.889 22.111 1.00 66.81 569 PRO A N 1
ATOM 4507 C CA . PRO A 1 569 ? -20.214 48.069 22.985 1.00 66.81 569 PRO A CA 1
ATOM 4508 C C . PRO A 1 569 ? -19.159 49.133 22.650 1.00 66.81 569 PRO A C 1
ATOM 4510 O O . PRO A 1 569 ? -18.054 48.775 22.249 1.00 66.81 569 PRO A O 1
ATOM 4513 N N . GLU A 1 570 ? -19.459 50.427 22.831 1.00 59.38 570 GLU A N 1
ATOM 4514 C CA . GLU A 1 570 ? -18.552 51.529 22.443 1.00 59.38 570 GLU A CA 1
ATOM 4515 C C . GLU A 1 570 ? -17.148 51.424 23.054 1.00 59.38 570 GLU A C 1
ATOM 4517 O O . GLU A 1 570 ? -16.173 51.641 22.340 1.00 59.38 570 GLU A O 1
ATOM 4522 N N . ASP A 1 571 ? -17.032 50.961 24.301 1.00 56.53 571 ASP A N 1
ATOM 4523 C CA . ASP A 1 571 ? -15.744 50.740 24.980 1.00 56.53 571 ASP A CA 1
ATOM 4524 C C . ASP A 1 571 ? -14.903 49.603 24.361 1.00 56.53 571 ASP A C 1
ATOM 4526 O O . ASP A 1 571 ? -13.719 49.458 24.657 1.00 56.53 571 ASP A O 1
ATOM 4530 N N . SER A 1 572 ? -15.511 48.776 23.503 1.00 55.59 572 SER A N 1
ATOM 4531 C CA . SER A 1 572 ? -14.884 47.658 22.780 1.00 55.59 572 SER A CA 1
ATOM 4532 C C . SER A 1 572 ? -14.663 47.948 21.287 1.00 55.59 572 SER A C 1
ATOM 4534 O O . SER A 1 572 ? -14.107 47.105 20.577 1.00 55.59 572 SER A O 1
ATOM 4536 N N . ARG A 1 573 ? -15.090 49.117 20.784 1.00 59.91 573 ARG A N 1
ATOM 4537 C CA . ARG A 1 573 ? -14.868 49.547 19.394 1.00 59.91 573 ARG A CA 1
ATOM 4538 C C . ARG A 1 573 ? -13.488 50.208 19.293 1.00 59.91 573 ARG A C 1
ATOM 4540 O O . ARG A 1 573 ? -13.201 51.168 19.998 1.00 59.91 573 ARG A O 1
ATOM 4547 N N . LEU A 1 574 ? -12.612 49.707 18.420 1.00 55.12 574 LEU A N 1
ATOM 4548 C CA . LEU A 1 574 ? -11.285 50.294 18.195 1.00 55.12 574 LEU A CA 1
ATOM 4549 C C . LEU A 1 574 ? -11.429 51.746 17.722 1.00 55.12 574 LEU A C 1
ATOM 4551 O O . LEU A 1 574 ? -12.135 52.029 16.752 1.00 55.12 574 LEU A O 1
ATOM 4555 N N . ALA A 1 575 ? -10.680 52.656 18.346 1.00 47.66 575 ALA A N 1
ATOM 4556 C CA . ALA A 1 575 ? -10.363 53.932 17.720 1.00 47.66 575 ALA A CA 1
ATOM 4557 C C . ALA A 1 575 ? -9.513 53.668 16.460 1.00 47.66 575 ALA A C 1
ATOM 4559 O O . ALA A 1 575 ? -8.636 52.798 16.499 1.00 47.66 575 ALA A O 1
ATOM 4560 N N . PRO A 1 576 ? -9.713 54.410 15.356 1.00 44.44 576 PRO A N 1
ATOM 4561 C CA . PRO A 1 576 ? -8.861 54.312 14.176 1.00 44.44 576 PRO A CA 1
ATOM 4562 C C . PRO A 1 576 ? -7.463 54.846 14.520 1.00 44.44 576 PRO A C 1
ATOM 4564 O O . PRO A 1 576 ? -7.169 56.028 14.350 1.00 44.44 576 PRO A O 1
ATOM 4567 N N . SER A 1 577 ? -6.597 53.998 15.069 1.00 41.75 577 SER A N 1
ATOM 4568 C CA . SER A 1 577 ? -5.237 54.373 15.439 1.00 41.75 577 SER A CA 1
ATOM 4569 C C . SER A 1 577 ? -4.280 54.119 14.273 1.00 41.75 577 SER A C 1
ATOM 4571 O O . SER A 1 577 ? -4.150 53.008 13.762 1.00 41.75 577 SER A O 1
ATOM 4573 N N . ARG A 1 578 ? -3.565 55.171 13.856 1.00 41.09 578 ARG A N 1
ATOM 4574 C CA . ARG A 1 578 ? -2.272 55.013 13.175 1.00 41.09 578 ARG A CA 1
ATOM 4575 C C . ARG A 1 578 ? -1.255 54.540 14.220 1.00 41.09 578 ARG A C 1
ATOM 4577 O O . ARG A 1 578 ? -1.153 55.198 15.256 1.00 41.09 578 ARG A O 1
ATOM 4584 N N . PRO A 1 579 ? -0.476 53.475 13.981 1.00 37.09 579 PRO A N 1
ATOM 4585 C CA . PRO A 1 579 ? 0.554 53.077 14.928 1.00 37.09 579 PRO A CA 1
ATOM 4586 C C . PRO A 1 579 ? 1.788 53.984 14.817 1.00 37.09 579 PRO A C 1
ATOM 4588 O O . PRO A 1 579 ? 2.335 54.200 13.734 1.00 37.09 579 PRO A O 1
ATOM 4591 N N . THR A 1 580 ? 2.244 54.492 15.963 1.00 30.92 580 THR A N 1
ATOM 4592 C CA . THR A 1 580 ? 3.558 55.125 16.141 1.00 30.92 580 THR A CA 1
ATOM 4593 C C . THR A 1 580 ? 4.643 54.045 16.144 1.00 30.92 580 THR A C 1
ATOM 4595 O O . THR A 1 580 ? 4.472 52.982 16.741 1.00 30.92 580 THR A O 1
ATOM 4598 N N . ILE A 1 581 ? 5.762 54.308 15.466 1.00 37.53 581 ILE A N 1
ATOM 4599 C CA . ILE A 1 581 ? 6.883 53.373 15.312 1.00 37.53 581 ILE A CA 1
ATOM 4600 C C . ILE A 1 581 ? 7.576 53.154 16.663 1.00 37.53 581 ILE A C 1
ATOM 4602 O O . ILE A 1 581 ? 8.165 54.081 17.213 1.00 37.53 581 ILE A O 1
ATOM 4606 N N . ALA A 1 582 ? 7.581 51.910 17.141 1.00 29.25 582 ALA A N 1
ATOM 4607 C CA . ALA A 1 582 ? 8.565 51.417 18.096 1.00 29.25 582 ALA A CA 1
ATOM 4608 C C . ALA A 1 582 ? 9.188 50.135 17.530 1.00 29.25 582 ALA A C 1
ATOM 4610 O O . ALA A 1 582 ? 8.497 49.150 17.263 1.00 29.25 582 ALA A O 1
ATOM 4611 N N . HIS A 1 583 ? 10.500 50.175 17.297 1.00 40.41 583 HIS A N 1
ATOM 4612 C CA . HIS A 1 583 ? 11.289 48.986 17.010 1.00 40.41 583 HIS A CA 1
ATOM 4613 C C . HIS A 1 583 ? 11.340 48.123 18.268 1.00 40.41 583 HIS A C 1
ATOM 4615 O O . HIS A 1 583 ? 11.905 48.551 19.267 1.00 40.41 583 HIS A O 1
ATOM 4621 N N . ASN A 1 584 ? 10.804 46.907 18.195 1.00 29.03 584 ASN A N 1
ATOM 4622 C CA . ASN A 1 584 ? 11.279 45.818 19.031 1.00 29.03 584 ASN A CA 1
ATOM 4623 C C . ASN A 1 584 ? 11.516 44.585 18.166 1.00 29.03 584 ASN A C 1
ATOM 4625 O O . ASN A 1 584 ? 10.643 44.110 17.437 1.00 29.03 584 ASN A O 1
ATOM 4629 N N . VAL A 1 585 ? 12.777 44.181 18.219 1.00 37.78 585 VAL A N 1
ATOM 4630 C CA . VAL A 1 585 ? 13.366 42.948 17.720 1.00 37.78 585 VAL A CA 1
ATOM 4631 C C . VAL A 1 585 ? 13.000 41.837 18.718 1.00 37.78 585 VAL A C 1
ATOM 4633 O O . VAL A 1 585 ? 12.749 42.126 19.883 1.00 37.78 585 VAL A O 1
ATOM 4636 N N . ASP A 1 586 ? 12.969 40.597 18.231 1.00 35.06 586 ASP A N 1
ATOM 4637 C CA . ASP A 1 586 ? 12.765 39.337 18.965 1.00 35.06 586 ASP A CA 1
ATOM 4638 C C . ASP A 1 586 ? 11.322 38.897 19.259 1.00 35.06 586 ASP A C 1
ATOM 4640 O O . ASP A 1 586 ? 10.757 39.129 20.321 1.00 35.06 586 ASP A O 1
ATOM 4644 N N . MET A 1 587 ? 10.779 38.106 18.327 1.00 25.73 587 MET A N 1
ATOM 4645 C CA . MET A 1 587 ? 10.144 36.827 18.663 1.00 25.73 587 MET A CA 1
ATOM 4646 C C . MET A 1 587 ? 10.398 35.839 17.522 1.00 25.73 587 MET A C 1
ATOM 4648 O O . MET A 1 587 ? 9.730 35.858 16.488 1.00 25.73 587 MET A O 1
ATOM 4652 N N . VAL A 1 588 ? 11.393 34.976 17.718 1.00 29.20 588 VAL A N 1
ATOM 4653 C CA . VAL A 1 588 ? 11.531 33.726 16.972 1.00 29.20 588 VAL A CA 1
ATOM 4654 C C . VAL A 1 588 ? 10.403 32.813 17.447 1.00 29.20 588 VAL A C 1
ATOM 4656 O O . VAL A 1 588 ? 10.443 32.303 18.562 1.00 29.20 588 VAL A O 1
ATOM 4659 N N . VAL A 1 589 ? 9.374 32.650 16.620 1.00 26.91 589 VAL A N 1
ATOM 4660 C CA . VAL A 1 589 ? 8.413 31.555 16.765 1.00 26.91 589 VAL A CA 1
ATOM 4661 C C . VAL A 1 589 ? 8.956 30.409 15.919 1.00 26.91 589 VAL A C 1
ATOM 4663 O O . VAL A 1 589 ? 8.943 30.474 14.689 1.00 26.91 589 VAL A O 1
ATOM 4666 N N . GLU A 1 590 ? 9.513 29.402 16.591 1.00 28.89 590 GLU A N 1
ATOM 4667 C CA . GLU A 1 590 ? 9.787 28.089 16.007 1.00 28.89 590 GLU A CA 1
ATOM 4668 C C . GLU A 1 590 ? 8.449 27.432 15.644 1.00 28.89 590 GLU A C 1
ATOM 4670 O O . GLU A 1 590 ? 7.820 26.756 16.456 1.00 28.89 590 GLU A O 1
ATOM 4675 N N . ASP A 1 591 ? 7.993 27.657 14.413 1.00 26.05 591 ASP A N 1
ATOM 4676 C CA . ASP A 1 591 ? 6.875 26.917 13.842 1.00 26.05 591 ASP A CA 1
ATOM 4677 C C . ASP A 1 591 ? 7.371 25.537 13.376 1.00 26.05 591 ASP A C 1
ATOM 4679 O O . ASP A 1 591 ? 8.105 25.410 12.397 1.00 26.05 591 ASP A O 1
ATOM 4683 N N . GLY A 1 592 ? 6.966 24.519 14.139 1.00 24.50 592 GLY A N 1
ATOM 4684 C CA . GLY A 1 592 ? 6.321 23.302 13.640 1.00 24.50 592 GLY A CA 1
ATOM 4685 C C . GLY A 1 592 ? 7.044 22.517 12.550 1.00 24.50 592 GLY A C 1
ATOM 4686 O O . GLY A 1 592 ? 6.956 22.824 11.367 1.00 24.50 592 GLY A O 1
ATOM 4687 N N . TRP A 1 593 ? 7.670 21.420 12.964 1.00 22.06 593 TRP A N 1
ATOM 4688 C CA . TRP A 1 593 ? 8.170 20.369 12.089 1.00 22.06 593 TRP A CA 1
ATOM 4689 C C . TRP A 1 593 ? 7.028 19.768 11.252 1.00 22.06 593 TRP A C 1
ATOM 4691 O O . TRP A 1 593 ? 6.269 18.933 11.741 1.00 22.06 593 TRP A O 1
ATOM 4701 N N . ASP A 1 594 ? 6.942 20.153 9.980 1.00 24.44 594 ASP A N 1
ATOM 4702 C CA . ASP A 1 594 ? 6.247 19.373 8.957 1.00 24.44 594 ASP A CA 1
ATOM 4703 C C . ASP A 1 594 ? 7.057 18.089 8.709 1.00 24.44 594 ASP A C 1
ATOM 4705 O O . ASP A 1 594 ? 8.100 18.090 8.044 1.00 24.44 594 ASP A O 1
ATOM 4709 N N . ALA A 1 595 ? 6.588 16.982 9.285 1.00 24.55 595 ALA A N 1
ATOM 4710 C CA . ALA A 1 595 ? 7.030 15.639 8.939 1.00 24.55 595 ALA A CA 1
ATOM 4711 C C . ALA A 1 595 ? 6.492 15.278 7.542 1.00 24.55 595 ALA A C 1
ATOM 4713 O O . ALA A 1 595 ? 5.456 14.634 7.390 1.00 24.55 595 ALA A O 1
ATOM 4714 N N . ASP A 1 596 ? 7.209 15.732 6.516 1.00 25.75 596 ASP A N 1
ATOM 4715 C CA . ASP A 1 596 ? 7.195 15.139 5.178 1.00 25.75 596 ASP A CA 1
ATOM 4716 C C . ASP A 1 596 ? 7.784 13.716 5.291 1.00 25.75 596 ASP A C 1
ATOM 4718 O O . ASP A 1 596 ? 8.992 13.512 5.148 1.00 25.75 596 ASP A O 1
ATOM 4722 N N . ASP A 1 597 ? 6.936 12.720 5.556 1.00 27.53 597 ASP A N 1
ATOM 4723 C CA . ASP A 1 597 ? 7.242 11.295 5.352 1.00 27.53 597 ASP A CA 1
ATOM 4724 C C . ASP A 1 597 ? 7.221 10.973 3.846 1.00 27.53 597 ASP A C 1
ATOM 4726 O O . ASP A 1 597 ? 6.396 10.225 3.321 1.00 27.53 597 ASP A O 1
ATOM 4730 N N . SER A 1 598 ? 8.149 11.586 3.118 1.00 29.69 598 SER A N 1
ATOM 4731 C CA . SER A 1 598 ? 8.466 11.236 1.739 1.00 29.69 598 SER A CA 1
ATOM 4732 C C . SER A 1 598 ? 9.973 11.327 1.539 1.00 29.69 598 SER A C 1
ATOM 4734 O O . SER A 1 598 ? 10.449 12.246 0.886 1.00 29.69 598 SER A O 1
ATOM 4736 N N . ASP A 1 599 ? 10.725 10.437 2.184 1.00 28.92 599 ASP A N 1
ATOM 4737 C CA . ASP A 1 599 ? 12.097 10.079 1.794 1.00 28.92 599 ASP A CA 1
ATOM 4738 C C . ASP A 1 599 ? 12.579 8.882 2.637 1.00 28.92 599 ASP A C 1
ATOM 4740 O O . ASP A 1 599 ? 13.491 8.995 3.455 1.00 28.92 599 ASP A O 1
ATOM 4744 N N . MET A 1 600 ? 11.953 7.721 2.438 1.00 26.97 600 MET A N 1
ATOM 4745 C CA . MET A 1 600 ? 12.498 6.401 2.785 1.00 26.97 600 MET A CA 1
ATOM 4746 C C . MET A 1 600 ? 11.931 5.380 1.786 1.00 26.97 600 MET A C 1
ATOM 4748 O O . MET A 1 600 ? 11.120 4.538 2.152 1.00 26.97 600 MET A O 1
ATOM 4752 N N . ASP A 1 601 ? 12.369 5.485 0.532 1.00 29.41 601 ASP A N 1
ATOM 4753 C CA . ASP A 1 601 ? 12.380 4.387 -0.443 1.00 29.41 601 ASP A CA 1
ATOM 4754 C C . ASP A 1 601 ? 13.760 4.323 -1.114 1.00 29.41 601 ASP A C 1
ATOM 4756 O O . ASP A 1 601 ? 14.294 5.398 -1.495 1.00 29.41 601 ASP A O 1
#

Radius of gyration: 33.23 Å; Cα contacts (8 Å, |Δi|>4): 559; chains: 1; bounding box: 74×81×90 Å

Foldseek 3Di:
DEEAPDPVVVVVLVVVLVVLVVVQLLVQLVVVCVPDDPVRNVVVVVVLVQVLQVVCVHDVSQVPDDPVRNVVSCVVSVVVVSSVSSVVSLVPDDPVVNCLSNDRAYAYAPLNLQLVLLVLLLVLLQVVCVVVVDDAFDWQFDPVLCVLCVPDPDLVDDDPPSNVVSVVPIDGAQQVLLLLVCCAQPNPDPVDHCPVVNQVLVCVVPVHGDGQFNVVVVDRLNSLVNLLVCLLCLVVLLVSLQVVLCPDPVSHHDSSSVSNNSLSVTQNRNLRSLLSNLCCQAQVVVSCCCQPNPPQFQPFLLVCLVVLVLSLVLLVVCLVPVVLLQDPDDQSLLNRHSVNDDTPDVSSSVSCNVCVVSRPPSSVSNNSSSVSSSVSSCVSCVCSDCVHSSNPDDPVSSVVVGDGSRCVVVVVVVVVVVVVCVVPVVDDPVNVVVVVCCVVVVVVVVCVVPPDPVNVVVVVVVVVVVVVVCVSVVVVVVVVVVVVVVVVVVVVVVVVVVVVVVVLVVVLLPDWADLDLVVLLPDDPVNLVSNLVVLCVVPVPQDDPVVCPDPVSSSVSSVVSSVVQVPDDPVPRDDRDNDDDDDDDDDDDPDDDPPPPPPDD

Secondary structure (DSSP, 8-state):
-EE-S-HHHHHHHHHHHHHHHHHHHHHHHHHHHHTS-HHHHHHHHHHHHHHHHHHTT-HHHHHHS-HHHHHHHHHHHHHHHHHHHHHHHHHTS-HHHHHHHH----EE-HHHHHHHHHHHHHHHHHHHHHHH-PPPPPB---HHHHHHHHT-S-TTS---HHHHHHHHH--BHHHHHHHHHHHHHS-SSTTSSSHHHHHHHHHHHHSS------TTTT-TTHHHHHHHHHHHTHHHHHHHHHHHHHHSTT----HHHHHHHHHHH-HHHHHHHHHHHHHIIIIIHHHHHHHHSTT-TT-BGGGGHHHHHHHHHHHHHHHH-THHHH---TTTHHHHSTTSSPPSSHHHHHHHHHHGGGSTTHHHHHHHHHHHHHHHHHHHTGGG-TTSTTTT--HHHHHHT--BSSSHHHHHHHHHHHHHHHH-TT--HHHHHHHHHHHHTTHHHHHHHH--HHHHHHHHHHHHHHHHT-HHHHHHHHHHHHHHHHHHHHHHHHHHHHHHHHHHHHHHHHSPPP--HHHHTTS-HHHHHHHHHHHTTT-TTS--TTT--SHHHHHHHHHHHHHHHHHS-GGGSPP-PPPPP--------------------

Sequence (601 aa):
MNGNHAADVVKHAGKWEALKRCITIGSLWRKVLSMKSPEELMVFLHEENRKKIEALGGQTVWDVMSTEQQDAVDEVFVNGMLKRLGEAAHASLPDDVRRAMDFFVRAGCCMHKDLNLVKGGCKAMAAWYSTSGATPPVLLANKDNDVVISNMANPSEPGTAAENHALIVTGRGGPKATEIAGAIFNHQNDKKGQQDTHRDYFEEAYGYKFTFLDTSNTRYGSHCDGAAELLLHLRRYREFLIFIKDSKIHRRFNHMELNLKKALDDPPTLTELAVMALYAQLVTHPYMKQVCGPGTENVNVLDLGPLHHQVVEHVRKIANDPGLLISDDEGSYKCAALDGKPWHQPAVVMTILAMKDSLPHLRELIAAFFHGSLVTWERFTSEFTPGGLIDMSTVEERDLAWMPSTNDANEGALGSFRVYLRAKPSTSMHQYNAQAVFRRNETQLFMNAKFDEEDQKYIRGEARRIQASGEEKAQKRALIMSKKAHVAKRQADDAKRLKKRTEKEIHLKWVNIILDKGQIRKLSNPELLDQIQLHRPHNHNISLKTKLKTKILMLQALDVAIDYYNSLPEDSRLAPSRPTIAHNVDMVVEDGWDADDSDMD

Solvent-accessible surface area (backbone atoms only — not comparable to full-atom values): 33588 Å² total; per-residue (Å²): 86,75,43,66,85,48,71,65,54,54,53,47,50,56,50,50,50,53,47,49,49,52,51,51,33,53,53,40,25,52,52,56,58,71,72,45,52,76,68,57,44,52,54,50,52,52,53,52,51,49,54,53,35,53,75,65,71,25,66,73,52,58,73,71,47,52,70,71,55,49,50,54,51,46,54,54,48,50,55,51,49,46,49,51,48,3,49,52,51,51,71,69,41,57,69,68,61,39,44,64,73,64,67,73,61,70,52,61,22,49,61,58,41,53,49,51,20,53,53,28,9,54,51,30,34,62,51,45,37,80,74,68,76,51,82,66,40,64,77,47,50,54,75,69,38,40,54,48,56,72,69,45,93,51,89,91,50,94,58,55,75,67,41,47,44,36,60,71,74,38,46,41,28,30,70,40,37,28,40,50,46,7,49,37,36,30,28,87,48,87,92,46,62,40,36,68,63,46,24,53,56,45,19,73,74,71,76,49,75,63,78,58,44,46,32,62,76,69,42,75,59,20,54,25,54,31,22,31,50,49,60,67,40,38,70,58,53,58,50,48,54,50,49,59,19,63,73,39,96,82,52,56,67,53,71,65,57,45,41,40,51,51,39,77,70,32,42,44,14,50,23,44,18,45,46,39,22,48,46,32,45,24,43,48,52,48,50,43,48,68,48,70,26,95,90,29,89,81,41,41,42,74,73,40,42,66,57,54,53,50,49,48,52,48,36,47,50,40,29,77,42,38,61,56,74,73,55,91,55,93,64,40,36,54,81,48,20,72,73,39,47,77,52,83,57,54,67,42,57,52,48,45,63,77,41,45,93,67,24,63,63,45,60,59,43,38,21,34,19,29,46,24,21,35,62,35,42,57,63,70,46,51,66,48,36,85,85,28,74,52,59,69,46,52,71,67,57,46,63,76,59,57,42,63,28,48,53,58,72,61,53,50,50,52,51,51,49,53,56,49,38,72,79,40,71,86,63,47,71,68,58,50,51,52,54,51,50,39,60,74,66,44,40,65,60,54,42,73,75,70,51,55,72,65,54,58,50,47,54,57,49,50,54,50,51,57,65,69,66,42,57,68,61,50,51,54,49,51,53,50,51,52,50,50,53,51,50,52,49,50,52,52,52,50,51,49,51,48,51,54,49,50,55,47,55,56,53,53,72,74,54,78,86,81,75,50,67,77,60,58,72,71,52,52,70,69,57,49,52,50,48,50,60,66,45,32,88,80,33,81,85,50,75,55,72,90,76,42,80,45,67,68,52,45,50,53,45,46,50,53,47,35,52,55,55,71,69,46,58,75,95,73,49,81,72,94,71,82,83,79,94,71,95,77,84,88,81,86,74,86,78,72,88,79,81,74,90,77,84,89,129